Protein 3BEM (pdb70)

Radius of gyration: 21.08 Å; Cα contacts (8 Å, |Δi|>4): 659; chains: 2; bounding box: 53×52×67 Å

Foldseek 3Di:
DVVVVVLVVPADAFLAFDPDWADDPVLQVLVVVLLPQDAVLSLQFKDKDKAQDQVLLCLQCVQQVNRCLSNRFNIDIFIKGQLPSLVCLLVVCVCCPVVPVDPPVRSVCSCVSNCVSVVVDRVVSVVRRQVRSVSSPRSSCSVSPKHKHDDRGDQVSNCVSRVPDPSMDRNMTIHHHPPVVDDDDDDDDDPVVPDDD/DPVPVVVVVLVVVADAFLAFAPDWADDPVLQVLVVVLLPFDAVLSLLFKDKDKAQDLVLLVVQCVQLVNRCRSNRFNIDIFIKGFLVSLVCLLVVCVVCCVVPVDPPVRSVVSVVSVCVSVVVDRVVSVVRRLVRSVSSPRSSLSVSPKHKHDDRGNQVSVCVSVVPDPRIDRNMTIHHHDPVPDDDDDDDDDPVVPDDD

Structure (mmCIF, N/CA/C/O backbone):
data_3BEM
#
_entry.id   3BEM
#
_cell.length_a   51.620
_cell.length_b   69.200
_cell.length_c   61.850
_cell.angle_alpha   90.000
_cell.angle_beta   100.540
_cell.angle_gamma   90.000
#
_symmetry.space_group_name_H-M   'P 1 21 1'
#
loop_
_entity.id
_entity.type
_entity.pdbx_description
1 polymer 'Putative NAD(P)H nitroreductase ydfN'
2 non-polymer 'NICKEL (II) ION'
3 non-polymer 'ACETATE ION'
4 non-polymer 'FLAVIN MONONUCLEOTIDE'
5 non-polymer S-1,2-PROPANEDIOL
6 water water
#
loop_
_atom_site.group_PDB
_atom_site.id
_atom_site.type_symbol
_atom_site.label_atom_id
_atom_site.label_alt_id
_atom_site.label_comp_id
_atom_site.label_asym_id
_atom_site.label_entity_id
_atom_site.label_seq_id
_atom_site.pdbx_PDB_ins_code
_atom_site.Cartn_x
_atom_site.Cartn_y
_atom_site.Cartn_z
_atom_site.occupancy
_atom_site.B_iso_or_equiv
_atom_site.auth_seq_id
_atom_site.auth_comp_id
_atom_site.auth_asym_id
_atom_site.auth_atom_id
_atom_site.pdbx_PDB_model_num
ATOM 1 N N . HIS A 1 12 ? 15.274 -15.347 48.462 1.00 34.16 0 HIS A N 1
ATOM 2 C CA . HIS A 1 12 ? 15.560 -13.918 48.771 1.00 30.94 0 HIS A CA 1
ATOM 3 C C . HIS A 1 12 ? 14.927 -13.426 50.070 1.00 23.73 0 HIS A C 1
ATOM 4 O O . HIS A 1 12 ? 15.229 -12.297 50.497 1.00 22.08 0 HIS A O 1
ATOM 19 N N . ALA A 1 14 ? 14.992 -14.218 53.411 1.00 20.24 2 ALA A N 1
ATOM 20 C CA . ALA A 1 14 ? 15.806 -13.942 54.586 1.00 21.09 2 ALA A CA 1
ATOM 21 C C . ALA A 1 14 ? 16.618 -12.622 54.448 1.00 19.99 2 ALA A C 1
ATOM 22 O O . ALA A 1 14 ? 16.687 -11.783 55.382 1.00 20.27 2 ALA A O 1
ATOM 24 N N . GLU A 1 15 ? 17.207 -12.410 53.272 1.00 20.35 3 GLU A N 1
ATOM 25 C CA . GLU A 1 15 ? 17.987 -11.185 53.027 1.00 21.66 3 GLU A CA 1
ATOM 26 C C . GLU A 1 15 ? 17.119 -9.933 53.031 1.00 17.28 3 GLU A C 1
ATOM 27 O O . GLU A 1 15 ? 17.465 -8.907 53.593 1.00 18.64 3 GLU A O 1
ATOM 33 N N . PHE A 1 16 ? 15.967 -10.005 52.374 1.00 16.85 4 PHE A N 1
ATOM 34 C CA . PHE A 1 16 ? 15.089 -8.834 52.333 1.00 14.75 4 PHE A CA 1
ATOM 35 C C . PHE A 1 16 ? 14.515 -8.507 53.711 1.00 13.82 4 PHE A C 1
ATOM 36 O O . PHE A 1 16 ? 14.412 -7.336 54.102 1.00 14.25 4 PHE A O 1
ATOM 44 N N . THR A 1 17 ? 14.156 -9.548 54.451 1.00 15.64 5 THR A N 1
ATOM 45 C CA . THR A 1 17 ? 13.642 -9.375 55.802 1.00 15.03 5 THR A CA 1
ATOM 46 C C . THR A 1 17 ? 14.685 -8.653 56.638 1.00 14.79 5 THR A C 1
ATOM 47 O O . THR A 1 17 ? 14.376 -7.726 57.417 1.00 15.47 5 THR A O 1
ATOM 51 N N . HIS A 1 18 ? 15.920 -9.085 56.539 1.00 16.30 6 HIS A N 1
ATOM 52 C CA . HIS A 1 18 ? 17.028 -8.423 57.242 1.00 15.84 6 HIS A CA 1
ATOM 53 C C . HIS A 1 18 ? 17.142 -6.932 56.864 1.00 17.49 6 HIS A C 1
ATOM 54 O O . HIS A 1 18 ? 17.255 -6.061 57.747 1.00 16.40 6 HIS A O 1
ATOM 61 N N . LEU A 1 19 ? 17.094 -6.634 55.566 1.00 15.01 7 LEU A N 1
ATOM 62 C CA . LEU A 1 19 ? 17.179 -5.262 55.018 1.00 16.06 7 LEU A CA 1
ATOM 63 C C . LEU A 1 19 ? 16.070 -4.385 55.593 1.00 15.32 7 LEU A C 1
ATOM 64 O O . LEU A 1 19 ? 16.314 -3.293 56.097 1.00 15.61 7 LEU A O 1
ATOM 69 N N . VAL A 1 20 ? 14.846 -4.894 55.548 1.00 14.51 8 VAL A N 1
ATOM 70 C CA . VAL A 1 20 ? 13.693 -4.162 56.062 1.00 14.55 8 VAL A CA 1
ATOM 71 C C . VAL A 1 20 ? 13.768 -3.922 57.559 1.00 14.13 8 VAL A C 1
ATOM 72 O O . VAL A 1 20 ? 13.545 -2.835 58.039 1.00 14.06 8 VAL A O 1
ATOM 76 N N . ASN A 1 21 ? 14.123 -4.950 58.300 1.00 13.73 9 ASN A N 1
ATOM 77 C CA . ASN A 1 21 ? 14.240 -4.837 59.731 1.00 13.98 9 ASN A CA 1
ATOM 78 C C . ASN A 1 21 ? 15.307 -3.831 60.180 1.00 14.71 9 ASN A C 1
ATOM 79 O O . ASN A 1 21 ? 15.122 -3.163 61.208 1.00 15.80 9 ASN A O 1
ATOM 84 N N A GLU A 1 22 ? 16.392 -3.751 59.410 0.50 16.51 10 GLU A N 1
ATOM 85 N N B GLU A 1 22 ? 16.403 -3.699 59.422 0.50 14.90 10 GLU A N 1
ATOM 86 C CA A GLU A 1 22 ? 17.487 -2.830 59.666 0.50 18.66 10 GLU A CA 1
ATOM 87 C CA B GLU A 1 22 ? 17.493 -2.779 59.785 0.50 16.34 10 GLU A CA 1
ATOM 88 C C A GLU A 1 22 ? 17.146 -1.383 59.421 0.50 18.95 10 GLU A C 1
ATOM 89 C C B GLU A 1 22 ? 17.324 -1.363 59.251 0.50 17.06 10 GLU A C 1
ATOM 90 O O A GLU A 1 22 ? 17.605 -0.501 60.187 0.50 17.62 10 GLU A O 1
ATOM 91 O O B GLU A 1 22 ? 18.074 -0.460 59.649 0.50 18.68 10 GLU A O 1
ATOM 102 N N . ARG A 1 23 ? 16.358 -1.145 58.371 1.00 16.54 11 ARG A N 1
ATOM 103 C CA . ARG A 1 23 ? 16.131 0.212 57.839 1.00 15.66 11 ARG A CA 1
ATOM 104 C C . ARG A 1 23 ? 15.441 1.073 58.886 1.00 18.42 11 ARG A C 1
ATOM 105 O O . ARG A 1 23 ? 14.320 0.768 59.315 1.00 17.41 11 ARG A O 1
ATOM 113 N N . ARG A 1 24 ? 16.095 2.176 59.264 1.00 17.73 12 ARG A N 1
ATOM 114 C CA . ARG A 1 24 ? 15.520 3.128 60.207 1.00 17.77 12 ARG A CA 1
ATOM 115 C C . ARG A 1 24 ? 15.617 4.529 59.648 1.00 17.76 12 ARG A C 1
ATOM 116 O O . ARG A 1 24 ? 16.671 4.904 59.158 1.00 23.27 12 ARG A O 1
ATOM 124 N N . SER A 1 25 ? 14.541 5.297 59.762 1.00 18.37 13 SER A N 1
ATOM 125 C CA . SER A 1 25 ? 14.580 6.705 59.334 1.00 19.18 13 SER A CA 1
ATOM 126 C C . SER A 1 25 ? 15.580 7.420 60.192 1.00 19.83 13 SER A C 1
ATOM 127 O O . SER A 1 25 ? 15.413 7.438 61.392 1.00 20.82 13 SER A O 1
ATOM 130 N N . ALA A 1 26 ? 16.596 8.051 59.577 1.00 16.71 14 ALA A N 1
ATOM 131 C CA . ALA A 1 26 ? 17.715 8.651 60.272 1.00 15.80 14 ALA A CA 1
ATOM 132 C C . ALA A 1 26 ? 17.294 9.911 61.018 1.00 18.42 14 ALA A C 1
ATOM 133 O O . ALA A 1 26 ? 16.571 10.751 60.480 1.00 20.98 14 ALA A O 1
ATOM 135 N N . SER A 1 27 ? 17.783 10.041 62.228 1.00 22.07 15 SER A N 1
ATOM 136 C CA . SER A 1 27 ? 17.515 11.239 62.989 1.00 23.13 15 SER A CA 1
ATOM 137 C C . SER A 1 27 ? 18.669 12.232 62.838 1.00 24.36 15 SER A C 1
ATOM 138 O O . SER A 1 27 ? 18.487 13.447 62.994 1.00 26.97 15 SER A O 1
ATOM 141 N N . ASN A 1 28 ? 19.848 11.706 62.547 1.00 22.57 16 ASN A N 1
ATOM 142 C CA . ASN A 1 28 ? 21.067 12.503 62.420 1.00 28.04 16 ASN A CA 1
ATOM 143 C C . ASN A 1 28 ? 21.960 11.866 61.403 1.00 26.44 16 ASN A C 1
ATOM 144 O O . ASN A 1 28 ? 21.854 10.666 61.177 1.00 25.63 16 ASN A O 1
ATOM 149 N N . PHE A 1 29 ? 22.909 12.639 60.897 1.00 18.31 17 PHE A N 1
ATOM 150 C CA . PHE A 1 29 ? 23.921 12.109 59.965 1.00 16.67 17 PHE A CA 1
ATOM 151 C C . PHE A 1 29 ? 25.297 12.533 60.410 1.00 20.95 17 PHE A C 1
ATOM 152 O O . PHE A 1 29 ? 25.456 13.653 60.929 1.00 22.27 17 PHE A O 1
ATOM 160 N N . LEU A 1 30 ? 26.261 11.626 60.244 1.00 18.92 18 LEU A N 1
ATOM 161 C CA . LEU A 1 30 ? 27.669 11.840 60.559 1.00 20.85 18 LEU A CA 1
ATOM 162 C C . LEU A 1 30 ? 28.367 12.640 59.487 1.00 20.99 18 LEU A C 1
ATOM 163 O O . LEU A 1 30 ? 28.121 12.458 58.287 1.00 21.56 18 LEU A O 1
ATOM 168 N N . SER A 1 31 ? 29.277 13.491 59.924 1.00 20.83 19 SER A N 1
ATOM 169 C CA . SER A 1 31 ? 30.185 14.169 59.022 1.00 20.40 19 SER A CA 1
ATOM 170 C C . SER A 1 31 ? 31.250 13.211 58.489 1.00 21.81 19 SER A C 1
ATOM 171 O O . SER A 1 31 ? 31.506 12.157 59.059 1.00 21.90 19 SER A O 1
ATOM 174 N N . GLY A 1 32 ? 31.839 13.571 57.364 1.00 23.59 20 GLY A N 1
ATOM 175 C CA . GLY A 1 32 ? 32.941 12.792 56.811 1.00 21.93 20 GLY A CA 1
ATOM 176 C C . GLY A 1 32 ? 32.537 11.630 55.946 1.00 25.15 20 GLY A C 1
ATOM 177 O O . GLY A 1 32 ? 33.351 10.708 55.734 1.00 26.72 20 GLY A O 1
ATOM 178 N N . HIS A 1 33 ? 31.304 11.670 55.417 1.00 19.46 21 HIS A N 1
ATOM 179 C CA . HIS A 1 33 ? 30.803 10.597 54.540 1.00 21.52 21 HIS A CA 1
ATOM 180 C C . HIS A 1 33 ? 30.229 11.136 53.264 1.00 18.49 21 HIS A C 1
ATOM 181 O O . HIS A 1 33 ? 29.039 10.982 52.982 1.00 17.79 21 HIS A O 1
ATOM 188 N N . PRO A 1 34 ? 31.079 11.766 52.450 1.00 19.18 22 PRO A N 1
ATOM 189 C CA . PRO A 1 34 ? 30.578 12.287 51.197 1.00 22.22 22 PRO A CA 1
ATOM 190 C C . PRO A 1 34 ? 30.013 11.163 50.323 1.00 18.72 22 PRO A C 1
ATOM 191 O O . PRO A 1 34 ? 30.476 10.014 50.394 1.00 18.04 22 PRO A O 1
ATOM 195 N N . ILE A 1 35 ? 28.971 11.507 49.573 1.00 16.93 23 ILE A N 1
ATOM 196 C CA . ILE A 1 35 ? 28.376 10.622 48.604 1.00 15.61 23 ILE A CA 1
ATOM 197 C C . ILE A 1 35 ? 28.654 11.192 47.214 1.00 17.51 23 ILE A C 1
ATOM 198 O O . ILE A 1 35 ? 28.699 12.421 47.017 1.00 22.39 23 ILE A O 1
ATOM 203 N N . THR A 1 36 ? 28.892 10.288 46.277 1.00 19.39 24 THR A N 1
ATOM 204 C CA . THR A 1 36 ? 29.207 10.638 44.894 1.00 20.02 24 THR A CA 1
ATOM 205 C C . THR A 1 36 ? 28.064 10.358 43.925 1.00 21.24 24 THR A C 1
ATOM 206 O O . THR A 1 36 ? 27.138 9.617 44.233 1.00 17.42 24 THR A O 1
ATOM 210 N N . LYS A 1 37 ? 28.141 10.978 42.759 1.00 21.21 25 LYS A N 1
ATOM 211 C CA . LYS A 1 37 ? 27.281 10.592 41.642 1.00 22.53 25 LYS A CA 1
ATOM 212 C C . LYS A 1 37 ? 27.340 9.101 41.326 1.00 19.43 25 LYS A C 1
ATOM 213 O O . LYS A 1 37 ? 26.294 8.516 41.020 1.00 19.36 25 LYS A O 1
ATOM 219 N N . GLU A 1 38 ? 28.515 8.476 41.387 1.00 18.69 26 GLU A N 1
ATOM 220 C CA . GLU A 1 38 ? 28.637 7.027 41.154 1.00 23.18 26 GLU A CA 1
ATOM 221 C C . GLU A 1 38 ? 27.839 6.210 42.142 1.00 18.46 26 GLU A C 1
ATOM 222 O O . GLU A 1 38 ? 27.146 5.271 41.746 1.00 19.98 26 GLU A O 1
ATOM 228 N N . ASP A 1 39 ? 27.929 6.565 43.421 1.00 17.16 27 ASP A N 1
ATOM 229 C CA . ASP A 1 39 ? 27.119 5.921 44.464 1.00 17.28 27 ASP A CA 1
ATOM 230 C C . ASP A 1 39 ? 25.624 6.049 44.143 1.00 15.49 27 ASP A C 1
ATOM 231 O O . ASP A 1 39 ? 24.911 5.077 44.196 1.00 17.33 27 ASP A O 1
ATOM 236 N N . LEU A 1 40 ? 25.157 7.275 43.899 1.00 15.11 28 LEU A N 1
ATOM 237 C CA . LEU A 1 40 ? 23.732 7.545 43.671 1.00 16.62 28 LEU A CA 1
ATOM 238 C C . LEU A 1 40 ? 23.244 6.917 42.378 1.00 13.55 28 LEU A C 1
ATOM 239 O O . LEU A 1 40 ? 22.147 6.380 42.349 1.00 14.91 28 LEU A O 1
ATOM 244 N N . ASN A 1 41 ? 24.042 6.980 41.304 1.00 17.03 29 ASN A N 1
ATOM 245 C CA . ASN A 1 41 ? 23.641 6.403 40.047 1.00 18.08 29 ASN A CA 1
ATOM 246 C C . ASN A 1 41 ? 23.350 4.882 40.190 1.00 18.31 29 ASN A C 1
ATOM 247 O O . ASN A 1 41 ? 22.384 4.379 39.615 1.00 18.65 29 ASN A O 1
ATOM 252 N N . GLU A 1 42 ? 24.107 4.189 41.037 1.00 17.67 30 GLU A N 1
ATOM 253 C CA . GLU A 1 42 ? 23.868 2.767 41.310 1.00 17.19 30 GLU A CA 1
ATOM 254 C C . GLU A 1 42 ? 22.492 2.512 41.925 1.00 16.33 30 GLU A C 1
ATOM 255 O O . GLU A 1 42 ? 21.776 1.580 41.528 1.00 17.93 30 GLU A O 1
ATOM 269 N N . PHE A 1 44 ? 19.920 4.720 41.602 1.00 15.51 32 PHE A N 1
ATOM 270 C CA . PHE A 1 44 ? 18.914 5.158 40.645 1.00 13.34 32 PHE A CA 1
ATOM 271 C C . PHE A 1 44 ? 18.690 4.161 39.535 1.00 15.85 32 PHE A C 1
ATOM 272 O O . PHE A 1 44 ? 17.619 4.131 38.966 1.00 16.14 32 PHE A O 1
ATOM 280 N N . GLU A 1 45 ? 19.697 3.344 39.206 1.00 14.57 33 GLU A N 1
ATOM 281 C CA . GLU A 1 45 ? 19.461 2.261 38.242 1.00 16.36 33 GLU A CA 1
ATOM 282 C C . GLU A 1 45 ? 18.393 1.288 38.750 1.00 15.92 33 GLU A C 1
ATOM 283 O O . GLU A 1 45 ? 17.630 0.720 37.965 1.00 18.95 33 GLU A O 1
ATOM 289 N N . LEU A 1 46 ? 18.337 1.068 40.058 1.00 15.90 34 LEU A N 1
ATOM 290 C CA . LEU A 1 46 ? 17.279 0.233 40.622 1.00 14.66 34 LEU A CA 1
ATOM 291 C C . LEU A 1 46 ? 15.966 0.985 40.673 1.00 15.65 34 LEU A C 1
ATOM 292 O O . LEU A 1 46 ? 14.906 0.440 40.407 1.00 17.32 34 LEU A O 1
ATOM 297 N N . VAL A 1 47 ? 16.002 2.248 41.057 1.00 15.87 35 VAL A N 1
ATOM 298 C CA . VAL A 1 47 ? 14.818 3.094 41.071 1.00 15.72 35 VAL A CA 1
ATOM 299 C C . VAL A 1 47 ? 14.129 3.089 39.720 1.00 15.84 35 VAL A C 1
ATOM 300 O O . VAL A 1 47 ? 12.913 3.088 39.631 1.00 16.45 35 VAL A O 1
ATOM 304 N N . ALA A 1 48 ? 14.905 3.073 38.651 1.00 15.52 36 ALA A N 1
ATOM 305 C CA . ALA A 1 48 ? 14.364 3.076 37.266 1.00 16.97 36 ALA A CA 1
ATOM 306 C C . ALA A 1 48 ? 13.480 1.848 37.002 1.00 17.74 36 ALA A C 1
ATOM 307 O O . ALA A 1 48 ? 12.587 1.895 36.173 1.00 18.14 36 ALA A O 1
ATOM 309 N N . LEU A 1 49 ? 13.696 0.779 37.755 1.00 15.81 37 LEU A N 1
ATOM 310 C CA . LEU A 1 49 ? 12.978 -0.447 37.573 1.00 17.45 37 LEU A CA 1
ATOM 311 C C . LEU A 1 49 ? 11.770 -0.521 38.504 1.00 16.94 37 LEU A C 1
ATOM 312 O O . LEU A 1 49 ? 11.075 -1.541 38.501 1.00 19.09 37 LEU A O 1
ATOM 317 N N . ALA A 1 50 ? 11.454 0.555 39.247 1.00 14.29 38 ALA A N 1
ATOM 318 C CA . ALA A 1 50 ? 10.198 0.560 39.988 1.00 15.80 38 ALA A CA 1
ATOM 319 C C . ALA A 1 50 ? 9.032 0.544 39.002 1.00 16.49 38 ALA A C 1
ATOM 320 O O . ALA A 1 50 ? 9.143 0.999 37.869 1.00 16.30 38 ALA A O 1
ATOM 322 N N . PRO A 1 51 ? 7.898 0.006 39.429 1.00 15.63 39 PRO A N 1
ATOM 323 C CA . PRO A 1 51 ? 6.721 0.088 38.551 1.00 17.19 39 PRO A CA 1
ATOM 324 C C . PRO A 1 51 ? 6.134 1.519 38.572 1.00 14.40 39 PRO A C 1
ATOM 325 O O . PRO A 1 51 ? 6.329 2.284 39.516 1.00 16.17 39 PRO A O 1
ATOM 329 N N . SER A 1 52 ? 5.494 1.888 37.462 1.00 14.96 40 SER A N 1
ATOM 330 C CA . SER A 1 52 ? 4.814 3.187 37.392 1.00 13.42 40 SER A CA 1
ATOM 331 C C . SER A 1 52 ? 3.624 2.978 36.477 1.00 13.44 40 SER A C 1
ATOM 332 O O . SER A 1 52 ? 3.680 2.155 35.537 1.00 15.25 40 SER A O 1
ATOM 335 N N . ALA A 1 53 ? 2.569 3.740 36.726 1.00 14.99 41 ALA A N 1
ATOM 336 C CA . ALA A 1 53 ? 1.308 3.565 35.962 1.00 14.62 41 ALA A CA 1
ATOM 337 C C . ALA A 1 53 ? 1.561 3.743 34.476 1.00 16.25 41 ALA A C 1
ATOM 338 O O . ALA A 1 53 ? 2.165 4.755 34.089 1.00 14.31 41 ALA A O 1
ATOM 340 N N . PHE A 1 54 ? 1.121 2.748 33.701 1.00 15.34 42 PHE A N 1
ATOM 341 C CA . PHE A 1 54 ? 1.261 2.817 32.234 1.00 15.62 42 PHE A CA 1
ATOM 342 C C . PHE A 1 54 ? 2.709 2.990 31.770 1.00 17.52 42 PHE A C 1
ATOM 343 O O . PHE A 1 54 ? 2.950 3.406 30.641 1.00 16.74 42 PHE A O 1
ATOM 351 N N . ASN A 1 55 ? 3.670 2.582 32.607 1.00 14.22 43 ASN A N 1
ATOM 352 C CA . ASN A 1 55 ? 5.085 2.803 32.380 1.00 14.25 43 ASN A CA 1
ATOM 353 C C . ASN A 1 55 ? 5.415 4.256 32.024 1.00 16.13 43 ASN A C 1
ATOM 354 O O . ASN A 1 55 ? 6.394 4.532 31.329 1.00 14.93 43 ASN A O 1
ATOM 359 N N . LEU A 1 56 ? 4.670 5.207 32.573 1.00 15.63 44 LEU A N 1
ATOM 360 C CA . LEU A 1 56 ? 4.941 6.623 32.267 1.00 15.76 44 LEU A CA 1
ATOM 361 C C . LEU A 1 56 ? 6.138 7.227 33.026 1.00 15.81 44 LEU A C 1
ATOM 362 O O . LEU A 1 56 ? 6.619 8.286 32.660 1.00 16.08 44 LEU A O 1
ATOM 367 N N . GLN A 1 57 ? 6.593 6.601 34.102 1.00 15.44 45 GLN A N 1
ATOM 368 C CA . GLN A 1 57 ? 7.834 7.022 34.738 1.00 15.26 45 GLN A CA 1
ATOM 369 C C . GLN A 1 57 ? 7.752 8.484 35.150 1.00 14.51 45 GLN A C 1
ATOM 370 O O . GLN A 1 57 ? 8.555 9.344 34.789 1.00 16.89 45 GLN A O 1
ATOM 376 N N . HIS A 1 58 ? 6.790 8.715 36.018 1.00 14.18 46 HIS A N 1
ATOM 377 C CA . HIS A 1 58 ? 6.381 10.071 36.444 1.00 13.38 46 HIS A CA 1
ATOM 378 C C . HIS A 1 58 ? 7.431 10.816 37.248 1.00 16.84 46 HIS A C 1
ATOM 379 O O . HIS A 1 58 ? 7.353 12.066 37.363 1.00 15.90 46 HIS A O 1
ATOM 386 N N . THR A 1 59 ? 8.359 10.089 37.877 1.00 16.33 47 THR A N 1
ATOM 387 C CA . THR A 1 59 ? 9.189 10.624 38.960 1.00 14.75 47 THR A CA 1
ATOM 388 C C . THR A 1 59 ? 10.471 11.240 38.416 1.00 15.54 47 THR A C 1
ATOM 389 O O . THR A 1 59 ? 11.080 10.677 37.486 1.00 18.37 47 THR A O 1
ATOM 393 N N . LYS A 1 60 ? 10.852 12.374 38.993 1.00 15.26 48 LYS A N 1
ATOM 394 C CA . LYS A 1 60 ? 12.170 13.005 38.755 1.00 16.31 48 LYS A CA 1
ATOM 395 C C . LYS A 1 60 ? 12.784 13.281 40.097 1.00 17.51 48 LYS A C 1
ATOM 396 O O . LYS A 1 60 ? 12.073 13.514 41.056 1.00 17.23 48 LYS A O 1
ATOM 402 N N . TYR A 1 61 ? 14.107 13.210 40.184 1.00 15.25 49 TYR A N 1
ATOM 403 C CA . TYR A 1 61 ? 14.807 13.505 41.417 1.00 14.56 49 TYR A CA 1
ATOM 404 C C . TYR A 1 61 ? 15.723 14.683 41.200 1.00 17.21 49 TYR A C 1
ATOM 405 O O . TYR A 1 61 ? 16.498 14.693 40.254 1.00 17.95 49 TYR A O 1
ATOM 414 N N . VAL A 1 62 ? 15.653 15.667 42.090 1.00 15.02 50 VAL A N 1
ATOM 415 C CA . VAL A 1 62 ? 16.638 16.737 42.141 1.00 13.48 50 VAL A CA 1
ATOM 416 C C . VAL A 1 62 ? 17.570 16.405 43.300 1.00 17.26 50 VAL A C 1
ATOM 417 O O . VAL A 1 62 ? 17.139 16.376 44.480 1.00 16.21 50 VAL A O 1
ATOM 421 N N . THR A 1 63 ? 18.829 16.091 42.984 1.00 14.43 51 THR A N 1
ATOM 422 C CA . THR A 1 63 ? 19.769 15.566 43.990 1.00 17.43 51 THR A CA 1
ATOM 423 C C . THR A 1 63 ? 20.775 16.647 44.359 1.00 16.12 51 THR A C 1
ATOM 424 O O . THR A 1 63 ? 21.580 17.052 43.519 1.00 17.43 51 THR A O 1
ATOM 428 N N . VAL A 1 64 ? 20.675 17.180 45.573 1.00 15.79 52 VAL A N 1
ATOM 429 C CA . VAL A 1 64 ? 21.459 18.357 45.972 1.00 17.28 52 VAL A CA 1
ATOM 430 C C . VAL A 1 64 ? 22.677 17.960 46.798 1.00 17.05 52 VAL A C 1
ATOM 431 O O . VAL A 1 64 ? 22.540 17.456 47.920 1.00 15.98 52 VAL A O 1
ATOM 435 N N A LEU A 1 65 ? 23.866 18.161 46.239 0.50 18.78 53 LEU A N 1
ATOM 436 N N B LEU A 1 65 ? 23.845 18.212 46.222 0.50 18.92 53 LEU A N 1
ATOM 437 C CA A LEU A 1 65 ? 25.120 18.028 47.004 0.50 20.52 53 LEU A CA 1
ATOM 438 C CA B LEU A 1 65 ? 25.131 18.018 46.882 0.50 20.88 53 LEU A CA 1
ATOM 439 C C A LEU A 1 65 ? 25.683 19.383 47.482 0.50 22.54 53 LEU A C 1
ATOM 440 C C B LEU A 1 65 ? 25.759 19.338 47.375 0.50 22.63 53 LEU A C 1
ATOM 441 O O A LEU A 1 65 ? 26.350 19.449 48.514 0.50 24.31 53 LEU A O 1
ATOM 442 O O B LEU A 1 65 ? 26.566 19.324 48.301 0.50 24.74 53 LEU A O 1
ATOM 451 N N . ASP A 1 66 ? 25.375 20.462 46.768 1.00 22.06 54 ASP A N 1
ATOM 452 C CA . ASP A 1 66 ? 25.925 21.784 47.066 1.00 22.39 54 ASP A CA 1
ATOM 453 C C . ASP A 1 66 ? 25.510 22.322 48.423 1.00 22.01 54 ASP A C 1
ATOM 454 O O . ASP A 1 66 ? 24.322 22.436 48.762 1.00 19.49 54 ASP A O 1
ATOM 459 N N . GLN A 1 67 ? 26.501 22.654 49.226 1.00 21.09 55 GLN A N 1
ATOM 460 C CA . GLN A 1 67 ? 26.237 22.968 50.613 1.00 20.20 55 GLN A CA 1
ATOM 461 C C . GLN A 1 67 ? 25.445 24.259 50.775 1.00 18.49 55 GLN A C 1
ATOM 462 O O . GLN A 1 67 ? 24.613 24.367 51.653 1.00 20.08 55 GLN A O 1
ATOM 468 N N A ASP A 1 68 ? 25.679 25.284 49.947 0.50 17.50 56 ASP A N 1
ATOM 469 N N B ASP A 1 68 ? 25.702 25.215 49.896 0.50 17.90 56 ASP A N 1
ATOM 470 C CA A ASP A 1 68 ? 24.845 26.495 50.077 0.50 18.77 56 ASP A CA 1
ATOM 471 C CA B ASP A 1 68 ? 24.988 26.472 49.913 0.50 18.99 56 ASP A CA 1
ATOM 472 C C A ASP A 1 68 ? 23.393 26.251 49.696 0.50 18.57 56 ASP A C 1
ATOM 473 C C B ASP A 1 68 ? 23.487 26.323 49.608 0.50 18.50 56 ASP A C 1
ATOM 474 O O A ASP A 1 68 ? 22.479 26.813 50.340 0.50 18.29 56 ASP A O 1
ATOM 475 O O B ASP A 1 68 ? 22.647 27.000 50.236 0.50 18.81 56 ASP A O 1
ATOM 484 N N . VAL A 1 69 ? 23.161 25.438 48.669 1.00 17.75 57 VAL A N 1
ATOM 485 C CA . VAL A 1 69 ? 21.771 25.129 48.324 1.00 14.46 57 VAL A CA 1
ATOM 486 C C . VAL A 1 69 ? 21.107 24.362 49.493 1.00 14.87 57 VAL A C 1
ATOM 487 O O . VAL A 1 69 ? 19.956 24.640 49.832 1.00 17.22 57 VAL A O 1
ATOM 491 N N . LYS A 1 70 ? 21.846 23.451 50.113 1.00 16.42 58 LYS A N 1
ATOM 492 C CA . LYS A 1 70 ? 21.333 22.769 51.291 1.00 15.08 58 LYS A CA 1
ATOM 493 C C . LYS A 1 70 ? 20.955 23.732 52.425 1.00 15.49 58 LYS A C 1
ATOM 494 O O . LYS A 1 70 ? 19.986 23.509 53.116 1.00 16.53 58 LYS A O 1
ATOM 500 N N . GLU A 1 71 ? 21.734 24.789 52.620 1.00 16.53 59 GLU A N 1
ATOM 501 C CA . GLU A 1 71 ? 21.398 25.819 53.612 1.00 16.16 59 GLU A CA 1
ATOM 502 C C . GLU A 1 71 ? 20.098 26.526 53.248 1.00 18.05 59 GLU A C 1
ATOM 503 O O . GLU A 1 71 ? 19.267 26.812 54.125 1.00 16.97 59 GLU A O 1
ATOM 509 N N . LYS A 1 72 ? 19.907 26.808 51.956 1.00 17.45 60 LYS A N 1
ATOM 510 C CA . LYS A 1 72 ? 18.648 27.380 51.497 1.00 18.00 60 LYS A CA 1
ATOM 511 C C . LYS A 1 72 ? 17.472 26.460 51.760 1.00 16.14 60 LYS A C 1
ATOM 512 O O . LYS A 1 72 ? 16.394 26.879 52.261 1.00 17.89 60 LYS A O 1
ATOM 518 N N . LEU A 1 73 ? 17.658 25.183 51.442 1.00 15.11 61 LEU A N 1
ATOM 519 C CA . LEU A 1 73 ? 16.620 24.202 51.685 1.00 15.60 61 LEU A CA 1
ATOM 520 C C . LEU A 1 73 ? 16.328 24.050 53.170 1.00 15.32 61 LEU A C 1
ATOM 521 O O . LEU A 1 73 ? 15.168 23.857 53.572 1.00 17.74 61 LEU A O 1
ATOM 526 N N . LYS A 1 74 ? 17.364 24.125 54.003 1.00 16.18 62 LYS A N 1
ATOM 527 C CA . LYS A 1 74 ? 17.127 24.034 55.441 1.00 15.86 62 LYS A CA 1
ATOM 528 C C . LYS A 1 74 ? 16.182 25.116 55.945 1.00 15.37 62 LYS A C 1
ATOM 529 O O . LYS A 1 74 ? 15.299 24.838 56.783 1.00 16.29 62 LYS A O 1
ATOM 535 N N . GLN A 1 75 ? 16.356 26.333 55.440 1.00 14.56 63 GLN A N 1
ATOM 536 C CA . GLN A 1 75 ? 15.508 27.430 55.821 1.00 15.59 63 GLN A CA 1
ATOM 537 C C . GL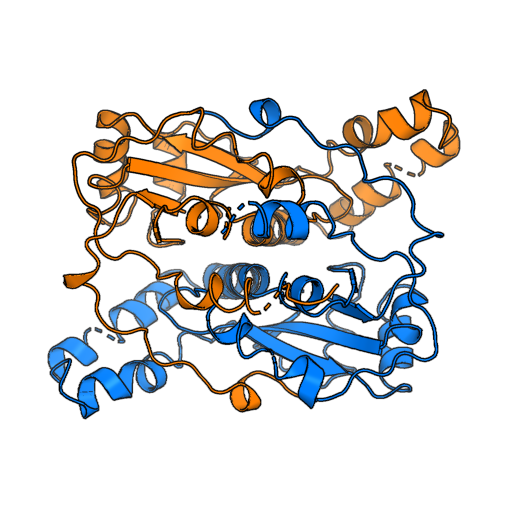N A 1 75 ? 14.054 27.150 55.443 1.00 20.43 63 GLN A C 1
ATOM 538 O O . GLN A 1 75 ? 13.148 27.590 56.139 1.00 17.80 63 GLN A O 1
ATOM 544 N N . ALA A 1 76 ? 13.857 26.395 54.368 1.00 16.50 64 ALA A N 1
ATOM 545 C CA . ALA A 1 76 ? 12.516 26.012 53.886 1.00 20.27 64 ALA A CA 1
ATOM 546 C C . ALA A 1 76 ? 11.965 24.750 54.578 1.00 20.34 64 ALA A C 1
ATOM 547 O O . ALA A 1 76 ? 10.827 24.325 54.314 1.00 22.08 64 ALA A O 1
ATOM 549 N N . ALA A 1 77 ? 12.751 24.150 55.463 1.00 20.98 65 ALA A N 1
ATOM 550 C CA . ALA A 1 77 ? 12.372 22.891 56.100 1.00 17.35 65 ALA A CA 1
ATOM 551 C C . ALA A 1 77 ? 12.463 23.051 57.611 1.00 19.34 65 ALA A C 1
ATOM 552 O O . ALA A 1 77 ? 12.992 22.179 58.323 1.00 18.74 65 ALA A O 1
ATOM 554 N N . ASN A 1 78 ? 11.975 24.184 58.120 1.00 17.37 66 ASN A N 1
ATOM 555 C CA . ASN A 1 78 ? 11.938 24.431 59.569 1.00 20.61 66 ASN A CA 1
ATOM 556 C C . ASN A 1 78 ? 13.281 24.403 60.296 1.00 16.45 66 ASN A C 1
ATOM 557 O O . ASN A 1 78 ? 13.349 24.142 61.525 1.00 18.59 66 ASN A O 1
ATOM 562 N N . GLY A 1 79 ? 14.350 24.700 59.557 1.00 16.08 67 GLY A N 1
ATOM 563 C CA . GLY A 1 79 ? 15.651 24.731 60.126 1.00 15.92 67 GLY A CA 1
ATOM 564 C C . GLY A 1 79 ? 16.285 23.402 60.449 1.00 15.80 67 GLY A C 1
ATOM 565 O O . GLY A 1 79 ? 17.313 23.379 61.103 1.00 16.44 67 GLY A O 1
ATOM 566 N N . GLN A 1 80 ? 15.658 22.297 60.002 1.00 15.29 68 GLN A N 1
ATOM 567 C CA . GLN A 1 80 ? 16.138 20.940 60.342 1.00 18.12 68 GLN A CA 1
ATOM 568 C C . GLN A 1 80 ? 17.618 20.725 59.989 1.00 15.60 68 GLN A C 1
ATOM 569 O O . GLN A 1 80 ? 17.970 20.784 58.804 1.00 15.34 68 GLN A O 1
ATOM 575 N N . TYR A 1 81 ? 18.440 20.450 61.008 1.00 17.15 69 TYR A N 1
ATOM 576 C CA . TYR A 1 81 ? 19.903 20.327 60.870 1.00 16.27 69 TYR A CA 1
ATOM 577 C C . TYR A 1 81 ? 20.244 19.186 59.895 1.00 15.67 69 TYR A C 1
ATOM 578 O O . TYR A 1 81 ? 21.188 19.336 59.136 1.00 15.50 69 TYR A O 1
ATOM 587 N N . LYS A 1 82 ? 19.445 18.116 59.864 1.00 14.31 70 LYS A N 1
ATOM 588 C CA . LYS A 1 82 ? 19.773 16.989 58.976 1.00 16.74 70 LYS A CA 1
ATOM 589 C C . LYS A 1 82 ? 19.791 17.354 57.490 1.00 16.12 70 LYS A C 1
ATOM 590 O O . LYS A 1 82 ? 20.435 16.701 56.674 1.00 17.96 70 LYS A O 1
ATOM 596 N N . VAL A 1 83 ? 19.142 18.448 57.127 1.00 15.91 71 VAL A N 1
ATOM 597 C CA . VAL A 1 83 ? 19.211 18.938 55.760 1.00 13.90 71 VAL A CA 1
ATOM 598 C C . VAL A 1 83 ? 20.676 19.293 55.401 1.00 16.31 71 VAL A C 1
ATOM 599 O O . VAL A 1 83 ? 21.116 19.016 54.276 1.00 19.06 71 VAL A O 1
ATOM 603 N N . VAL A 1 84 ? 21.396 19.937 56.326 1.00 16.04 72 VAL A N 1
ATOM 604 C CA . VAL A 1 84 ? 22.771 20.338 56.077 1.00 12.71 72 VAL A CA 1
ATOM 605 C C . VAL A 1 84 ? 23.801 19.268 56.463 1.00 14.84 72 VAL A C 1
ATOM 606 O O . VAL A 1 84 ? 24.830 19.196 55.867 1.00 16.60 72 VAL A O 1
ATOM 610 N N . SER A 1 85 ? 23.503 18.411 57.435 1.00 15.33 73 SER A N 1
ATOM 611 C CA . SER A 1 85 ? 24.478 17.376 57.848 1.00 14.25 73 SER A CA 1
ATOM 612 C C . SER A 1 85 ? 24.442 16.147 56.927 1.00 15.09 73 SER A C 1
ATOM 613 O O . SER A 1 85 ? 25.388 15.363 56.910 1.00 15.64 73 SER A O 1
ATOM 616 N N . SER A 1 86 ? 23.366 16.003 56.153 1.00 14.19 74 SER A N 1
ATOM 617 C CA . SER A 1 86 ? 23.192 14.950 55.152 1.00 15.44 74 SER A CA 1
ATOM 618 C C . SER A 1 86 ? 24.339 14.970 54.165 1.00 15.42 74 SER A C 1
ATOM 619 O O . SER A 1 86 ? 24.904 16.013 53.876 1.00 14.39 74 SER A O 1
ATOM 622 N N . SER A 1 87 ? 24.659 13.810 53.624 1.00 14.48 75 SER A N 1
ATOM 623 C CA . SER A 1 87 ? 25.521 13.756 52.478 1.00 16.89 75 SER A CA 1
ATOM 624 C C . SER A 1 87 ? 24.898 14.357 51.200 1.00 17.08 75 SER A C 1
ATOM 625 O O . SER A 1 87 ? 25.612 14.932 50.384 1.00 16.99 75 SER A O 1
ATOM 628 N N . ALA A 1 88 ? 23.585 14.212 51.022 1.00 14.47 76 ALA A N 1
ATOM 629 C CA . ALA A 1 88 ? 22.835 14.826 49.923 1.00 12.59 76 ALA A CA 1
ATOM 630 C C . ALA A 1 88 ? 21.412 14.910 50.351 1.00 15.39 76 ALA A C 1
ATOM 631 O O . ALA A 1 88 ? 20.973 14.177 51.248 1.00 14.64 76 ALA A O 1
ATOM 633 N N . VAL A 1 89 ? 20.726 15.884 49.766 1.00 15.09 77 VAL A N 1
ATOM 634 C CA . VAL A 1 89 ? 19.284 16.084 49.974 1.00 15.30 77 VAL A CA 1
ATOM 635 C C . VAL A 1 89 ? 18.616 15.882 48.602 1.00 18.08 77 VAL A C 1
ATOM 636 O O . VAL A 1 89 ? 19.027 16.487 47.608 1.00 18.46 77 VAL A O 1
ATOM 640 N N . LEU A 1 90 ? 17.658 14.962 48.531 1.00 14.44 78 LEU A N 1
ATOM 641 C CA . LEU A 1 90 ? 16.918 14.699 47.318 1.00 17.21 78 LEU A CA 1
ATOM 642 C C . LEU A 1 90 ? 15.517 15.287 47.413 1.00 15.57 78 LEU A C 1
ATOM 643 O O . LEU A 1 90 ? 14.811 15.122 48.435 1.00 16.89 78 LEU A O 1
ATOM 648 N N . LEU A 1 91 ? 15.101 15.942 46.347 1.00 14.77 79 LEU A N 1
ATOM 649 C CA . LEU A 1 91 ? 13.720 16.332 46.144 1.00 15.52 79 LEU A CA 1
ATOM 650 C C . LEU A 1 91 ? 13.096 15.376 45.129 1.00 16.06 79 LEU A C 1
ATOM 651 O O . LEU A 1 91 ? 13.562 15.264 43.994 1.00 16.49 79 LEU A O 1
ATOM 656 N N . VAL A 1 92 ? 12.033 14.705 45.576 1.00 14.01 80 VAL A N 1
ATOM 657 C CA . VAL A 1 92 ? 11.320 13.697 44.779 1.00 12.78 80 VAL A CA 1
ATOM 658 C C . VAL A 1 92 ? 10.118 14.413 44.164 1.00 15.28 80 VAL A C 1
ATOM 659 O O . VAL A 1 92 ? 9.266 14.936 44.885 1.00 16.87 80 VAL A O 1
ATOM 663 N N . LEU A 1 93 ? 10.137 14.509 42.837 1.00 13.73 81 LEU A N 1
ATOM 664 C CA . LEU A 1 93 ? 9.121 15.190 42.074 1.00 14.48 81 LEU A CA 1
ATOM 665 C C . LEU A 1 93 ? 8.258 14.225 41.308 1.00 15.62 81 LEU A C 1
ATOM 666 O O . LEU A 1 93 ? 8.745 13.188 40.849 1.00 16.85 81 LEU A O 1
ATOM 671 N N . GLY A 1 94 ? 6.977 14.594 41.120 1.00 15.14 82 GLY A N 1
ATOM 672 C CA . GLY A 1 94 ? 6.115 13.864 40.210 1.00 15.99 82 GLY A CA 1
ATOM 673 C C . GLY A 1 94 ? 5.572 14.755 39.117 1.00 16.26 82 GLY A C 1
ATOM 674 O O . GLY A 1 94 ? 5.133 15.863 39.423 1.00 16.48 82 GLY A O 1
ATOM 675 N N . ASP A 1 95 ? 5.676 14.305 37.870 1.00 16.47 83 ASP A N 1
ATOM 676 C CA . ASP A 1 95 ? 5.221 15.076 36.703 1.00 16.23 83 ASP A CA 1
ATOM 677 C C . ASP A 1 95 ? 3.711 14.954 36.560 1.00 16.70 83 ASP A C 1
ATOM 678 O O . ASP A 1 95 ? 3.201 13.888 36.272 1.00 16.79 83 ASP A O 1
ATOM 683 N N . LYS A 1 96 ? 3.020 16.079 36.749 1.00 14.96 84 LYS A N 1
ATOM 684 C CA . LYS A 1 96 ? 1.579 16.112 36.561 1.00 17.61 84 LYS A CA 1
ATOM 685 C C . LYS A 1 96 ? 1.185 15.917 35.101 1.00 17.19 84 LYS A C 1
ATOM 686 O O . LYS A 1 96 ? 0.058 15.559 34.813 1.00 20.97 84 LYS A O 1
ATOM 692 N N . GLN A 1 97 ? 2.117 16.112 34.168 1.00 19.11 85 GLN A N 1
ATOM 693 C CA . GLN A 1 97 ? 1.853 15.944 32.755 1.00 18.68 85 GLN A CA 1
ATOM 694 C C . GLN A 1 97 ? 2.605 14.734 32.169 1.00 17.43 85 GLN A C 1
ATOM 695 O O . GLN A 1 97 ? 2.822 14.632 30.996 1.00 16.33 85 GLN A O 1
ATOM 701 N N . ALA A 1 98 ? 2.969 13.790 33.011 1.00 15.08 86 ALA A N 1
ATOM 702 C CA . ALA A 1 98 ? 3.679 12.588 32.571 1.00 16.07 86 ALA A CA 1
ATOM 703 C C . ALA A 1 98 ? 3.058 11.862 31.384 1.00 14.49 86 ALA A C 1
ATOM 704 O O . ALA A 1 98 ? 3.772 11.297 30.520 1.00 15.89 86 ALA A O 1
ATOM 706 N N . TYR A 1 99 ? 1.719 11.852 31.348 1.00 15.88 87 TYR A N 1
ATOM 707 C CA . TYR A 1 99 ? 0.983 11.118 30.304 1.00 16.26 87 TYR A CA 1
ATOM 708 C C . TYR A 1 99 ? 1.303 11.625 28.911 1.00 16.84 87 TYR A C 1
ATOM 709 O O . TYR A 1 99 ? 1.210 10.887 27.961 1.00 16.84 87 TYR A O 1
ATOM 718 N N . GLN A 1 100 ? 1.744 12.870 28.803 1.00 16.88 88 GLN A N 1
ATOM 719 C CA . GLN A 1 100 ? 2.105 13.408 27.487 1.00 19.14 88 GLN A CA 1
ATOM 720 C C . GLN A 1 100 ? 3.271 12.689 26.819 1.00 19.95 88 G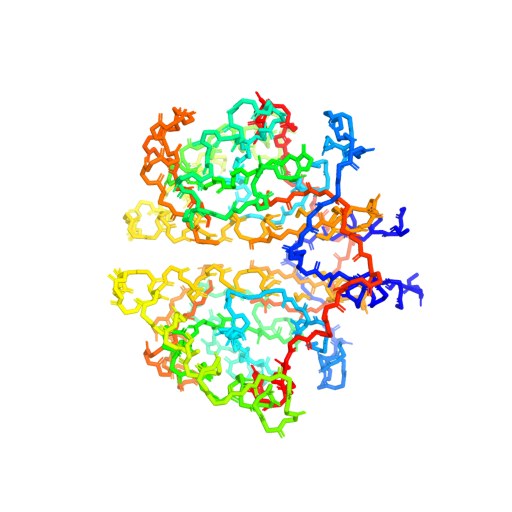LN A C 1
ATOM 721 O O . GLN A 1 100 ? 3.445 12.778 25.593 1.00 21.08 88 GLN A O 1
ATOM 727 N N A GLN A 1 101 ? 4.084 11.969 27.590 0.50 16.47 89 GLN A N 1
ATOM 728 N N B GLN A 1 101 ? 4.068 11.984 27.631 0.50 17.77 89 GLN A N 1
ATOM 729 C CA A GLN A 1 101 ? 5.214 11.244 27.011 0.50 16.26 89 GLN A CA 1
ATOM 730 C CA B GLN A 1 101 ? 5.233 11.214 27.176 0.50 17.92 89 GLN A CA 1
ATOM 731 C C A GLN A 1 101 ? 4.926 9.800 26.643 0.50 17.26 89 GLN A C 1
ATOM 732 C C B GLN A 1 101 ? 4.901 9.867 26.529 0.50 18.33 89 GLN A C 1
ATOM 733 O O A GLN A 1 101 ? 5.846 9.039 26.361 0.50 15.21 89 GLN A O 1
ATOM 734 O O B GLN A 1 101 ? 5.763 9.252 25.904 0.50 17.08 89 GLN A O 1
ATOM 745 N N . ALA A 1 102 ? 3.657 9.412 26.670 1.00 17.25 90 ALA A N 1
ATOM 746 C CA . ALA A 1 102 ? 3.269 8.056 26.260 1.00 16.32 90 ALA A CA 1
ATOM 747 C C . ALA A 1 102 ? 3.790 7.706 24.866 1.00 15.62 90 ALA A C 1
ATOM 748 O O . ALA A 1 102 ? 4.357 6.624 24.638 1.00 17.83 90 ALA A O 1
ATOM 750 N N . ALA A 1 103 ? 3.530 8.586 23.903 1.00 15.63 91 ALA A N 1
ATOM 751 C CA . ALA A 1 103 ? 3.920 8.259 22.514 1.00 18.31 91 ALA A CA 1
ATOM 752 C C . ALA A 1 103 ? 5.415 8.012 22.397 1.00 18.29 91 ALA A C 1
ATOM 753 O O . ALA A 1 103 ? 5.844 7.098 21.694 1.00 18.21 91 ALA A O 1
ATOM 755 N N . ASP A 1 104 ? 6.232 8.839 23.057 1.00 18.55 92 ASP A N 1
ATOM 756 C CA . ASP A 1 104 ? 7.684 8.643 23.079 1.00 19.27 92 ASP A CA 1
ATOM 757 C C . ASP A 1 104 ? 8.143 7.382 23.792 1.00 17.67 92 ASP A C 1
ATOM 758 O O . ASP A 1 104 ? 9.019 6.682 23.324 1.00 18.63 92 ASP A O 1
ATOM 763 N N . ILE A 1 105 ? 7.564 7.100 24.959 1.00 15.45 93 ILE A N 1
ATOM 764 C CA . ILE A 1 105 ? 7.935 5.938 25.705 1.00 16.62 93 ILE A CA 1
ATOM 765 C C . ILE A 1 105 ? 7.597 4.625 24.978 1.00 17.76 93 ILE A C 1
ATOM 766 O O . ILE A 1 105 ? 8.426 3.691 24.987 1.00 18.03 93 ILE A O 1
ATOM 771 N N . TYR A 1 106 ? 6.428 4.553 24.341 1.00 16.34 94 TYR A N 1
ATOM 772 C CA . TYR A 1 106 ? 5.950 3.328 23.673 1.00 15.46 94 TYR A CA 1
ATOM 773 C C . TYR A 1 106 ? 6.516 3.192 22.252 1.00 16.21 94 TYR A C 1
ATOM 774 O O . TYR A 1 106 ? 6.283 2.183 21.635 1.00 16.36 94 TYR A O 1
ATOM 783 N N . GLU A 1 107 ? 7.227 4.210 21.765 1.00 18.03 95 GLU A N 1
ATOM 784 C CA . GLU A 1 107 ? 7.641 4.278 20.350 1.00 20.39 95 GLU A CA 1
ATOM 785 C C . GLU A 1 107 ? 8.456 3.064 19.933 1.00 19.66 95 GLU A C 1
ATOM 786 O O . GLU A 1 107 ? 8.274 2.511 18.832 1.00 21.13 95 GLU A O 1
ATOM 792 N N . GLY A 1 108 ? 9.369 2.641 20.798 1.00 19.70 96 GLY A N 1
ATOM 793 C CA . GLY A 1 108 ? 10.162 1.423 20.519 1.00 22.03 96 GL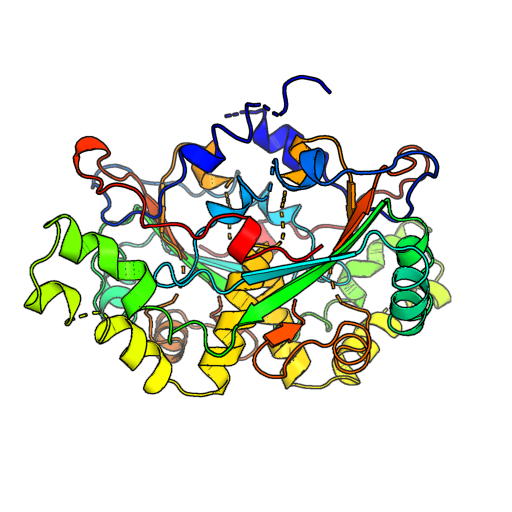Y A CA 1
ATOM 794 C C . GLY A 1 108 ? 9.355 0.179 20.217 1.00 20.14 96 GLY A C 1
ATOM 795 O O . GLY A 1 108 ? 9.786 -0.659 19.432 1.00 24.41 96 GLY A O 1
ATOM 796 N N . LEU A 1 109 ? 8.192 0.025 20.840 1.00 22.10 97 LEU A N 1
ATOM 797 C CA . LEU A 1 109 ? 7.324 -1.122 20.544 1.00 20.68 97 LEU A CA 1
ATOM 798 C C . LEU A 1 109 ? 6.927 -1.167 19.068 1.00 20.45 97 LEU A C 1
ATOM 799 O O . LEU A 1 109 ? 6.894 -2.241 18.450 1.00 22.80 97 LEU A O 1
ATOM 804 N N . LYS A 1 110 ? 6.654 0.004 18.502 1.00 20.93 98 LYS A N 1
ATOM 805 C CA . LYS A 1 110 ? 6.281 0.119 17.088 1.00 22.43 98 LYS A CA 1
ATOM 806 C C . LYS A 1 110 ? 7.496 -0.034 16.209 1.00 24.92 98 LYS A C 1
ATOM 807 O O . LYS A 1 110 ? 7.491 -0.801 15.242 1.00 24.83 98 LYS A O 1
ATOM 813 N N . VAL A 1 111 ? 8.568 0.669 16.546 1.00 23.61 99 VAL A N 1
ATOM 814 C CA . VAL A 1 111 ? 9.719 0.710 15.663 1.00 25.73 99 VAL A CA 1
ATOM 815 C C . VAL A 1 111 ? 10.341 -0.682 15.581 1.00 28.55 99 VAL A C 1
ATOM 816 O O . VAL A 1 111 ? 10.760 -1.111 14.517 1.00 28.38 99 VAL A O 1
ATOM 820 N N . LEU A 1 112 ? 10.351 -1.424 16.680 1.00 28.30 100 LEU A N 1
ATOM 821 C CA . LEU A 1 112 ? 10.934 -2.751 16.674 1.00 32.00 100 LEU A CA 1
ATOM 822 C C . LEU A 1 112 ? 9.929 -3.815 16.203 1.00 33.18 100 LEU A C 1
ATOM 823 O O . LEU A 1 112 ? 10.227 -4.997 16.232 1.00 36.73 100 LEU A O 1
ATOM 828 N N . GLY A 1 113 ? 8.740 -3.406 15.796 1.00 31.92 101 GLY A N 1
ATOM 829 C CA . GLY A 1 113 ? 7.785 -4.310 15.178 1.00 32.01 101 GLY A CA 1
ATOM 830 C C . GLY A 1 113 ? 7.046 -5.223 16.139 1.00 34.00 101 GLY A C 1
ATOM 831 O O . GLY A 1 113 ? 6.379 -6.159 15.711 1.00 33.33 101 GLY A O 1
ATOM 832 N N . ILE A 1 114 ? 7.135 -4.951 17.431 1.00 31.00 102 ILE A N 1
ATOM 833 C CA . ILE A 1 114 ? 6.331 -5.654 18.431 1.00 31.26 102 ILE A CA 1
ATOM 834 C C . ILE A 1 114 ? 4.831 -5.324 18.256 1.00 31.93 102 ILE A C 1
ATOM 835 O O . ILE A 1 114 ? 3.973 -6.223 18.367 1.00 30.80 102 ILE A O 1
ATOM 840 N N . LEU A 1 115 ? 4.529 -4.044 17.985 1.00 26.69 103 LEU A N 1
ATOM 841 C CA . LEU A 1 115 ? 3.177 -3.571 17.714 1.00 26.11 103 LEU A CA 1
ATOM 842 C C . LEU A 1 115 ? 3.166 -2.996 16.313 1.00 25.57 103 LEU A C 1
ATOM 843 O O . LEU A 1 115 ? 4.160 -2.423 15.889 1.00 24.91 103 LEU A O 1
ATOM 848 N N . ASN A 1 116 ? 2.055 -3.160 15.584 1.00 25.41 104 ASN A N 1
ATOM 849 C CA . ASN A 1 116 ? 1.840 -2.401 14.371 1.00 28.28 104 ASN A CA 1
ATOM 850 C C . ASN A 1 116 ? 1.371 -1.005 14.740 1.00 28.32 104 ASN A C 1
ATOM 851 O O . ASN A 1 116 ? 1.140 -0.721 15.922 1.00 27.28 104 ASN A O 1
ATOM 856 N N . LYS A 1 117 ? 1.272 -0.134 13.750 1.00 29.15 105 LYS A N 1
ATOM 857 C CA . LYS A 1 117 ? 0.914 1.257 13.981 1.00 30.50 105 LYS A CA 1
ATOM 858 C C . LYS A 1 117 ? -0.440 1.395 14.661 1.00 31.21 105 LYS A C 1
ATOM 859 O O . LYS A 1 117 ? -0.596 2.203 15.560 1.00 28.26 105 LYS A O 1
ATOM 865 N N . GLN A 1 118 ? -1.419 0.606 14.241 1.00 30.13 106 GLN A N 1
ATOM 866 C CA . GLN A 1 118 ? -2.742 0.697 14.823 1.00 31.13 106 GLN A CA 1
ATOM 867 C C . GLN A 1 118 ? -2.706 0.342 16.321 1.00 28.05 106 GLN A C 1
ATOM 868 O O . GLN A 1 118 ? -3.291 1.030 17.137 1.00 26.85 106 GLN A O 1
ATOM 874 N N . GLU A 1 119 ? -2.044 -0.751 16.660 1.00 25.21 107 GLU A N 1
ATOM 875 C CA . GLU A 1 119 ? -1.912 -1.197 18.047 1.00 28.21 107 GLU A CA 1
ATOM 876 C C . GLU A 1 119 ? -1.154 -0.160 18.876 1.00 23.62 107 GLU A C 1
ATOM 877 O O . GLU A 1 119 ? -1.512 0.103 20.029 1.00 25.02 107 GLU A O 1
ATOM 883 N N . TYR A 1 120 ? -0.105 0.414 18.291 1.00 23.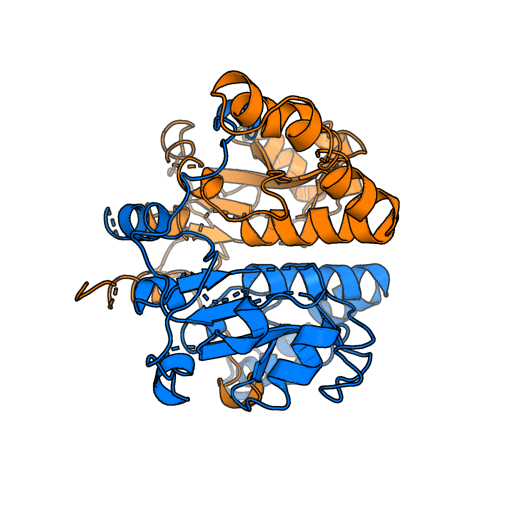89 108 TYR A N 1
ATOM 884 C CA . TYR A 1 120 ? 0.653 1.452 19.001 1.00 21.02 108 TYR A CA 1
ATOM 885 C C . TYR A 1 120 ? -0.209 2.693 19.250 1.00 20.94 108 TYR A C 1
ATOM 886 O O . TYR A 1 120 ? -0.228 3.236 20.349 1.00 18.18 108 TYR A O 1
ATOM 895 N N . ASP A 1 121 ? -0.923 3.134 18.227 1.00 21.97 109 ASP A N 1
ATOM 896 C CA . ASP A 1 121 ? -1.780 4.301 18.382 1.00 20.05 109 ASP A CA 1
ATOM 897 C C . ASP A 1 121 ? -2.840 4.022 19.419 1.00 19.18 109 ASP A C 1
ATOM 898 O O . ASP A 1 121 ? -3.194 4.890 20.229 1.00 23.02 109 ASP A O 1
ATOM 903 N N . HIS A 1 122 ? -3.365 2.804 19.414 1.00 20.88 110 HIS A N 1
ATOM 904 C CA . HIS A 1 122 ? -4.377 2.420 20.377 1.00 21.84 110 HIS A CA 1
ATOM 905 C C . HIS A 1 122 ? -3.834 2.439 21.812 1.00 20.29 110 HIS A C 1
ATOM 906 O O . HIS A 1 122 ? -4.511 2.919 22.738 1.00 21.90 110 HIS A O 1
ATOM 921 N N . VAL A 1 124 ? -1.185 4.206 22.945 1.00 15.95 112 VAL A N 1
ATOM 922 C CA . VAL A 1 124 ? -0.966 5.617 23.318 1.00 15.78 112 VAL A CA 1
ATOM 923 C C . VAL A 1 124 ? -2.289 6.261 23.718 1.00 18.99 112 VAL A C 1
ATOM 924 O O . VAL A 1 124 ? -2.394 6.921 24.747 1.00 18.17 112 VAL A O 1
ATOM 928 N N . GLN A 1 125 ? -3.329 6.072 22.907 1.00 17.83 113 GLN A N 1
ATOM 929 C CA . GLN A 1 125 ? -4.626 6.720 23.141 1.00 19.31 113 GLN A CA 1
ATOM 930 C C . GLN A 1 125 ? -5.270 6.195 24.418 1.00 18.69 113 GLN A C 1
ATOM 931 O O . GLN A 1 125 ? -5.908 6.933 25.169 1.00 18.87 113 GLN A O 1
ATOM 937 N N . ASP A 1 126 ? -5.094 4.910 24.703 1.00 18.36 114 ASP A N 1
ATOM 938 C CA . ASP A 1 126 ? -5.634 4.375 25.931 1.00 18.20 114 ASP A CA 1
ATOM 939 C C . ASP A 1 126 ? -5.031 5.068 27.144 1.00 18.27 114 ASP A C 1
ATOM 940 O O . ASP A 1 126 ? -5.743 5.443 28.059 1.00 18.06 114 ASP A O 1
ATOM 945 N N . THR A 1 127 ? -3.709 5.237 27.156 1.00 17.12 115 THR A N 1
ATOM 946 C CA . THR A 1 127 ? -3.053 5.869 28.306 1.00 15.03 115 THR A CA 1
ATOM 947 C C . THR A 1 127 ? -3.424 7.339 28.401 1.00 13.60 115 THR A C 1
ATOM 948 O O . THR A 1 127 ? -3.761 7.846 29.483 1.00 17.82 115 THR A O 1
ATOM 952 N N . VAL A 1 128 ? -3.313 8.054 27.262 1.00 16.19 116 VAL A N 1
ATOM 953 C CA . VAL A 1 128 ? -3.572 9.495 27.284 1.00 14.72 116 VAL A CA 1
ATOM 954 C C . VAL A 1 128 ? -5.038 9.792 27.720 1.00 16.80 116 VAL A C 1
ATOM 955 O O . VAL A 1 128 ? -5.315 10.659 28.553 1.00 17.54 116 VAL A O 1
ATOM 959 N N . SER A 1 129 ? -5.976 9.086 27.110 1.00 17.17 117 SER A N 1
ATOM 960 C CA . SER A 1 129 ? -7.393 9.298 27.419 1.00 17.92 117 SER A CA 1
ATOM 961 C C . SER A 1 129 ? -7.710 8.940 28.850 1.00 16.85 117 SER A C 1
ATOM 962 O O . SER A 1 129 ? -8.555 9.580 29.466 1.00 16.97 117 SER A O 1
ATOM 965 N N . PHE A 1 130 ? -7.025 7.932 29.399 1.00 17.37 118 PHE A N 1
ATOM 966 C CA . PHE A 1 130 ? -7.265 7.552 30.797 1.00 18.50 118 PHE A CA 1
ATOM 967 C C . PHE A 1 130 ? -7.037 8.783 31.704 1.00 18.78 118 PHE A C 1
ATOM 968 O O . PHE A 1 130 ? -7.846 9.136 32.549 1.00 19.09 118 PHE A O 1
ATOM 976 N N . TYR A 1 131 ? -5.900 9.439 31.521 1.00 16.54 119 TYR A N 1
ATOM 977 C CA . TYR A 1 131 ? -5.579 10.632 32.256 1.00 16.26 119 TYR A CA 1
ATOM 978 C C . TYR A 1 131 ? -6.474 11.826 31.895 1.00 18.69 119 TYR A C 1
ATOM 979 O O . TYR A 1 131 ? -6.982 12.508 32.781 1.00 17.15 119 TYR A O 1
ATOM 988 N N . GLU A 1 132 ? -6.648 12.106 30.596 1.00 16.96 120 GLU A N 1
ATOM 989 C CA . GLU A 1 132 ? -7.476 13.251 30.203 1.00 18.48 120 GLU A CA 1
ATOM 990 C C . GLU A 1 132 ? -8.929 13.184 30.679 1.00 19.03 120 GLU A C 1
ATOM 991 O O . GLU A 1 132 ? -9.472 14.217 31.066 1.00 20.71 120 GLU A O 1
ATOM 997 N N . ASN A 1 133 ? -9.535 11.997 30.617 1.00 16.41 121 ASN A N 1
ATOM 998 C CA . ASN A 1 133 ? -10.914 11.823 30.987 1.00 17.78 121 ASN A CA 1
ATOM 999 C C . ASN A 1 133 ? -11.076 11.984 32.495 1.00 17.85 121 ASN A C 1
ATOM 1000 O O . ASN A 1 133 ? -12.115 12.401 32.934 1.00 24.80 121 ASN A O 1
ATOM 1005 N N A ARG A 1 134 ? -10.055 11.643 33.280 0.50 16.45 122 ARG A N 1
ATOM 1006 N N B ARG A 1 134 ? -10.032 11.689 33.280 0.50 17.13 122 ARG A N 1
ATOM 1007 C CA A ARG A 1 134 ? -10.163 11.819 34.720 0.50 17.60 122 ARG A CA 1
ATOM 1008 C CA B ARG A 1 134 ? -10.100 11.796 34.748 0.50 18.35 122 ARG A CA 1
ATOM 1009 C C A ARG A 1 134 ? -9.965 13.253 35.159 0.50 18.01 122 ARG A C 1
ATOM 1010 C C B ARG A 1 134 ? -9.764 13.173 35.324 0.50 20.14 122 ARG A C 1
ATOM 1011 O O A ARG A 1 134 ? -10.702 13.716 36.026 0.50 19.72 122 ARG A O 1
ATOM 1012 O O B ARG A 1 134 ? -10.133 13.486 36.481 0.50 21.63 122 ARG A O 1
ATOM 1027 N N . GLY A 1 135 ? -8.992 13.965 34.581 1.00 18.05 123 GLY A N 1
ATOM 1028 C CA . GLY A 1 135 ? -8.799 15.379 34.900 1.00 19.68 123 GLY A CA 1
ATOM 1029 C C . GLY A 1 135 ? -7.638 15.744 35.808 1.00 18.32 123 GLY A C 1
ATOM 1030 O O . GLY A 1 135 ? -6.774 14.917 36.130 1.00 17.81 123 GLY A O 1
ATOM 1031 N N . GLU A 1 136 ? -7.617 16.998 36.217 1.00 19.23 124 GLU A N 1
ATOM 1032 C CA . GLU A 1 136 ? -6.456 17.552 36.849 1.00 21.29 124 GLU A CA 1
ATOM 1033 C C . GLU A 1 136 ? -6.182 16.939 38.213 1.00 18.89 124 GLU A C 1
ATOM 1034 O O . GLU A 1 136 ? -5.030 16.721 38.554 1.00 21.15 124 GLU A O 1
ATOM 1040 N N . GLN A 1 137 ? -7.214 16.671 39.017 1.00 19.57 125 GLN A N 1
ATOM 1041 C CA . GLN A 1 137 ? -6.973 16.108 40.357 1.00 20.36 125 GLN A CA 1
ATOM 1042 C C . GLN A 1 137 ? -6.287 14.725 40.215 1.00 18.61 125 GLN A C 1
ATOM 1043 O O . GLN A 1 137 ? -5.317 14.425 40.913 1.00 19.28 125 GLN A O 1
ATOM 1049 N N . PHE A 1 138 ? -6.764 13.922 39.280 1.00 16.98 126 PHE A N 1
ATOM 1050 C CA . PHE A 1 138 ? -6.138 12.630 38.979 1.00 16.79 126 PHE A CA 1
ATOM 1051 C C . PHE A 1 138 ? -4.661 12.727 38.572 1.00 18.62 126 PHE A C 1
ATOM 1052 O O . PHE A 1 138 ? -3.831 11.907 39.021 1.00 17.02 126 PHE A O 1
ATOM 1060 N N . LYS A 1 139 ? -4.358 13.647 37.646 1.00 17.93 127 LYS A N 1
ATOM 1061 C CA . LYS A 1 139 ? -2.993 13.868 37.217 1.00 17.27 127 LYS A CA 1
ATOM 1062 C C . LYS A 1 139 ? -2.149 14.137 38.435 1.00 17.07 127 LYS A C 1
ATOM 1063 O O . LYS A 1 139 ? -1.007 13.627 38.552 1.00 16.87 127 LYS A O 1
ATOM 1069 N N . ARG A 1 140 ? -2.648 14.975 39.346 1.00 16.25 128 ARG A N 1
ATOM 1070 C CA . ARG A 1 140 ? -1.857 15.273 40.527 1.00 16.07 128 ARG A CA 1
ATOM 1071 C C . ARG A 1 140 ? -1.738 14.080 41.477 1.00 15.64 128 ARG A C 1
ATOM 1072 O O . ARG A 1 140 ? -0.636 13.803 42.003 1.00 15.15 128 ARG A O 1
ATOM 1080 N N . ASP A 1 141 ? -2.849 13.370 41.703 1.00 15.68 129 ASP A N 1
ATOM 1081 C CA . ASP A 1 141 ? -2.859 12.130 42.488 1.00 15.42 129 ASP A CA 1
ATOM 1082 C C . ASP A 1 141 ? -1.789 11.139 41.946 1.00 16.25 129 ASP A C 1
ATOM 1083 O O . ASP A 1 141 ? -1.070 10.463 42.720 1.00 15.97 129 ASP A O 1
ATOM 1088 N N . GLU A 1 142 ? -1.718 11.027 40.629 1.00 15.73 130 GLU A N 1
ATOM 1089 C CA . GLU A 1 142 ? -0.760 10.122 39.955 1.00 16.54 130 GLU A CA 1
ATOM 1090 C C . GLU A 1 142 ? 0.700 10.562 40.157 1.00 16.04 130 GLU A C 1
ATOM 1091 O O . GLU A 1 142 ? 1.587 9.731 40.344 1.00 15.66 130 GLU A O 1
ATOM 1097 N N . ALA A 1 143 ? 0.928 11.859 40.172 1.00 15.84 131 ALA A N 1
ATOM 1098 C CA . ALA A 1 143 ? 2.262 12.411 40.462 1.00 16.42 131 ALA A CA 1
ATOM 1099 C C . ALA A 1 143 ? 2.719 12.004 41.867 1.00 16.82 131 ALA A C 1
ATOM 1100 O O . ALA A 1 143 ? 3.828 11.529 42.042 1.00 16.55 131 ALA A O 1
ATOM 1102 N N . ILE A 1 144 ? 1.830 12.109 42.841 1.00 14.23 132 ILE A N 1
ATOM 1103 C CA . ILE A 1 144 ? 2.161 11.755 44.206 1.00 15.93 132 ILE A CA 1
ATOM 1104 C C . ILE A 1 144 ? 2.332 10.242 44.344 1.00 14.75 132 ILE A C 1
ATOM 1105 O O . ILE A 1 144 ? 3.304 9.750 44.943 1.00 15.00 132 ILE A O 1
ATOM 1110 N N . ARG A 1 145 ? 1.385 9.476 43.811 1.00 14.22 133 ARG A N 1
ATOM 1111 C CA . ARG A 1 145 ? 1.383 8.026 43.981 1.00 14.22 133 ARG A CA 1
ATOM 1112 C C . ARG A 1 145 ? 2.596 7.371 43.357 1.00 14.34 133 ARG A C 1
ATOM 1113 O O . ARG A 1 145 ? 3.280 6.562 43.970 1.00 14.47 133 ARG A O 1
ATOM 1121 N N . ASN A 1 146 ? 2.852 7.705 42.085 1.00 14.40 134 ASN A N 1
ATOM 1122 C CA . ASN A 1 146 ? 3.949 7.041 41.384 1.00 14.65 134 ASN A CA 1
ATOM 1123 C C . ASN A 1 146 ? 5.320 7.515 41.958 1.00 15.85 134 ASN A C 1
ATOM 1124 O O . ASN A 1 146 ? 6.224 6.706 42.118 1.00 15.77 134 ASN A O 1
ATOM 1129 N N . ALA A 1 147 ? 5.467 8.793 42.320 1.00 15.25 135 ALA A N 1
ATOM 1130 C CA . ALA A 1 147 ? 6.709 9.303 42.924 1.00 13.70 135 ALA A CA 1
ATOM 1131 C C . ALA A 1 147 ? 6.948 8.651 44.285 1.00 15.09 135 ALA A C 1
ATOM 1132 O O . ALA A 1 147 ? 8.111 8.407 44.687 1.00 15.74 135 ALA A O 1
ATOM 1134 N N . SER A 1 148 ? 5.869 8.352 45.024 1.00 14.90 136 SER A N 1
ATOM 1135 C CA . SER A 1 148 ? 5.987 7.744 46.326 1.00 15.16 136 SER A CA 1
ATOM 1136 C C . SER A 1 148 ? 6.413 6.293 46.211 1.00 15.65 136 SER A C 1
ATOM 1137 O O . SER A 1 148 ? 7.270 5.843 46.971 1.00 15.56 136 SER A O 1
ATOM 1140 N N . LEU A 1 149 ? 5.870 5.553 45.241 1.00 15.01 137 LEU A N 1
ATOM 1141 C CA . LEU A 1 149 ? 6.376 4.204 44.954 1.00 16.15 137 LEU A CA 1
ATOM 1142 C C . LEU A 1 149 ? 7.867 4.242 44.682 1.00 14.30 137 LEU A C 1
ATOM 1143 O O . LEU A 1 149 ? 8.657 3.467 45.202 1.00 15.08 137 LEU A O 1
ATOM 1148 N N . SER A 1 150 ? 8.260 5.198 43.841 1.00 14.11 138 SER A N 1
ATOM 1149 C CA . SER A 1 150 ? 9.652 5.380 43.477 1.00 16.67 138 SER A CA 1
ATOM 1150 C C . SER A 1 150 ? 10.545 5.695 44.709 1.00 15.96 138 SER A C 1
ATOM 1151 O O . SER A 1 150 ? 11.641 5.137 44.884 1.00 16.22 138 SER A O 1
ATOM 1154 N N . ALA A 1 151 ? 10.058 6.595 45.560 1.00 14.32 139 ALA A N 1
ATOM 1155 C CA . ALA A 1 151 ? 10.798 6.966 46.763 1.00 13.96 139 ALA A CA 1
ATOM 1156 C C . ALA A 1 151 ? 11.057 5.787 47.673 1.00 12.56 139 ALA A C 1
ATOM 1157 O O . ALA A 1 151 ? 12.100 5.743 48.271 1.00 15.04 139 ALA A O 1
ATOM 1183 N N . PHE A 1 154 ? 13.844 3.958 46.202 1.00 13.57 142 PHE A N 1
ATOM 1184 C CA . PHE A 1 154 ? 15.051 4.684 46.475 1.00 14.03 142 PHE A CA 1
ATOM 1185 C C . PHE A 1 154 ? 15.590 4.385 47.877 1.00 14.86 142 PHE A C 1
ATOM 1186 O O . PHE A 1 154 ? 16.782 4.079 48.045 1.00 13.29 142 PHE A O 1
ATOM 1202 N N . LEU A 1 156 ? 15.030 1.813 49.887 1.00 13.62 144 LEU A N 1
ATOM 1203 C CA . LEU A 1 156 ? 15.496 0.440 50.030 1.00 13.60 144 LEU A CA 1
ATOM 1204 C C . LEU A 1 156 ? 16.805 0.193 49.286 1.00 13.64 144 LEU A C 1
ATOM 1205 O O . LEU A 1 156 ? 17.658 -0.541 49.775 1.00 13.99 144 LEU A O 1
ATOM 1210 N N . SER A 1 157 ? 16.941 0.813 48.114 1.00 13.90 145 SER A N 1
ATOM 1211 C CA . SER A 1 157 ? 18.200 0.820 47.382 1.00 15.84 145 SER A CA 1
ATOM 1212 C C . SER A 1 157 ? 19.341 1.415 48.184 1.00 13.53 145 SER A C 1
ATOM 1213 O O . SER A 1 157 ? 20.430 0.819 48.284 1.00 14.42 145 SER A O 1
ATOM 1216 N N . ALA A 1 158 ? 19.089 2.549 48.822 1.00 13.73 146 ALA A N 1
ATOM 1217 C CA . ALA A 1 158 ? 20.092 3.171 49.674 1.00 13.23 146 ALA A CA 1
ATOM 1218 C C . ALA A 1 158 ? 20.481 2.289 50.832 1.00 15.55 146 ALA A C 1
ATOM 1219 O O . ALA A 1 158 ? 21.649 2.165 51.159 1.00 16.99 146 ALA A O 1
ATOM 1221 N N . ALA A 1 159 ? 19.487 1.642 51.437 1.00 14.02 147 ALA A N 1
ATOM 1222 C CA . ALA A 1 159 ? 19.692 0.741 52.549 1.00 15.33 147 ALA A CA 1
ATOM 1223 C C . ALA A 1 159 ? 20.612 -0.422 52.138 1.00 15.91 147 ALA A C 1
ATOM 1224 O O . ALA A 1 159 ? 21.564 -0.780 52.855 1.00 16.33 147 ALA A O 1
ATOM 1226 N N . ALA A 1 160 ? 20.300 -0.989 50.985 1.00 15.19 148 ALA A N 1
ATOM 1227 C CA . ALA A 1 160 ? 20.992 -2.136 50.402 1.00 13.92 148 ALA A CA 1
ATOM 1228 C C . ALA A 1 160 ? 22.460 -1.745 50.125 1.00 16.40 148 ALA A C 1
ATOM 1229 O O . ALA A 1 160 ? 23.370 -2.588 50.233 1.00 17.90 148 ALA A O 1
ATOM 1231 N N . ALA A 1 161 ? 22.684 -0.474 49.805 1.00 15.40 149 ALA A N 1
ATOM 1232 C CA . ALA A 1 161 ? 24.025 0.063 49.490 1.00 16.47 149 ALA A CA 1
ATOM 1233 C C . ALA A 1 161 ? 24.761 0.494 50.733 1.00 16.66 149 ALA A C 1
ATOM 1234 O O . ALA A 1 161 ? 25.905 0.936 50.654 1.00 18.71 149 ALA A O 1
ATOM 1236 N N . GLY A 1 162 ? 24.112 0.431 51.891 1.00 18.12 150 GLY A N 1
ATOM 1237 C CA . GLY A 1 162 ? 24.762 0.749 53.159 1.00 16.48 150 GLY A CA 1
ATOM 1238 C C . GLY A 1 162 ? 24.587 2.185 53.669 1.00 20.98 150 GLY A C 1
ATOM 1239 O O . GLY A 1 162 ? 25.307 2.614 54.591 1.00 21.59 150 GLY A O 1
ATOM 1240 N N . TRP A 1 163 ? 23.618 2.902 53.102 1.00 16.07 151 TRP A N 1
ATOM 1241 C CA . TRP A 1 163 ? 23.363 4.286 53.446 1.00 17.38 151 TRP A CA 1
ATOM 1242 C C . TRP A 1 163 ? 22.083 4.331 54.271 1.00 19.30 151 TRP A C 1
ATOM 1243 O O . TRP A 1 163 ? 21.226 3.443 54.191 1.00 23.10 151 TRP A O 1
ATOM 1254 N N . ASP A 1 164 ? 21.930 5.392 55.039 1.00 16.12 152 ASP A N 1
ATOM 1255 C CA . ASP A 1 164 ? 20.720 5.695 55.768 1.00 16.28 152 ASP A CA 1
ATOM 1256 C C . ASP A 1 164 ? 19.995 6.878 55.129 1.00 17.06 152 ASP A C 1
ATOM 1257 O O . ASP A 1 164 ? 20.603 7.738 54.515 1.00 14.38 152 ASP A O 1
ATOM 1262 N N . THR A 1 165 ? 18.690 6.867 55.259 1.00 13.80 153 THR A N 1
ATOM 1263 C CA . THR A 1 165 ? 17.874 7.936 54.717 1.00 13.29 153 THR A CA 1
ATOM 1264 C C . THR A 1 165 ? 16.810 8.371 55.731 1.00 16.81 153 THR A C 1
ATOM 1265 O O . THR A 1 165 ? 16.502 7.658 56.683 1.00 15.54 153 THR A O 1
ATOM 1269 N N . CYS A 1 166 ? 16.290 9.575 55.513 1.00 15.26 154 CYS A N 1
ATOM 1270 C CA . CYS A 1 166 ? 15.103 10.061 56.213 1.00 16.27 154 CYS A CA 1
ATOM 1271 C C . CYS A 1 166 ? 14.158 10.731 55.231 1.00 17.98 154 CYS A C 1
ATOM 1272 O O . CYS A 1 166 ? 14.523 11.765 54.640 1.00 18.10 154 CYS A O 1
ATOM 1275 N N . PRO A 1 167 ? 12.955 10.166 55.035 1.00 17.13 155 PRO A N 1
ATOM 1276 C CA . PRO A 1 167 ? 11.925 10.807 54.239 1.00 16.70 155 PRO A CA 1
ATOM 1277 C C . PRO A 1 167 ? 11.339 11.952 55.020 1.00 18.67 155 PRO A C 1
ATOM 1278 O O . PRO A 1 167 ? 11.198 11.857 56.234 1.00 20.30 155 PRO A O 1
ATOM 1298 N N . ILE A 1 169 ? 8.436 15.469 54.952 1.00 20.27 157 ILE A N 1
ATOM 1299 C CA . ILE A 1 169 ? 7.384 16.304 54.362 1.00 19.65 157 ILE A CA 1
ATOM 1300 C C . ILE A 1 169 ? 7.293 17.658 55.073 1.00 20.67 157 ILE A C 1
ATOM 1301 O O . ILE A 1 169 ? 6.518 18.503 54.635 1.00 22.03 157 ILE A O 1
ATOM 1306 N N . GLY A 1 170 ? 8.119 17.880 56.095 1.00 22.20 158 GLY A N 1
ATOM 1307 C CA . GLY A 1 170 ? 8.093 19.087 56.858 1.00 22.97 158 GLY A CA 1
ATOM 1308 C C . GLY A 1 170 ? 8.856 20.229 56.170 1.00 23.86 158 GLY A C 1
ATOM 1309 O O . GLY A 1 170 ? 9.882 20.715 56.703 1.00 26.50 158 GLY A O 1
ATOM 1310 N N . PHE A 1 171 ? 8.363 20.646 55.003 1.00 22.01 159 PHE A N 1
ATOM 1311 C CA . PHE A 1 171 ? 8.989 21.730 54.244 1.00 19.92 159 PHE A CA 1
ATOM 1312 C C . PHE A 1 171 ? 7.951 22.529 53.434 1.00 22.16 159 PHE A C 1
ATOM 1313 O O . PHE A 1 171 ? 6.855 22.046 53.149 1.00 21.32 159 PHE A O 1
ATOM 1321 N N . ASP A 1 172 ? 8.338 23.742 53.044 1.00 18.52 160 ASP A N 1
ATOM 1322 C CA . ASP A 1 172 ? 7.517 24.653 52.244 1.00 19.91 160 ASP A CA 1
ATOM 1323 C C . ASP A 1 172 ? 7.771 24.368 50.763 1.00 17.49 160 ASP A C 1
ATOM 1324 O O . ASP A 1 172 ? 8.822 24.735 50.191 1.00 18.91 160 ASP A O 1
ATOM 1329 N N . ALA A 1 173 ? 6.826 23.705 50.118 1.00 19.58 161 ALA A N 1
ATOM 1330 C CA . ALA A 1 173 ? 7.006 23.259 48.722 1.00 21.59 161 ALA A CA 1
ATOM 1331 C C . ALA A 1 173 ? 7.233 24.416 47.760 1.00 20.36 161 ALA A C 1
ATOM 1332 O O . ALA A 1 173 ? 8.040 24.313 46.843 1.00 20.76 161 ALA A O 1
ATOM 1334 N N . GLU A 1 174 ? 6.483 25.500 47.910 1.00 20.47 162 GLU A N 1
ATOM 1335 C CA . GLU A 1 174 ? 6.643 26.647 46.994 1.00 22.82 162 GLU A CA 1
ATOM 1336 C C . GLU A 1 174 ? 8.000 27.296 47.170 1.00 17.00 162 GLU A C 1
ATOM 1337 O O . GLU A 1 174 ? 8.639 27.685 46.189 1.00 20.55 162 GLU A O 1
ATOM 1343 N N . ALA A 1 175 ? 8.493 27.327 48.395 1.00 18.12 163 ALA A N 1
ATOM 1344 C CA . ALA A 1 175 ? 9.869 27.830 48.630 1.00 18.34 163 ALA A CA 1
ATOM 1345 C C . ALA A 1 175 ? 10.937 26.929 47.995 1.00 17.97 163 ALA A C 1
ATOM 1346 O O . ALA A 1 175 ? 11.860 27.409 47.352 1.00 18.78 163 ALA A O 1
ATOM 1348 N N . VAL A 1 176 ? 10.760 25.600 48.099 1.00 16.18 164 VAL A N 1
ATOM 1349 C CA . VAL A 1 176 ? 11.642 24.658 47.439 1.00 17.85 164 VAL A CA 1
ATOM 1350 C C . VAL A 1 176 ? 11.656 24.834 45.936 1.00 17.46 164 VAL A C 1
ATOM 1351 O O . VAL A 1 176 ? 12.707 24.780 45.303 1.00 19.01 164 VAL A O 1
ATOM 1355 N N A LYS A 1 177 ? 10.486 25.012 45.329 0.50 18.65 165 LYS A N 1
ATOM 1356 N N B LYS A 1 177 ? 10.472 25.077 45.393 0.50 20.26 165 LYS A N 1
ATOM 1357 C CA A LYS A 1 177 ? 10.450 25.163 43.870 0.50 16.88 165 LYS A CA 1
ATOM 1358 C CA B LYS A 1 177 ? 10.283 25.244 43.962 0.50 20.78 165 LYS A CA 1
ATOM 1359 C C A LYS A 1 177 ? 11.184 26.445 43.470 0.50 18.07 165 LYS A C 1
ATOM 1360 C C B LYS A 1 177 ? 11.058 26.453 43.459 0.50 19.80 165 LYS A C 1
ATOM 1361 O O A LYS A 1 177 ? 11.945 26.438 42.510 0.50 20.19 165 LYS A O 1
ATOM 1362 O O B LYS A 1 177 ? 11.683 26.407 42.411 0.50 21.26 165 LYS A O 1
ATOM 1373 N N . ARG A 1 178 ? 11.023 27.527 44.235 1.00 19.23 166 ARG A N 1
ATOM 1374 C CA . ARG A 1 178 ? 11.794 28.762 43.961 1.00 20.42 166 ARG A CA 1
ATOM 1375 C C . ARG A 1 178 ? 13.304 28.543 44.069 1.00 18.24 166 ARG A C 1
ATOM 1376 O O . ARG A 1 178 ? 14.043 28.912 43.184 1.00 22.44 166 ARG A O 1
ATOM 1384 N N . ILE A 1 179 ? 13.745 27.894 45.148 1.00 19.25 167 ILE A N 1
ATOM 1385 C CA . ILE A 1 179 ? 15.175 27.594 45.356 1.00 17.79 167 ILE A CA 1
ATOM 1386 C C . ILE A 1 179 ? 15.783 26.753 44.211 1.00 19.74 167 ILE A C 1
ATOM 1387 O O . ILE A 1 179 ? 16.908 26.975 43.777 1.00 19.65 167 ILE A O 1
ATOM 1392 N N . LEU A 1 180 ? 15.043 25.766 43.723 1.00 17.67 168 LEU A N 1
ATOM 1393 C CA . LEU A 1 180 ? 15.587 24.761 42.816 1.00 17.80 168 LEU A CA 1
ATOM 1394 C C . LEU A 1 180 ? 15.095 24.986 41.376 1.00 20.98 168 LEU A C 1
ATOM 1395 O O . LEU A 1 180 ? 15.398 24.176 40.475 1.00 22.58 168 LEU A O 1
ATOM 1400 N N A ASN A 1 181 ? 14.334 26.069 41.177 0.50 20.82 169 ASN A N 1
ATOM 1401 N N B ASN A 1 181 ? 14.400 26.109 41.154 0.50 20.29 169 ASN A N 1
ATOM 1402 C CA A ASN A 1 181 ? 13.824 26.431 39.856 0.50 21.31 169 ASN A CA 1
ATOM 1403 C CA B ASN A 1 181 ? 13.817 26.433 39.845 0.50 20.66 169 ASN A CA 1
ATOM 1404 C C A ASN A 1 181 ? 12.978 25.337 39.215 0.50 22.20 169 ASN A C 1
ATOM 1405 C C B ASN A 1 181 ? 13.037 25.262 39.254 0.50 21.85 169 ASN A C 1
ATOM 1406 O O A ASN A 1 181 ? 13.175 24.986 38.042 0.50 23.33 169 ASN A O 1
ATOM 1407 O O B ASN A 1 181 ? 13.363 24.747 38.172 0.50 22.51 169 ASN A O 1
ATOM 1416 N N . ILE A 1 182 ? 12.021 24.830 39.990 1.00 19.95 170 ILE A N 1
ATOM 1417 C CA . ILE A 1 182 ? 11.196 23.696 39.594 1.00 19.01 170 ILE A CA 1
ATOM 1418 C C . ILE A 1 182 ? 9.887 24.248 39.028 1.00 20.36 170 ILE A C 1
ATOM 1419 O O . ILE A 1 182 ? 9.166 24.964 39.718 1.00 21.12 170 ILE A O 1
ATOM 1424 N N . ASP A 1 183 ? 9.598 23.863 37.790 1.00 23.74 171 ASP A N 1
ATOM 1425 C CA . ASP A 1 183 ? 8.382 24.212 37.105 1.00 25.17 171 ASP A CA 1
ATOM 1426 C C . ASP A 1 183 ? 7.104 23.733 37.803 1.00 24.13 171 ASP A C 1
ATOM 1427 O O . ASP A 1 183 ? 7.103 22.709 38.476 1.00 21.61 171 ASP A O 1
ATOM 1432 N N . ASP A 1 184 ? 6.004 24.464 37.645 1.00 25.64 172 ASP A N 1
ATOM 1433 C CA . ASP A 1 184 ? 4.763 24.107 38.347 1.00 25.01 172 ASP A CA 1
ATOM 1434 C C . ASP A 1 184 ? 4.091 22.806 37.835 1.00 21.44 172 ASP A C 1
ATOM 1435 O O . ASP A 1 184 ? 3.226 22.278 38.507 1.00 23.77 172 ASP A O 1
ATOM 1440 N N . GLN A 1 185 ? 4.528 22.311 36.694 1.00 19.58 173 GLN A N 1
ATOM 1441 C CA . GLN A 1 185 ? 4.188 20.985 36.186 1.00 20.13 173 GLN A CA 1
ATOM 1442 C C . GLN A 1 185 ? 4.579 19.846 37.122 1.00 18.94 173 GLN A C 1
ATOM 1443 O O . GLN A 1 185 ? 3.990 18.733 37.077 1.00 18.84 173 GLN A O 1
ATOM 1449 N N . PHE A 1 186 ? 5.550 20.101 37.977 1.00 16.91 174 PHE A N 1
ATOM 1450 C CA . PHE A 1 186 ? 6.027 19.082 38.925 1.00 17.74 174 PHE A CA 1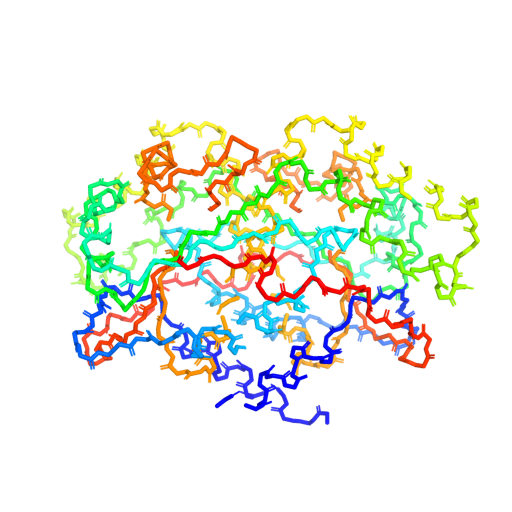
ATOM 1451 C C . PHE A 1 186 ? 5.440 19.332 40.322 1.00 18.78 174 PHE A C 1
ATOM 1452 O O . PHE A 1 186 ? 5.459 20.459 40.850 1.00 21.26 174 PHE A O 1
ATOM 1460 N N . GLU A 1 187 ? 4.908 18.278 40.924 1.00 17.87 175 GLU A N 1
ATOM 1461 C CA . GLU A 1 187 ? 4.567 18.259 42.324 1.00 16.81 175 GLU A CA 1
ATOM 1462 C C . GLU A 1 187 ? 5.827 17.942 43.135 1.00 15.72 175 GLU A C 1
ATOM 1463 O O . GLU A 1 187 ? 6.531 16.976 42.803 1.00 16.29 175 GLU A O 1
ATOM 1469 N N . VAL A 1 188 ? 6.117 18.675 44.220 1.00 16.56 176 VAL A N 1
ATOM 1470 C CA . VAL A 1 188 ? 7.189 18.279 45.119 1.00 17.92 176 VAL A CA 1
ATOM 1471 C C . VAL A 1 188 ? 6.573 17.284 46.102 1.00 17.08 176 VAL A C 1
ATOM 1472 O O . VAL A 1 188 ? 5.840 17.673 47.037 1.00 20.80 176 VAL A O 1
ATOM 1476 N N . VAL A 1 189 ? 6.853 16.028 45.893 1.00 14.69 177 VAL A N 1
ATOM 1477 C CA . VAL A 1 189 ? 6.215 14.954 46.594 1.00 15.27 177 VAL A CA 1
ATOM 1478 C C . VAL A 1 189 ? 6.816 14.642 47.965 1.00 15.55 177 VAL A C 1
ATOM 1479 O O . VAL A 1 189 ? 6.094 14.376 48.934 1.00 17.01 177 VAL A O 1
ATOM 1507 N N . ILE A 1 192 ? 14.040 13.637 50.700 1.00 15.38 180 ILE A N 1
ATOM 1508 C CA . ILE A 1 192 ? 14.769 12.493 51.281 1.00 14.11 180 ILE A CA 1
ATOM 1509 C C . ILE A 1 192 ? 16.208 12.936 51.525 1.00 14.96 180 ILE A C 1
ATOM 1510 O O . ILE A 1 192 ? 16.874 13.374 50.614 1.00 16.57 180 ILE A O 1
ATOM 1515 N N . THR A 1 193 ? 16.624 12.904 52.781 1.00 14.05 181 THR A N 1
ATOM 1516 C CA . THR A 1 193 ? 18.023 13.075 53.143 1.00 12.33 181 THR A CA 1
ATOM 1517 C C . THR A 1 193 ? 18.729 11.698 53.134 1.00 17.16 181 THR A C 1
ATOM 1518 O O . THR A 1 193 ? 18.150 10.685 53.463 1.00 14.83 181 THR A O 1
ATOM 1522 N N . ILE A 1 194 ? 19.988 11.705 52.706 1.00 14.71 182 ILE A N 1
ATOM 1523 C CA . ILE A 1 194 ? 20.820 10.515 52.700 1.00 13.94 182 ILE A CA 1
ATOM 1524 C C . ILE A 1 194 ? 22.157 10.788 53.346 1.00 14.61 182 ILE A C 1
ATOM 1525 O O . ILE A 1 194 ? 22.730 11.862 53.200 1.00 13.54 182 ILE A O 1
ATOM 1530 N N . GLY A 1 195 ? 22.655 9.821 54.099 1.00 14.96 183 GLY A N 1
ATOM 1531 C CA . GLY A 1 195 ? 23.961 9.900 54.712 1.00 14.31 183 GLY A CA 1
ATOM 1532 C C . GLY A 1 195 ? 24.220 8.67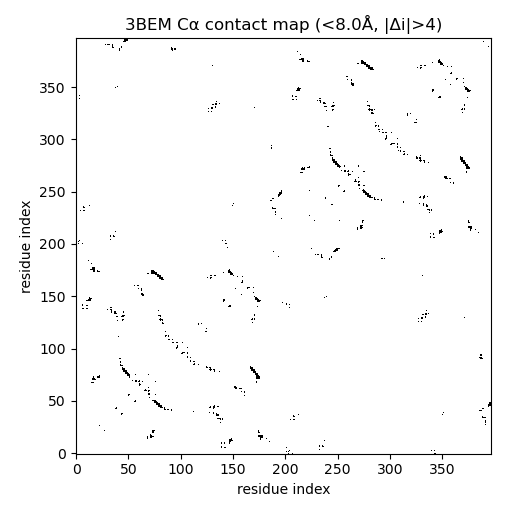7 55.552 1.00 16.36 183 GLY A C 1
ATOM 1533 O O . GLY A 1 195 ? 23.589 7.666 55.358 1.00 15.31 183 GLY A O 1
ATOM 1534 N N . LYS A 1 196 ? 25.154 8.772 56.511 1.00 16.79 184 LYS A N 1
ATOM 1535 C CA . LYS A 1 196 ? 25.430 7.655 57.445 1.00 18.14 184 LYS A CA 1
ATOM 1536 C C . LYS A 1 196 ? 25.043 8.069 58.853 1.00 20.29 184 LYS A C 1
ATOM 1537 O O . LYS A 1 196 ? 25.510 9.076 59.350 1.00 20.68 184 LYS A O 1
ATOM 1543 N N . GLU A 1 197 ? 24.138 7.323 59.481 1.00 21.55 185 GLU A N 1
ATOM 1544 C CA . GLU A 1 197 ? 23.673 7.687 60.828 1.00 25.81 185 GLU A CA 1
ATOM 1545 C C . GLU A 1 197 ? 24.634 7.228 61.927 1.00 32.25 185 GLU A C 1
ATOM 1546 O O . GLU A 1 197 ? 25.165 6.139 61.848 1.00 34.32 185 GLU A O 1
ATOM 1552 N N . LYS A 1 198 ? 24.815 8.050 62.965 1.00 40.20 186 LYS A N 1
ATOM 1553 C CA . LYS A 1 198 ? 25.367 7.558 64.238 1.00 47.47 186 LYS A CA 1
ATOM 1554 C C . LYS A 1 198 ? 24.398 6.506 64.816 1.00 51.32 186 LYS A C 1
ATOM 1555 O O . LYS A 1 198 ? 23.390 6.859 65.433 1.00 53.73 186 LYS A O 1
ATOM 1557 N N . THR A 1 199 ? 24.693 5.228 64.584 1.00 56.87 187 THR A N 1
ATOM 1558 C CA . THR A 1 199 ? 23.761 4.134 64.907 1.00 60.70 187 THR A CA 1
ATOM 1559 C C . THR A 1 199 ? 23.612 3.891 66.415 1.00 64.25 187 THR A C 1
ATOM 1560 O O . THR A 1 199 ? 22.576 3.385 66.865 1.00 66.10 187 THR A O 1
ATOM 1562 N N . GLU A 1 200 ? 24.642 4.242 67.186 1.00 65.13 188 GLU A N 1
ATOM 1563 C CA . GLU A 1 200 ? 24.537 4.248 68.649 1.00 65.10 188 GLU A CA 1
ATOM 1564 C C . GLU A 1 200 ? 23.656 5.396 69.161 1.00 64.64 188 GLU A C 1
ATOM 1565 O O . GLU A 1 200 ? 23.261 5.379 70.324 1.00 65.02 188 GLU A O 1
ATOM 1567 N N . SER A 1 201 ? 23.346 6.378 68.301 1.00 64.50 189 SER A N 1
ATOM 1568 C CA . SER A 1 201 ? 22.523 7.542 68.679 1.00 63.74 189 SER A CA 1
ATOM 1569 C C . SER A 1 201 ? 21.029 7.351 68.353 1.00 64.18 189 SER A C 1
ATOM 1570 O O . SER A 1 201 ? 20.302 8.329 68.120 1.00 64.17 189 SER A O 1
ATOM 1572 N N . ARG A 1 202 ? 20.568 6.100 68.386 1.00 62.61 190 ARG A N 1
ATOM 1573 C CA . ARG A 1 202 ? 19.296 5.725 67.761 1.00 60.76 190 ARG A CA 1
ATOM 1574 C C . ARG A 1 202 ? 18.194 5.372 68.759 1.00 58.54 190 ARG A C 1
ATOM 1575 O O . ARG A 1 202 ? 18.335 4.451 69.568 1.00 57.15 190 ARG A O 1
ATOM 1583 N N . ARG A 1 203 ? 17.074 6.084 68.657 1.00 55.99 191 ARG A N 1
ATOM 1584 C CA . ARG A 1 203 ? 15.889 5.777 69.458 1.00 53.82 191 ARG A CA 1
ATOM 1585 C C . ARG A 1 203 ? 15.262 4.493 68.906 1.00 50.63 191 ARG A C 1
ATOM 1586 O O . ARG A 1 203 ? 15.391 4.216 67.707 1.00 50.38 191 ARG A O 1
ATOM 1588 N N . PRO A 1 204 ? 14.600 3.694 69.767 1.00 46.87 192 PRO A N 1
ATOM 1589 C CA . PRO A 1 204 ? 13.840 2.545 69.262 1.00 44.09 192 PRO A CA 1
ATOM 1590 C C . PRO A 1 204 ? 12.788 2.919 68.229 1.00 38.83 192 PRO A C 1
ATOM 1591 O O . PRO A 1 204 ? 12.311 4.055 68.180 1.00 35.31 192 PRO A O 1
ATOM 1595 N N . ARG A 1 205 ? 12.458 1.954 67.390 1.00 37.92 193 ARG A N 1
ATOM 1596 C CA . ARG A 1 205 ? 11.432 2.130 66.389 1.00 36.26 193 ARG A CA 1
ATOM 1597 C C . ARG A 1 205 ? 10.128 2.540 67.086 1.00 35.70 193 ARG A C 1
ATOM 1598 O O . ARG A 1 205 ? 9.732 1.898 68.079 1.00 32.25 193 ARG A O 1
ATOM 1606 N N . GLY A 1 206 ? 9.507 3.608 66.577 1.00 31.83 194 GLY A N 1
ATOM 1607 C CA . GLY A 1 206 ? 8.169 4.034 66.990 1.00 32.23 194 GLY A CA 1
ATOM 1608 C C . GLY A 1 206 ? 7.162 2.880 66.910 1.00 32.78 194 GLY A C 1
ATOM 1609 O O . GLY A 1 206 ? 7.228 2.039 65.988 1.00 31.03 194 GLY A O 1
ATOM 1610 N N . TYR A 1 207 ? 6.216 2.864 67.860 1.00 29.23 195 TYR A N 1
ATOM 1611 C CA . TYR A 1 207 ? 5.251 1.760 68.029 1.00 27.40 195 TYR A CA 1
ATOM 1612 C C . TYR A 1 207 ? 4.627 1.370 66.741 1.00 21.43 195 TYR A C 1
ATOM 1613 O O . TYR A 1 207 ? 4.213 2.294 65.992 1.00 24.26 195 TYR A O 1
ATOM 1622 N N A ARG A 1 208 ? 4.483 0.074 66.469 0.50 21.80 196 ARG A N 1
ATOM 1623 N N B ARG A 1 208 ? 4.525 0.075 66.434 0.50 21.57 196 ARG A N 1
ATOM 1624 C CA A ARG A 1 208 ? 3.787 -0.346 65.241 0.50 18.30 196 ARG A CA 1
ATOM 1625 C CA B ARG A 1 208 ? 3.762 -0.330 65.235 0.50 18.05 196 ARG A CA 1
ATOM 1626 C C A ARG A 1 208 ? 2.510 -1.164 65.464 0.50 14.98 196 ARG A C 1
ATOM 1627 C C B ARG A 1 208 ? 2.475 -1.079 65.551 0.50 14.33 196 ARG A C 1
ATOM 1628 O O A ARG A 1 208 ? 2.519 -2.171 66.183 0.50 18.06 196 ARG A O 1
ATOM 1629 O O B ARG A 1 208 ? 2.426 -1.914 66.456 0.50 17.11 196 ARG A O 1
ATOM 1644 N N . LYS A 1 209 ? 1.427 -0.755 64.785 1.00 16.33 197 LYS A N 1
ATOM 1645 C CA . LYS A 1 209 ? 0.157 -1.468 64.852 1.00 19.21 197 LYS A CA 1
ATOM 1646 C C . LYS A 1 209 ? 0.375 -2.925 64.426 1.00 16.60 197 LYS A C 1
ATOM 1647 O O . LYS A 1 209 ? 1.017 -3.196 63.430 1.00 16.14 197 LYS A O 1
ATOM 1653 N N . PRO A 1 210 ? -0.202 -3.878 65.150 1.00 16.23 198 PRO A N 1
ATOM 1654 C CA . PRO A 1 210 ? -0.162 -5.251 64.626 1.00 15.68 198 PRO A CA 1
ATOM 1655 C C . PRO A 1 210 ? -0.861 -5.416 63.301 1.00 14.04 198 PRO A C 1
ATOM 1656 O O . PRO A 1 210 ? -1.734 -4.662 62.939 1.00 15.75 198 PRO A O 1
ATOM 1660 N N . VAL A 1 211 ? -0.455 -6.421 62.558 1.00 15.72 199 VAL A N 1
ATOM 1661 C CA . VAL A 1 211 ? -1.021 -6.712 61.245 1.00 13.57 199 VAL A CA 1
ATOM 1662 C C . VAL A 1 211 ? -2.555 -6.844 61.304 1.00 14.63 199 VAL A C 1
ATOM 1663 O O . VAL A 1 211 ? -3.252 -6.328 60.435 1.00 15.57 199 VAL A O 1
ATOM 1667 N N . ASN A 1 212 ? -3.085 -7.463 62.350 1.00 12.97 200 ASN A N 1
ATOM 1668 C CA . ASN A 1 212 ? -4.528 -7.583 62.470 1.00 15.39 200 ASN A CA 1
ATOM 1669 C C . ASN A 1 212 ? -5.252 -6.301 62.837 1.00 17.72 200 ASN A C 1
ATOM 1670 O O . ASN A 1 212 ? -6.466 -6.319 62.972 1.00 20.64 200 ASN A O 1
ATOM 1675 N N . GLU A 1 213 ? -4.522 -5.197 62.964 1.00 16.03 201 GLU A N 1
ATOM 1676 C CA . GLU A 1 213 ? -5.130 -3.887 63.092 1.00 17.39 201 GLU A CA 1
ATOM 1677 C C . GLU A 1 213 ? -5.057 -3.048 61.812 1.00 19.08 201 GLU A C 1
ATOM 1678 O O . GLU A 1 213 ? -5.609 -1.943 61.751 1.00 19.21 201 GLU A O 1
ATOM 1684 N N . PHE A 1 214 ? -4.324 -3.502 60.797 1.00 16.32 202 PHE A N 1
ATOM 1685 C CA . PHE A 1 214 ? -4.334 -2.772 59.540 1.00 14.05 202 PHE A CA 1
ATOM 1686 C C . PHE A 1 214 ? -4.643 -3.588 58.285 1.00 15.43 202 PHE A C 1
ATOM 1687 O O . PHE A 1 214 ? -4.671 -3.033 57.198 1.00 17.60 202 PHE A O 1
ATOM 1695 N N . VAL A 1 215 ? -4.908 -4.893 58.453 1.00 13.70 203 VAL A N 1
ATOM 1696 C CA . VAL A 1 215 ? -5.275 -5.788 57.375 1.00 14.46 203 VAL A CA 1
ATOM 1697 C C . VAL A 1 215 ? -6.582 -6.452 57.673 1.00 15.68 203 VAL A C 1
ATOM 1698 O O . VAL A 1 215 ? -6.770 -6.989 58.771 1.00 16.31 203 VAL A O 1
ATOM 1702 N N . GLU A 1 216 ? -7.500 -6.396 56.736 1.00 16.96 204 GLU A N 1
ATOM 1703 C CA . GLU A 1 216 ? -8.739 -7.175 56.843 1.00 19.77 204 GLU A CA 1
ATOM 1704 C C . GLU A 1 216 ? -8.869 -8.098 55.660 1.00 20.26 204 GLU A C 1
ATOM 1705 O O . GLU A 1 216 ? -8.564 -7.721 54.523 1.00 19.17 204 GLU A O 1
ATOM 1711 N N . TYR A 1 217 ? -9.320 -9.310 55.932 1.00 17.07 205 TYR A N 1
ATOM 1712 C CA . TYR A 1 217 ? -9.469 -10.333 54.924 1.00 21.09 205 TYR A CA 1
ATOM 1713 C C . TYR A 1 217 ? -10.943 -10.529 54.573 1.00 20.89 205 TYR A C 1
ATOM 1714 O O . TYR A 1 217 ? -11.810 -10.374 55.428 1.00 22.01 205 TYR A O 1
ATOM 1732 N N . HIS B 1 9 ? 27.994 -6.501 56.135 1.00 55.75 -3 HIS B N 1
ATOM 1733 C CA . HIS B 1 9 ? 27.724 -5.211 55.442 1.00 55.38 -3 HIS B CA 1
ATOM 1734 C C . HIS B 1 9 ? 27.848 -5.385 53.939 1.00 54.69 -3 HIS B C 1
ATOM 1735 O O . HIS B 1 9 ? 27.680 -4.436 53.178 1.00 57.55 -3 HIS B O 1
ATOM 1737 N N . HIS B 1 10 ? 28.111 -6.614 53.515 1.00 52.45 -2 HIS B N 1
ATOM 1738 C CA . HIS B 1 10 ? 29.008 -6.827 52.391 1.00 48.91 -2 HIS B CA 1
ATOM 1739 C C . HIS B 1 10 ? 28.354 -7.256 51.075 1.00 46.29 -2 HIS B C 1
ATOM 1740 O O . HIS B 1 10 ? 28.855 -6.869 50.019 1.00 46.83 -2 HIS B O 1
ATOM 1742 N N . HIS B 1 11 ? 27.264 -8.034 51.112 1.00 40.23 -1 HIS B N 1
ATOM 1743 C CA . HIS B 1 11 ? 26.606 -8.464 49.858 1.00 37.45 -1 HIS B CA 1
ATOM 1744 C C . HIS B 1 11 ? 25.149 -8.013 49.682 1.00 31.75 -1 HIS B C 1
ATOM 1745 O O . HIS B 1 11 ? 24.426 -8.565 48.775 1.00 27.58 -1 HIS B O 1
ATOM 1747 N N . HIS B 1 12 ? 24.711 -7.006 50.467 1.00 29.03 0 HIS B N 1
ATOM 1748 C CA . HIS B 1 12 ? 23.283 -6.632 50.408 1.00 20.07 0 HIS B CA 1
ATOM 1749 C C . HIS B 1 12 ? 22.930 -6.003 49.083 1.00 19.06 0 HIS B C 1
ATOM 1750 O O . HIS B 1 12 ? 21.819 -6.211 48.615 1.00 17.56 0 HIS B O 1
ATOM 1765 N N . ALA B 1 14 ? 24.023 -6.638 45.985 1.00 17.45 2 ALA B N 1
ATOM 1766 C CA . ALA B 1 14 ? 23.871 -7.597 44.910 1.00 17.90 2 ALA B CA 1
ATOM 1767 C C . ALA B 1 14 ? 22.568 -8.363 45.080 1.00 18.17 2 ALA B C 1
ATOM 1768 O O . ALA B 1 14 ? 21.834 -8.582 44.122 1.00 18.12 2 ALA B O 1
ATOM 1770 N N . GLU B 1 15 ? 22.251 -8.780 46.312 1.00 16.76 3 GLU B N 1
ATOM 1771 C CA . GLU B 1 15 ? 20.974 -9.468 46.548 1.00 16.95 3 GLU B CA 1
ATOM 1772 C C . GLU B 1 15 ? 19.751 -8.623 46.211 1.00 16.39 3 GLU B C 1
ATOM 1773 O O . GLU B 1 15 ? 18.813 -9.082 45.549 1.00 18.90 3 GLU B O 1
ATOM 1779 N N . PHE B 1 16 ? 19.778 -7.370 46.658 1.00 16.90 4 PHE B N 1
ATOM 1780 C CA . PHE B 1 16 ? 18.651 -6.488 46.434 1.00 14.43 4 PHE B CA 1
ATOM 1781 C C . PHE B 1 16 ? 18.496 -6.220 44.932 1.00 12.70 4 PHE B C 1
ATOM 1782 O O . PHE B 1 16 ? 17.374 -6.159 44.396 1.00 15.86 4 PHE B O 1
ATOM 1790 N N . THR B 1 17 ? 19.641 -6.079 44.250 1.00 15.07 5 THR B N 1
ATOM 1791 C CA . THR B 1 17 ? 19.638 -5.809 42.792 1.00 15.00 5 THR B CA 1
ATOM 1792 C C . THR B 1 17 ? 18.961 -6.951 42.056 1.00 14.61 5 THR B C 1
ATOM 1793 O O . THR B 1 17 ? 18.122 -6.737 41.171 1.00 15.40 5 THR B O 1
ATOM 1797 N N A HIS B 1 18 ? 19.283 -8.171 42.453 0.50 15.31 6 HIS B N 1
ATOM 1798 N N B HIS B 1 18 ? 19.292 -8.184 42.438 0.50 15.77 6 HIS B N 1
ATOM 1799 C CA A HIS B 1 18 ? 18.601 -9.326 41.868 0.50 14.34 6 HIS B CA 1
ATOM 1800 C CA B HIS B 1 18 ? 18.598 -9.368 41.874 0.50 15.24 6 HIS B CA 1
ATOM 1801 C C A HIS B 1 18 ? 17.081 -9.312 42.124 0.50 13.18 6 HIS B C 1
ATOM 1802 C C B HIS B 1 18 ? 17.079 -9.323 42.125 0.50 13.64 6 HIS B C 1
ATOM 1803 O O A HIS B 1 18 ? 16.277 -9.547 41.225 0.50 16.54 6 HIS B O 1
ATOM 1804 O O B HIS B 1 18 ? 16.273 -9.549 41.224 0.50 16.88 6 HIS B O 1
ATOM 1817 N N . LEU B 1 19 ? 16.681 -9.022 43.361 1.00 14.89 7 LEU B N 1
ATOM 1818 C CA . LEU B 1 19 ? 15.258 -8.959 43.707 1.00 15.60 7 LEU B CA 1
ATOM 1819 C C . LEU B 1 19 ? 14.559 -7.960 42.784 1.00 15.43 7 LEU B C 1
ATOM 1820 O O . LEU B 1 19 ? 13.484 -8.251 42.228 1.00 16.99 7 LEU B O 1
ATOM 1825 N N . VAL B 1 20 ? 15.130 -6.745 42.682 1.00 14.95 8 VAL B N 1
ATOM 1826 C CA . VAL B 1 20 ? 14.537 -5.684 41.866 1.00 16.56 8 VAL B CA 1
ATOM 1827 C C . VAL B 1 20 ? 14.484 -6.048 40.363 1.00 15.28 8 VAL B C 1
ATOM 1828 O O . VAL B 1 20 ? 13.507 -5.800 39.661 1.00 16.93 8 VAL B O 1
ATOM 1832 N N . ASN B 1 21 ? 15.566 -6.625 39.872 1.00 16.40 9 ASN B N 1
ATOM 1833 C CA . ASN B 1 21 ? 15.576 -7.088 38.485 1.00 18.94 9 ASN B CA 1
ATOM 1834 C C . ASN B 1 21 ? 14.587 -8.161 38.175 1.00 18.10 9 ASN B C 1
ATOM 1835 O O . ASN B 1 21 ? 14.049 -8.199 37.072 1.00 20.70 9 ASN B O 1
ATOM 1840 N N . GLU B 1 22 ? 14.297 -9.019 39.133 1.00 18.08 10 GLU B N 1
ATOM 1841 C CA . GLU B 1 22 ? 13.370 -10.122 38.894 1.00 21.58 10 GLU B CA 1
ATOM 1842 C C . GLU B 1 22 ? 11.875 -9.721 39.006 1.00 21.21 10 GLU B C 1
ATOM 1843 O O . GLU B 1 22 ? 11.032 -10.393 38.419 1.00 19.53 10 GLU B O 1
ATOM 1846 N N . ARG B 1 23 ? 11.574 -8.600 39.664 1.00 18.07 11 ARG B N 1
ATOM 1847 C CA . ARG B 1 23 ? 10.186 -8.134 39.861 1.00 16.42 11 ARG B CA 1
ATOM 1848 C C . ARG B 1 23 ? 9.599 -7.570 38.570 1.00 18.72 11 ARG B C 1
ATOM 1849 O O . ARG B 1 23 ? 10.094 -6.596 38.038 1.00 16.50 11 ARG B O 1
ATOM 1857 N N . ARG B 1 24 ? 8.500 -8.165 38.092 1.00 17.23 12 ARG B N 1
ATOM 1858 C CA . ARG B 1 24 ? 7.790 -7.724 36.887 1.00 18.42 12 ARG B CA 1
ATOM 1859 C C . ARG B 1 24 ? 6.335 -7.570 37.249 1.00 19.69 12 ARG B C 1
ATOM 1860 O O . ARG B 1 24 ? 5.800 -8.402 37.985 1.00 26.20 12 ARG B O 1
ATOM 1868 N N . SER B 1 25 ? 5.684 -6.535 36.747 1.00 17.18 13 SER B N 1
ATOM 1869 C CA . SER B 1 25 ? 4.259 -6.335 36.984 1.00 15.86 13 SER B CA 1
ATOM 1870 C C . SER B 1 25 ? 3.555 -7.412 36.168 1.00 16.44 13 SER B C 1
ATOM 1871 O O . SER B 1 25 ? 3.761 -7.507 34.935 1.00 19.56 13 SER B O 1
ATOM 1874 N N . ALA B 1 26 ? 2.769 -8.258 36.816 1.00 16.09 14 ALA B N 1
ATOM 1875 C CA . ALA B 1 26 ? 2.116 -9.381 36.105 1.00 14.88 14 ALA B CA 1
ATOM 1876 C C . ALA B 1 26 ? 1.055 -8.957 35.110 1.00 16.64 14 ALA B C 1
ATOM 1877 O O . ALA B 1 26 ? 0.224 -8.095 35.396 1.00 16.78 14 ALA B O 1
ATOM 1879 N N . SER B 1 27 ? 1.073 -9.561 33.949 1.00 18.89 15 SER B N 1
ATOM 1880 C CA A SER B 1 27 ? -0.019 -9.323 32.998 0.50 21.10 15 SER B CA 1
ATOM 1881 C CA B SER B 1 27 ? 0.026 -9.381 32.936 0.50 21.14 15 SER B CA 1
ATOM 1882 C C . SER B 1 27 ? -1.097 -10.398 33.068 1.00 23.84 15 SER B C 1
ATOM 1883 O O . SER B 1 27 ? -2.232 -10.129 32.688 1.00 25.85 15 SER B O 1
ATOM 1888 N N A ASN B 1 28 ? -0.726 -11.582 33.547 0.50 20.15 16 ASN B N 1
ATOM 1889 N N B ASN B 1 28 ? -0.784 -11.584 33.573 0.50 19.76 16 ASN B N 1
ATOM 1890 C CA A ASN B 1 28 ? -1.626 -12.717 33.687 0.50 21.84 16 ASN B CA 1
ATOM 1891 C CA B ASN B 1 28 ? -1.749 -12.678 33.655 0.50 21.54 16 ASN B CA 1
ATOM 1892 C C A ASN B 1 28 ? -1.343 -13.351 35.023 0.50 18.65 16 ASN B C 1
ATOM 1893 C C B ASN B 1 28 ? -1.311 -13.575 34.809 0.50 20.61 16 ASN B C 1
ATOM 1894 O O A ASN B 1 28 ? -0.284 -13.102 35.604 0.50 18.19 16 ASN B O 1
ATOM 1895 O O B ASN B 1 28 ? -0.105 -13.782 35.013 0.50 23.24 16 ASN B O 1
ATOM 1904 N N . PHE B 1 29 ? -2.274 -14.166 35.510 1.00 16.58 17 PHE B N 1
ATOM 1905 C CA . PHE B 1 29 ? -1.985 -15.088 36.598 1.00 15.01 17 PHE B CA 1
ATOM 1906 C C . PHE B 1 29 ? -2.498 -16.480 36.229 1.00 19.04 17 PHE B C 1
ATOM 1907 O O . PHE B 1 29 ? -3.449 -16.604 35.448 1.00 19.76 17 PHE B O 1
ATOM 1915 N N . LEU B 1 30 ? -1.864 -17.487 36.827 1.00 17.11 18 LEU B N 1
ATOM 1916 C CA . LEU B 1 30 ? -2.179 -18.892 36.686 1.00 16.19 18 LEU B CA 1
ATOM 1917 C C . LEU B 1 30 ? -3.063 -19.435 37.820 1.00 19.40 18 LEU B C 1
ATOM 1918 O O . LEU B 1 30 ? -2.936 -19.054 38.973 1.00 18.12 18 LEU B O 1
ATOM 1923 N N . SER B 1 31 ? -3.951 -20.372 37.459 1.00 21.24 19 SER B N 1
ATOM 1924 C CA . SER B 1 31 ? -4.802 -21.066 38.441 1.00 16.87 19 SER B CA 1
ATOM 1925 C C . SER B 1 31 ? -3.968 -22.108 39.147 1.00 20.04 19 SER B C 1
ATOM 1926 O O . SER B 1 31 ? -2.899 -22.496 38.639 1.00 19.98 19 SER B O 1
ATOM 1929 N N . GLY B 1 32 ? -4.428 -22.514 40.340 1.00 20.53 20 GLY B N 1
ATOM 1930 C CA . GLY B 1 32 ? -3.792 -23.562 41.114 1.00 19.55 20 GLY B CA 1
ATOM 1931 C C . GLY B 1 32 ? -2.695 -23.118 42.035 1.00 22.37 20 GLY B C 1
ATOM 1932 O O . GLY B 1 32 ? -1.897 -23.961 42.512 1.00 21.41 20 GLY B O 1
ATOM 1933 N N . HIS B 1 33 ? -2.685 -21.816 42.353 1.00 17.26 21 HIS B N 1
ATOM 1934 C CA . HIS B 1 33 ? -1.716 -21.229 43.246 1.00 17.51 21 HIS B CA 1
ATOM 1935 C C . HIS B 1 33 ? -2.412 -20.471 44.368 1.00 15.93 21 HIS B C 1
ATOM 1936 O O . HIS B 1 33 ? -2.276 -19.249 44.525 1.00 17.22 21 HIS B O 1
ATOM 1943 N N . PRO B 1 34 ? -3.145 -21.181 45.204 1.00 16.28 22 PRO B N 1
ATOM 1944 C CA . PRO B 1 34 ? -3.849 -20.474 46.281 1.00 14.05 22 PRO B CA 1
ATOM 1945 C C . PRO B 1 34 ? -2.851 -19.815 47.189 1.00 14.77 22 PRO B C 1
ATOM 1946 O O . PRO B 1 34 ? -1.771 -20.346 47.418 1.00 15.24 22 PRO B O 1
ATOM 1950 N N . ILE B 1 35 ? -3.231 -18.652 47.702 1.00 13.96 23 ILE B N 1
ATOM 1951 C CA . ILE B 1 35 ? -2.452 -17.940 48.713 1.00 16.39 23 ILE B CA 1
ATOM 1952 C C . ILE B 1 35 ? -3.202 -17.925 50.034 1.00 17.87 23 ILE B C 1
ATOM 1953 O O . ILE B 1 35 ? -4.419 -17.822 50.030 1.00 17.65 23 ILE B O 1
ATOM 1958 N N . THR B 1 36 ? -2.474 -18.087 51.146 1.00 17.04 24 THR B N 1
ATOM 1959 C CA . THR B 1 36 ? -3.104 -18.202 52.452 1.00 19.17 24 THR B CA 1
ATOM 1960 C C . THR B 1 36 ? -2.903 -16.925 53.248 1.00 19.45 24 THR B C 1
ATOM 1961 O O . THR B 1 36 ? -2.026 -16.098 52.938 1.00 17.33 24 THR B O 1
ATOM 1965 N N . LYS B 1 37 ? -3.734 -16.758 54.269 1.00 18.74 25 LYS B N 1
ATOM 1966 C CA . LYS B 1 37 ? -3.525 -15.678 55.228 1.00 21.35 25 LYS B CA 1
ATOM 1967 C C . LYS B 1 37 ? -2.122 -15.758 55.839 1.00 21.75 25 LYS B C 1
ATOM 1968 O O . LYS B 1 37 ? -1.502 -14.703 56.106 1.00 22.06 25 LYS B O 1
ATOM 1974 N N . GLU B 1 38 ? -1.580 -16.958 56.057 1.00 18.86 26 GLU B N 1
ATOM 1975 C CA A GLU B 1 38 ? -0.204 -17.102 56.569 0.50 21.75 26 GLU B CA 1
ATOM 1976 C CA B GLU B 1 38 ? -0.227 -17.027 56.579 0.50 21.32 26 GLU B CA 1
ATOM 1977 C C . GLU B 1 38 ? 0.854 -16.526 55.603 1.00 20.20 26 GLU B C 1
ATOM 1978 O O . GLU B 1 38 ? 1.782 -15.832 56.015 1.00 19.35 26 GLU B O 1
ATOM 1989 N N . ASP B 1 39 ? 0.727 -16.848 54.307 1.00 17.88 27 ASP B N 1
ATOM 1990 C CA . ASP B 1 39 ? 1.630 -16.281 53.275 1.00 16.22 27 ASP B CA 1
ATOM 1991 C C . ASP B 1 39 ? 1.621 -14.772 53.357 1.00 15.97 27 ASP B C 1
ATOM 1992 O O . ASP B 1 39 ? 2.667 -14.115 53.316 1.00 16.49 27 ASP B O 1
ATOM 1997 N N . LEU B 1 40 ? 0.428 -14.220 53.423 1.00 14.74 28 LEU B N 1
ATOM 1998 C CA . LEU B 1 40 ? 0.228 -12.794 53.366 1.00 13.14 28 LEU B CA 1
ATOM 1999 C C . LEU B 1 40 ? 0.662 -12.107 54.657 1.00 15.59 28 LEU B C 1
ATOM 2000 O O . LEU B 1 40 ? 1.286 -11.054 54.627 1.00 16.62 28 LEU B O 1
ATOM 2005 N N . ASN B 1 41 ? 0.349 -12.712 55.791 1.00 14.19 29 ASN B N 1
ATOM 2006 C CA . ASN B 1 41 ? 0.751 -12.130 57.051 1.00 15.46 29 ASN B CA 1
ATOM 2007 C C . ASN B 1 41 ? 2.285 -11.963 57.174 1.00 13.22 29 ASN B C 1
ATOM 2008 O O . ASN B 1 41 ? 2.764 -10.957 57.655 1.00 14.90 29 ASN B O 1
ATOM 2013 N N . GLU B 1 42 ? 3.057 -12.873 56.630 1.00 13.52 30 GLU B N 1
ATOM 2014 C CA . GLU B 1 42 ? 4.491 -12.696 56.577 1.00 15.65 30 GLU B CA 1
ATOM 2015 C C . GLU B 1 42 ? 4.942 -11.451 55.778 1.00 14.29 30 GLU B C 1
ATOM 2016 O O . GLU B 1 42 ? 5.807 -10.708 56.228 1.00 14.69 30 GLU B O 1
ATOM 2030 N N . PHE B 1 44 ? 2.986 -8.821 55.334 1.00 13.78 32 PHE B N 1
ATOM 2031 C CA . PHE B 1 44 ? 2.452 -7.669 56.056 1.00 13.84 32 PHE B CA 1
ATOM 2032 C C . PHE B 1 44 ? 3.304 -7.328 57.290 1.00 12.16 32 PHE B C 1
ATOM 2033 O O . PHE B 1 44 ? 3.353 -6.166 57.703 1.00 14.10 32 PHE B O 1
ATOM 2041 N N . GLU B 1 45 ? 3.998 -8.322 57.872 1.00 14.17 33 GLU B N 1
ATOM 2042 C CA . GLU B 1 45 ? 4.949 -8.011 58.963 1.00 15.76 33 GLU B CA 1
ATOM 2043 C C . GLU B 1 45 ? 6.070 -7.083 58.475 1.00 15.22 33 GLU B C 1
ATOM 2044 O O . GLU B 1 45 ? 6.552 -6.223 59.225 1.00 16.41 33 GLU B O 1
ATOM 2050 N N . LEU B 1 46 ? 6.500 -7.263 57.225 1.00 13.86 34 LEU B N 1
ATOM 2051 C CA . LEU B 1 46 ? 7.490 -6.362 56.673 1.00 14.13 34 LEU B CA 1
ATOM 2052 C C . LEU B 1 46 ? 6.894 -5.005 56.343 1.00 15.42 34 LEU B C 1
ATOM 2053 O O . LEU B 1 46 ? 7.510 -3.974 56.578 1.00 13.97 34 LEU B O 1
ATOM 2058 N N . VAL B 1 47 ? 5.707 -5.008 55.730 1.00 14.66 35 VAL B N 1
ATOM 2059 C CA . VAL B 1 47 ? 4.941 -3.763 55.432 1.00 13.72 35 VAL B CA 1
ATOM 2060 C C . VAL B 1 47 ? 4.784 -2.905 56.691 1.00 14.94 35 VAL B C 1
ATOM 2061 O O . VAL B 1 47 ? 4.881 -1.684 56.605 1.00 15.90 35 VAL B O 1
ATOM 2065 N N . ALA B 1 48 ? 4.601 -3.527 57.858 1.00 14.63 36 ALA B N 1
ATOM 2066 C CA . ALA B 1 48 ? 4.435 -2.772 59.094 1.00 14.68 36 ALA B CA 1
ATOM 2067 C C . ALA B 1 48 ? 5.627 -1.887 59.409 1.00 17.51 36 ALA B C 1
ATOM 2068 O O . ALA B 1 48 ? 5.492 -0.897 60.136 1.00 17.55 36 ALA B O 1
ATOM 2070 N N . LEU B 1 49 ? 6.787 -2.276 58.905 1.00 15.97 37 LEU B N 1
ATOM 2071 C CA . LEU B 1 49 ? 8.046 -1.565 59.167 1.00 16.84 37 LEU B CA 1
ATOM 2072 C C . LEU B 1 49 ? 8.369 -0.502 58.140 1.00 16.31 37 LEU B C 1
ATOM 2073 O O . LEU B 1 49 ? 9.467 0.092 58.177 1.00 16.64 37 LEU B O 1
ATOM 2078 N N . ALA B 1 50 ? 7.446 -0.252 57.221 1.00 13.66 38 ALA B N 1
ATOM 2079 C CA . ALA B 1 50 ? 7.612 0.859 56.288 1.00 14.45 38 ALA B CA 1
ATOM 2080 C C . ALA B 1 50 ? 7.631 2.166 57.038 1.00 16.73 38 ALA B C 1
ATOM 2081 O O . ALA B 1 50 ? 6.987 2.286 58.069 1.00 16.20 38 ALA B O 1
ATOM 2083 N N . PRO B 1 51 ? 8.312 3.184 56.486 1.00 15.00 39 PRO B N 1
ATOM 2084 C CA . PRO B 1 51 ? 8.168 4.502 57.114 1.00 14.48 39 PRO B CA 1
ATOM 2085 C C . PRO B 1 51 ? 6.792 5.100 56.798 1.00 14.12 39 PRO B C 1
ATOM 2086 O O . PRO B 1 51 ? 6.188 4.814 55.757 1.00 16.12 39 PRO B O 1
ATOM 2090 N N . SER B 1 52 ? 6.314 5.941 57.729 1.00 14.11 40 SER B N 1
ATOM 2091 C CA . SER B 1 52 ? 5.094 6.721 57.485 1.00 14.24 40 SER B CA 1
ATOM 2092 C C . SER B 1 52 ? 5.241 8.046 58.234 1.00 14.92 40 SER B C 1
ATOM 2093 O O . SER B 1 52 ? 5.896 8.119 59.255 1.00 15.54 40 SER B O 1
ATOM 2096 N N . ALA B 1 53 ? 4.638 9.095 57.668 1.00 16.16 41 ALA B N 1
ATOM 2097 C CA . ALA B 1 53 ? 4.753 10.452 58.217 1.00 14.68 41 ALA B CA 1
ATOM 2098 C C . ALA B 1 53 ? 4.259 10.432 59.657 1.00 15.16 41 ALA B C 1
ATOM 2099 O O . ALA B 1 53 ? 3.187 9.944 59.919 1.00 15.36 41 ALA B O 1
ATOM 2101 N N . PHE B 1 54 ? 5.094 10.928 60.579 1.00 15.86 42 PHE B N 1
ATOM 2102 C CA . PHE B 1 54 ? 4.760 11.019 62.003 1.00 14.95 42 PHE B CA 1
ATOM 2103 C C . PHE B 1 54 ? 4.436 9.674 62.637 1.00 15.09 42 PHE B C 1
ATOM 2104 O O . PHE B 1 54 ? 3.797 9.616 63.696 1.00 16.03 42 PHE B O 1
ATOM 2112 N N . ASN B 1 55 ? 4.848 8.574 61.986 1.00 13.93 43 ASN B N 1
ATOM 2113 C CA . ASN B 1 55 ? 4.509 7.216 62.411 1.00 16.10 43 ASN B CA 1
ATOM 2114 C C . ASN B 1 55 ? 3.007 7.000 62.549 1.00 15.45 43 ASN B C 1
ATOM 2115 O O . ASN B 1 55 ? 2.574 6.246 63.396 1.00 14.46 43 ASN B O 1
ATOM 2120 N N . LEU B 1 56 ? 2.214 7.734 61.756 1.00 14.34 44 LEU B N 1
ATOM 2121 C CA . LEU B 1 56 ? 0.762 7.615 61.819 1.00 15.28 44 LEU B CA 1
ATOM 2122 C C . LEU B 1 56 ? 0.213 6.341 61.169 1.00 16.91 44 LEU B C 1
ATOM 2123 O O . LEU B 1 56 ? -0.940 5.985 61.411 1.00 17.41 44 LEU B O 1
ATOM 2128 N N . GLN B 1 57 ? 1.040 5.645 60.352 1.00 15.20 45 GLN B N 1
ATOM 2129 C CA . GLN B 1 57 ? 0.639 4.324 59.846 1.00 12.49 45 GLN B CA 1
ATOM 2130 C C . GLN B 1 57 ? -0.769 4.413 59.146 1.00 15.51 45 GLN B C 1
ATOM 2131 O O . GLN B 1 57 ? -1.744 3.728 59.498 1.00 17.61 45 GLN B O 1
ATOM 2137 N N . HIS B 1 58 ? -0.799 5.254 58.119 1.00 15.14 46 HIS B N 1
ATOM 2138 C CA . HIS B 1 58 ? -1.973 5.652 57.365 1.00 16.44 46 HIS B CA 1
ATOM 2139 C C . HIS B 1 58 ? -2.667 4.511 56.622 1.00 18.80 46 HIS B C 1
ATOM 2140 O O . HIS B 1 58 ? -3.841 4.629 56.288 1.00 16.90 46 HIS B O 1
ATOM 2147 N N . THR B 1 59 ? -1.925 3.458 56.325 1.00 14.89 47 THR B N 1
ATOM 2148 C CA . THR B 1 59 ? -2.302 2.450 55.346 1.00 14.98 47 THR B CA 1
ATOM 2149 C C . THR B 1 59 ? -3.098 1.326 55.966 1.00 18.71 47 THR B C 1
ATOM 2150 O O . THR B 1 59 ? -2.752 0.798 57.053 1.00 18.98 47 THR B O 1
ATOM 2154 N N . LYS B 1 60 ? -4.170 0.960 55.276 1.00 16.20 48 LYS B N 1
ATOM 2155 C CA . LYS B 1 60 ? -4.910 -0.257 55.543 1.00 18.71 48 LYS B CA 1
ATOM 2156 C C . LYS B 1 60 ? -4.981 -1.090 54.277 1.00 16.89 48 LYS B C 1
ATOM 2157 O O . LYS B 1 60 ? -4.928 -0.547 53.150 1.00 17.33 48 LYS B O 1
ATOM 2163 N N . TYR B 1 61 ? -5.058 -2.398 54.444 1.00 15.53 49 TYR B N 1
ATOM 2164 C CA . TYR B 1 61 ? -5.270 -3.313 53.322 1.00 15.06 49 TYR B CA 1
ATOM 2165 C C . TYR B 1 61 ? -6.551 -4.125 53.487 1.00 17.21 49 TYR B C 1
ATOM 2166 O O . TYR B 1 61 ? -6.798 -4.694 54.575 1.00 18.11 49 TYR B O 1
ATOM 2175 N N . VAL B 1 62 ? -7.393 -4.145 52.455 1.00 14.62 50 VAL B N 1
ATOM 2176 C CA . VAL B 1 62 ? -8.498 -5.079 52.419 1.00 17.12 50 VAL B CA 1
ATOM 2177 C C . VAL B 1 62 ? -8.059 -6.140 51.443 1.00 18.35 50 VAL B C 1
ATOM 2178 O O . VAL B 1 62 ? -7.830 -5.857 50.246 1.00 17.45 50 VAL B O 1
ATOM 2182 N N . THR B 1 63 ? -7.923 -7.353 51.950 1.00 15.20 51 THR B N 1
ATOM 2183 C CA . THR B 1 63 ? -7.355 -8.449 51.178 1.00 17.33 51 THR B CA 1
ATOM 2184 C C . THR B 1 63 ? -8.434 -9.464 50.818 1.00 17.74 51 THR B C 1
ATOM 2185 O O . THR B 1 63 ? -8.991 -10.126 51.708 1.00 18.64 51 THR B O 1
ATOM 2189 N N . VAL B 1 64 ? -8.723 -9.563 49.523 1.00 17.03 52 VAL B N 1
ATOM 2190 C CA . VAL B 1 64 ? -9.844 -10.357 49.035 1.00 15.85 52 VAL B CA 1
ATOM 2191 C C . VAL B 1 64 ? -9.330 -11.682 48.496 1.00 17.39 52 VAL B C 1
ATOM 2192 O O . VAL B 1 64 ? -8.641 -11.732 47.462 1.00 14.52 52 VAL B O 1
ATOM 2196 N N . LEU B 1 65 ? -9.716 -12.757 49.187 1.00 17.24 53 LEU B N 1
ATOM 2197 C CA . LEU B 1 65 ? -9.376 -14.129 48.800 1.00 19.90 53 LEU B CA 1
ATOM 2198 C C . LEU B 1 65 ? -10.602 -14.793 48.193 1.00 21.54 53 LEU B C 1
ATOM 2199 O O . LEU B 1 65 ? -10.515 -15.750 47.409 1.00 20.92 53 LEU B O 1
ATOM 2204 N N . ASP B 1 66 ? -11.769 -14.296 48.567 1.00 23.28 54 ASP B N 1
ATOM 2205 C CA . ASP B 1 66 ? -13.028 -14.899 48.107 1.00 24.13 54 ASP B CA 1
ATOM 2206 C C . ASP B 1 66 ? -13.221 -14.770 46.599 1.00 21.18 54 ASP B C 1
ATOM 2207 O O . ASP B 1 66 ? -13.323 -13.670 46.067 1.00 20.29 54 ASP B O 1
ATOM 2212 N N . GLN B 1 67 ? -13.336 -15.903 45.905 1.00 20.16 55 GLN B N 1
ATOM 2213 C CA . GLN B 1 67 ? -13.403 -15.863 44.469 1.00 19.11 55 GLN B CA 1
ATOM 2214 C C . GLN B 1 67 ? -14.691 -15.200 43.956 1.00 21.15 55 GLN B C 1
ATOM 2215 O O . GLN B 1 67 ? -14.701 -14.525 42.930 1.00 21.56 55 GLN B O 1
ATOM 2221 N N . ASP B 1 68 ? -15.793 -15.352 44.679 1.00 21.13 56 ASP B N 1
ATOM 2222 C CA . ASP B 1 68 ? -17.021 -14.712 44.232 1.00 23.88 56 ASP B CA 1
ATOM 2223 C C . ASP B 1 68 ? -16.869 -13.190 44.273 1.00 22.21 56 ASP B C 1
ATOM 2224 O O . ASP B 1 68 ? -17.325 -12.472 43.377 1.00 23.32 56 ASP B O 1
ATOM 2229 N N . VAL B 1 69 ? -16.247 -12.696 45.331 1.00 19.60 57 VAL B N 1
ATOM 2230 C CA . VAL B 1 69 ? -16.008 -11.256 45.458 1.00 18.44 57 VAL B CA 1
ATOM 2231 C C . VAL B 1 69 ? -15.050 -10.759 44.363 1.00 20.56 57 VAL B C 1
ATOM 2232 O O . VAL B 1 69 ? -15.259 -9.717 43.779 1.00 18.66 57 VAL B O 1
ATOM 2236 N N . LYS B 1 70 ? -14.024 -11.543 44.062 1.00 19.94 58 LYS B N 1
ATOM 2237 C CA . LYS B 1 70 ? -13.090 -11.163 42.986 1.00 17.90 58 LYS B CA 1
ATOM 2238 C C . LYS B 1 70 ? -13.794 -11.079 41.641 1.00 19.58 58 LYS B C 1
ATOM 2239 O O . LYS B 1 70 ? -13.569 -10.141 40.872 1.00 20.16 58 LYS B O 1
ATOM 2245 N N . GLU B 1 71 ? -14.637 -12.068 41.348 1.00 20.88 59 GLU B N 1
ATOM 2246 C CA . GLU B 1 71 ? -15.462 -12.031 40.150 1.00 25.00 59 GLU B CA 1
ATOM 2247 C C . GLU B 1 71 ? -16.254 -10.735 40.114 1.00 25.19 59 GLU B C 1
ATOM 2248 O O . GLU B 1 71 ? -16.285 -10.058 39.075 1.00 24.24 59 GLU B O 1
ATOM 2254 N N . LYS B 1 72 ? -16.862 -10.370 41.249 1.00 25.18 60 LYS B N 1
ATOM 2255 C CA . LYS B 1 72 ? -17.652 -9.141 41.345 1.00 27.37 60 LYS B CA 1
ATOM 2256 C C . LYS B 1 72 ? -16.848 -7.855 41.234 1.00 28.29 60 LYS B C 1
ATOM 2257 O O . LYS B 1 72 ? -17.402 -6.822 40.880 1.00 30.31 60 LYS B O 1
ATOM 2261 N N . LEU B 1 73 ? -15.538 -7.902 41.509 1.00 25.26 61 LEU B N 1
ATOM 2262 C CA . LEU B 1 73 ? -14.693 -6.741 41.353 1.00 23.31 61 LEU B CA 1
ATOM 2263 C C . LEU B 1 73 ? -14.245 -6.525 39.900 1.00 23.83 61 LEU B C 1
ATOM 2264 O O . LEU B 1 73 ? -13.756 -5.455 39.565 1.00 20.06 61 LEU B O 1
ATOM 2269 N N . LYS B 1 74 ? -14.417 -7.517 39.037 1.00 23.75 62 LYS B N 1
ATOM 2270 C CA . LYS B 1 74 ? -13.909 -7.416 37.656 1.00 20.49 62 LYS B CA 1
ATOM 2271 C C . LYS B 1 74 ? -14.469 -6.207 36.928 1.00 19.39 62 LYS B C 1
ATOM 2272 O O . LYS B 1 74 ? -13.701 -5.481 36.270 1.00 20.41 62 LYS B O 1
ATOM 2278 N N . GLN B 1 75 ? -15.792 -6.009 37.003 1.00 19.41 63 GLN B N 1
ATOM 2279 C CA . GLN B 1 75 ? -16.427 -4.860 36.354 1.00 22.01 63 GLN B CA 1
ATOM 2280 C C . GLN B 1 75 ? -15.902 -3.563 36.932 1.00 21.87 63 GLN B C 1
ATOM 2281 O O . GLN B 1 75 ? -15.645 -2.627 36.179 1.00 23.91 63 GLN B O 1
ATOM 2283 N N . ALA B 1 76 ? -15.718 -3.511 38.248 1.00 20.82 64 ALA B N 1
ATOM 2284 C CA . ALA B 1 76 ? -15.234 -2.304 38.929 1.00 20.60 64 ALA B CA 1
ATOM 2285 C C . ALA B 1 76 ? -13.779 -1.982 38.536 1.00 21.34 64 ALA B C 1
ATOM 2286 O O . ALA B 1 76 ? -13.383 -0.814 38.496 1.00 20.83 64 ALA B O 1
ATOM 2288 N N . ALA B 1 77 ? -13.030 -3.030 38.218 1.00 21.79 65 ALA B N 1
ATOM 2289 C CA . ALA B 1 77 ? -11.623 -2.915 37.794 1.00 19.12 65 ALA B CA 1
ATOM 2290 C C . ALA B 1 77 ? -11.472 -2.785 36.298 1.00 19.13 65 ALA B C 1
ATOM 2291 O O . ALA B 1 77 ? -10.575 -3.369 35.694 1.00 17.67 65 ALA B O 1
ATOM 2293 N N . ASN B 1 78 ? -12.378 -2.034 35.675 1.00 20.28 66 ASN B N 1
ATOM 2294 C CA . ASN B 1 78 ? -12.321 -1.725 34.267 1.00 21.96 66 ASN B CA 1
ATOM 2295 C C . ASN B 1 78 ? -12.293 -2.992 33.412 1.00 20.96 66 ASN B C 1
ATOM 2296 O O . ASN B 1 78 ? -11.703 -3.029 32.364 1.00 22.56 66 ASN B O 1
ATOM 2301 N N . GLY B 1 79 ? -12.976 -4.028 33.872 1.00 22.33 67 GLY B N 1
ATOM 2302 C CA . GLY B 1 79 ? -12.991 -5.279 33.168 1.00 19.69 67 GLY B CA 1
ATOM 2303 C C . GLY B 1 79 ? -11.730 -6.130 33.145 1.00 22.37 67 GLY B C 1
ATOM 2304 O O . GLY B 1 79 ? -11.656 -7.089 32.406 1.00 21.83 67 GLY B O 1
ATOM 2305 N N . GLN B 1 80 ? -10.747 -5.817 33.975 1.00 18.51 68 GLN B N 1
ATOM 2306 C CA . GLN B 1 80 ? -9.477 -6.520 33.935 1.00 17.92 68 GLN B CA 1
ATOM 2307 C C . GLN B 1 80 ? -9.583 -7.914 34.548 1.00 16.33 68 GLN B C 1
ATOM 2308 O O . GLN B 1 80 ? -9.785 -8.105 35.751 1.00 16.79 68 GLN B O 1
ATOM 2314 N N . TYR B 1 81 ? -9.391 -8.898 33.682 1.00 15.32 69 TYR B N 1
ATOM 2315 C CA . TYR B 1 81 ? -9.547 -10.285 34.067 1.00 15.25 69 TYR B CA 1
ATOM 2316 C C . TYR B 1 81 ? -8.560 -10.767 35.109 1.00 15.72 69 TYR B C 1
ATOM 2317 O O . TYR B 1 81 ? -8.865 -11.692 35.883 1.00 16.19 69 TYR B O 1
ATOM 2326 N N . LYS B 1 82 ? -7.402 -10.123 35.197 1.00 18.18 70 LYS B N 1
ATOM 2327 C CA . LYS B 1 82 ? -6.440 -10.508 36.242 1.00 16.23 70 LYS B CA 1
ATOM 2328 C C . LYS B 1 82 ? -6.994 -10.431 37.690 1.00 15.77 70 LYS B C 1
ATOM 2329 O O . LYS B 1 82 ? -6.494 -11.131 38.558 1.00 18.33 70 LYS B O 1
ATOM 2335 N N A VAL B 1 83 ? -8.023 -9.617 37.949 0.50 15.82 71 VAL B N 1
ATOM 2336 N N B VAL B 1 83 ? -8.038 -9.635 37.940 0.50 15.39 71 VAL B N 1
ATOM 2337 C CA A VAL B 1 83 ? -8.686 -9.630 39.253 0.50 16.76 71 VAL B CA 1
ATOM 2338 C CA B VAL B 1 83 ? -8.659 -9.626 39.259 0.50 16.29 71 VAL B CA 1
ATOM 2339 C C A VAL B 1 83 ? -9.267 -11.027 39.544 0.50 16.14 71 VAL B C 1
ATOM 2340 C C B VAL B 1 83 ? -9.309 -10.998 39.553 0.50 15.79 71 VAL B C 1
ATOM 2341 O O A VAL B 1 83 ? -9.209 -11.503 40.687 0.50 19.55 71 VAL B O 1
ATOM 2342 O O B VAL B 1 83 ? -9.341 -11.430 40.714 0.50 18.72 71 VAL B O 1
ATOM 2349 N N . VAL B 1 84 ? -9.802 -11.676 38.510 1.00 17.33 72 VAL B N 1
ATOM 2350 C CA . VAL B 1 84 ? -10.384 -13.039 38.635 1.00 17.00 72 VAL B CA 1
ATOM 2351 C C . VAL B 1 84 ? -9.322 -14.137 38.748 1.00 15.26 72 VAL B C 1
ATOM 2352 O O . VAL B 1 84 ? -9.421 -15.012 39.615 1.00 16.21 72 VAL B O 1
ATOM 2356 N N . SER B 1 85 ? -8.308 -14.089 37.886 1.00 14.97 73 SER B N 1
ATOM 2357 C CA . SER B 1 85 ? -7.287 -15.152 37.829 1.00 14.59 73 SER B CA 1
ATOM 2358 C C . SER B 1 85 ? -6.289 -15.075 38.990 1.00 14.85 73 SER B C 1
ATOM 2359 O O . SER B 1 85 ? -5.655 -16.053 39.315 1.00 14.38 73 SER B O 1
ATOM 2362 N N . SER B 1 86 ? -6.103 -13.881 39.555 1.00 14.80 74 SER B N 1
ATOM 2363 C CA . SER B 1 86 ? -5.222 -13.708 40.710 1.00 14.41 74 SER B CA 1
ATOM 2364 C C . SER B 1 86 ? -5.510 -14.618 41.885 1.00 15.86 74 SER B C 1
ATOM 2365 O O . SER B 1 86 ? -6.638 -15.099 42.071 1.00 14.40 74 SER B O 1
ATOM 2368 N N . SER B 1 87 ? -4.488 -14.871 42.681 1.00 15.69 75 SER B N 1
ATOM 2369 C CA . SER B 1 87 ? -4.687 -15.588 43.942 1.00 14.34 75 SER B CA 1
ATOM 2370 C C . SER B 1 87 ? -5.399 -14.758 44.998 1.00 15.32 75 SER B C 1
ATOM 2371 O O . SER B 1 87 ? -6.169 -15.301 45.779 1.00 15.99 75 SER B O 1
ATOM 2374 N N . ALA B 1 88 ? -5.152 -13.449 45.001 1.00 15.77 76 ALA B N 1
ATOM 2375 C CA . ALA B 1 88 ? -5.833 -12.516 45.877 1.00 14.52 76 ALA B CA 1
ATOM 2376 C C . ALA B 1 88 ? -5.804 -11.137 45.223 1.00 15.40 76 ALA B C 1
ATOM 2377 O O . ALA B 1 88 ? -4.941 -10.846 44.371 1.00 13.38 76 ALA B O 1
ATOM 2379 N N . VAL B 1 89 ? -6.774 -10.304 45.584 1.00 13.83 77 VAL B N 1
ATOM 2380 C CA . VAL B 1 89 ? -6.832 -8.900 45.161 1.00 15.00 77 VAL B CA 1
ATOM 2381 C C . VAL B 1 89 ? -6.774 -8.038 46.423 1.00 16.22 77 VAL B C 1
ATOM 2382 O O . VAL B 1 89 ? -7.565 -8.280 47.334 1.00 17.95 77 VAL B O 1
ATOM 2386 N N . LEU B 1 90 ? -5.789 -7.111 46.545 1.00 15.53 78 LEU B N 1
ATOM 2387 C CA . LEU B 1 90 ? -5.694 -6.213 47.712 1.00 14.92 78 LEU B CA 1
ATOM 2388 C C . LEU B 1 90 ? -6.100 -4.825 47.327 1.00 15.50 78 LEU B C 1
ATOM 2389 O O . LEU B 1 90 ? -5.731 -4.332 46.243 1.00 15.76 78 LEU B O 1
ATOM 2394 N N . LEU B 1 91 ? -6.885 -4.184 48.183 1.00 15.69 79 LEU B N 1
ATOM 2395 C CA . LEU B 1 91 ? -7.146 -2.768 48.064 1.00 16.28 79 LEU B CA 1
ATOM 2396 C C . LEU B 1 91 ? -6.299 -2.076 49.079 1.00 14.91 79 LEU B C 1
ATOM 2397 O O . LEU B 1 91 ? -6.370 -2.362 50.266 1.00 16.66 79 LEU B O 1
ATOM 2402 N N . VAL B 1 92 ? -5.466 -1.177 48.595 1.00 15.09 80 VAL B N 1
ATOM 2403 C CA . VAL B 1 92 ? -4.587 -0.415 49.436 1.00 13.70 80 VAL B CA 1
ATOM 2404 C C . VAL B 1 92 ? -5.289 0.903 49.762 1.00 15.92 80 VAL B C 1
ATOM 2405 O O . VAL B 1 92 ? -5.536 1.726 48.894 1.00 16.91 80 VAL B O 1
ATOM 2409 N N . LEU B 1 93 ? -5.624 1.078 51.042 1.00 14.76 81 LEU B N 1
ATOM 2410 C CA . LEU B 1 93 ? -6.352 2.225 51.524 1.00 14.05 81 LEU B CA 1
ATOM 2411 C C . LEU B 1 93 ? -5.420 3.163 52.282 1.00 16.16 81 LEU B C 1
ATOM 2412 O O . LEU B 1 93 ? -4.496 2.725 52.953 1.00 16.12 81 LEU B O 1
ATOM 2417 N N . GLY B 1 94 ? -5.699 4.458 52.172 1.00 15.52 82 GLY B N 1
ATOM 2418 C CA . GLY B 1 94 ? -5.056 5.451 52.985 1.00 15.96 82 GLY B CA 1
ATOM 2419 C C . GLY B 1 94 ? -6.070 6.214 53.815 1.00 14.74 82 GLY B C 1
ATOM 2420 O O . GLY B 1 94 ? -7.032 6.770 53.292 1.00 16.27 82 GLY B O 1
ATOM 2421 N N . ASP B 1 95 ? -5.868 6.234 55.122 1.00 17.22 83 ASP B N 1
ATOM 2422 C CA . ASP B 1 95 ? -6.764 6.987 56.012 1.00 16.77 83 ASP B CA 1
ATOM 2423 C C . ASP B 1 95 ? -6.533 8.493 55.914 1.00 15.10 83 ASP B C 1
ATOM 2424 O O . ASP B 1 95 ? -5.509 9.003 56.348 1.00 17.17 83 ASP B O 1
ATOM 2429 N N . LYS B 1 96 ? -7.537 9.207 55.384 1.00 17.36 84 LYS B N 1
ATOM 2430 C CA . LYS B 1 96 ? -7.516 10.659 55.305 1.00 18.31 84 LYS B CA 1
ATOM 2431 C C . LYS B 1 96 ? -7.619 11.329 56.680 1.00 18.56 84 LYS B C 1
ATOM 2432 O O . LYS B 1 96 ? -7.291 12.509 56.826 1.00 20.36 84 LYS B O 1
ATOM 2438 N N . GLN B 1 97 ? -8.026 10.585 57.687 1.00 17.14 85 GLN B N 1
ATOM 2439 C CA . GLN B 1 97 ? -8.082 11.081 59.091 1.00 19.04 85 GLN B CA 1
ATOM 2440 C C . GLN B 1 97 ? -7.042 10.398 59.992 1.00 19.16 85 GLN B C 1
ATOM 2441 O O . GLN B 1 97 ? -7.225 10.294 61.210 1.00 17.49 85 GLN B O 1
ATOM 2447 N N . ALA B 1 98 ? -5.937 9.922 59.376 1.00 18.73 86 ALA B N 1
ATOM 2448 C CA . ALA B 1 98 ? -4.877 9.188 60.126 1.00 18.94 86 ALA B CA 1
ATOM 2449 C C . ALA B 1 98 ? -4.393 9.966 61.345 1.00 18.03 86 ALA B C 1
ATOM 2450 O O . ALA B 1 98 ? -4.096 9.396 62.380 1.00 18.48 86 ALA B O 1
ATOM 2452 N N . TYR B 1 99 ? -4.334 11.282 61.227 1.00 17.48 87 TYR B N 1
ATOM 2453 C CA . TYR B 1 99 ? -3.755 12.079 62.268 1.00 18.97 87 TYR B CA 1
ATOM 2454 C C . TYR B 1 99 ? -4.529 12.005 63.575 1.00 19.77 87 TYR B C 1
ATOM 2455 O O . TYR B 1 99 ? -3.975 12.258 64.638 1.00 19.10 87 TYR B O 1
ATOM 2464 N N . GLN B 1 100 ? -5.818 11.673 63.486 1.00 18.10 88 GLN B N 1
ATOM 2465 C CA . GLN B 1 100 ? -6.654 11.483 64.697 1.00 21.01 88 GLN B CA 1
ATOM 2466 C C . GLN B 1 100 ? -6.186 10.378 65.605 1.00 20.08 88 GLN B C 1
ATOM 2467 O O . GLN B 1 100 ? -6.599 10.322 66.763 1.00 22.91 88 GLN B O 1
ATOM 2473 N N A GLN B 1 101 ? -5.342 9.471 65.121 0.50 20.34 89 GLN B N 1
ATOM 2474 N N B GLN B 1 101 ? -5.335 9.499 65.082 0.50 18.80 89 GLN B N 1
ATOM 2475 C CA A GLN B 1 101 ? -4.823 8.417 65.997 0.50 21.80 89 GLN B CA 1
ATOM 2476 C CA B GLN B 1 101 ? -4.795 8.395 65.859 0.50 18.54 89 GLN B CA 1
ATOM 2477 C C A GLN B 1 101 ? -3.473 8.764 66.613 0.50 18.66 89 GLN B C 1
ATOM 2478 C C B GLN B 1 101 ? -3.543 8.785 66.646 0.50 16.74 89 GLN B C 1
ATOM 2479 O O A GLN B 1 101 ? -2.840 7.918 67.203 0.50 19.14 89 GLN B O 1
ATOM 2480 O O B GLN B 1 101 ? -3.084 7.993 67.429 0.50 16.23 89 GLN B O 1
ATOM 2491 N N . ALA B 1 102 ? -3.002 9.991 66.443 1.00 17.42 90 ALA B N 1
ATOM 2492 C CA . ALA B 1 102 ? -1.736 10.394 67.079 1.00 18.10 90 ALA B CA 1
ATOM 2493 C C . ALA B 1 102 ? -1.751 10.132 68.604 1.00 17.88 90 ALA B C 1
ATOM 2494 O O . ALA B 1 102 ? -0.831 9.543 69.145 1.00 17.57 90 ALA B O 1
ATOM 2496 N N . ALA B 1 103 ? -2.805 10.552 69.277 1.00 17.74 91 ALA B N 1
ATOM 2497 C CA . ALA B 1 103 ? -2.889 10.388 70.740 1.00 19.64 91 ALA B CA 1
ATOM 2498 C C . ALA B 1 103 ? -2.728 8.922 71.125 1.00 18.57 91 ALA B C 1
ATOM 2499 O O . ALA B 1 103 ? -2.012 8.618 72.068 1.00 19.84 91 ALA B O 1
ATOM 2501 N N . ASP B 1 104 ? -3.396 8.006 70.420 1.00 20.06 92 ASP B N 1
ATOM 2502 C CA . ASP B 1 104 ? -3.243 6.586 70.710 1.00 20.45 92 ASP B CA 1
ATOM 2503 C C . ASP B 1 104 ? -1.892 6.035 70.329 1.00 21.44 92 ASP B C 1
ATOM 2504 O O . ASP B 1 104 ? -1.299 5.269 71.084 1.00 21.48 92 ASP B O 1
ATOM 2509 N N . ILE B 1 105 ? -1.392 6.402 69.146 1.00 18.99 93 ILE B N 1
ATOM 2510 C CA . ILE B 1 105 ? -0.104 5.876 68.692 1.00 18.47 93 ILE B CA 1
ATOM 2511 C C . ILE B 1 105 ? 1.060 6.269 69.613 1.00 17.40 93 ILE B C 1
ATOM 2512 O O . ILE B 1 105 ? 1.933 5.428 69.897 1.00 19.19 93 ILE B O 1
ATOM 2517 N N . TYR B 1 106 ? 1.034 7.490 70.137 1.00 18.34 94 TYR B N 1
ATOM 2518 C CA . TYR B 1 106 ? 2.139 8.045 70.904 1.00 19.19 94 TYR B CA 1
ATOM 2519 C C . TYR B 1 106 ? 2.027 7.725 72.413 1.00 17.84 94 TYR B C 1
ATOM 2520 O O . TYR B 1 106 ? 2.939 7.975 73.167 1.00 19.29 94 TYR B O 1
ATOM 2529 N N . GLU B 1 107 ? 0.925 7.135 72.817 1.00 18.21 95 GLU B N 1
ATOM 2530 C CA . GLU B 1 107 ? 0.633 6.959 74.248 1.00 19.30 95 GLU B CA 1
ATOM 2531 C C . GLU B 1 107 ? 1.655 6.081 74.963 1.00 19.36 95 GLU B C 1
ATOM 2532 O O . GLU B 1 107 ? 2.009 6.346 76.105 1.00 20.11 95 GLU B O 1
ATOM 2538 N N . GLY B 1 108 ? 2.164 5.040 74.306 1.00 19.23 96 GLY B N 1
ATOM 2539 C CA . GLY B 1 108 ? 3.165 4.181 74.968 1.00 22.95 96 GLY B CA 1
ATOM 2540 C C . GLY B 1 108 ? 4.437 4.917 75.389 1.00 19.28 96 GLY B C 1
ATOM 2541 O O . GLY B 1 108 ? 5.094 4.538 76.356 1.00 21.85 96 GLY B O 1
ATOM 2542 N N . LEU B 1 109 ? 4.797 5.957 74.643 1.00 21.26 97 LEU B N 1
ATOM 2543 C CA . LEU B 1 109 ? 5.915 6.855 75.013 1.00 20.73 97 LEU B CA 1
ATOM 2544 C C . LEU B 1 109 ? 5.679 7.469 76.403 1.00 22.94 97 LEU B C 1
ATOM 2545 O O . LEU B 1 109 ? 6.602 7.591 77.170 1.00 22.51 97 LEU B O 1
ATOM 2550 N N . LYS B 1 110 ? 4.436 7.831 76.717 1.00 20.11 98 LYS B N 1
ATOM 2551 C CA . LYS B 1 110 ? 4.117 8.351 78.041 1.00 21.72 98 LYS B CA 1
ATOM 2552 C C . LYS B 1 110 ? 4.128 7.244 79.092 1.00 23.02 98 LYS B C 1
ATOM 2553 O O . LYS B 1 110 ? 4.729 7.393 80.195 1.00 23.11 98 LYS B O 1
ATOM 2559 N N . VAL B 1 111 ? 3.467 6.148 78.779 1.00 20.64 99 VAL B N 1
ATOM 2560 C CA . VAL B 1 111 ? 3.391 5.005 79.717 1.00 23.93 99 VAL B CA 1
ATOM 2561 C C . VAL B 1 111 ? 4.775 4.452 80.071 1.00 25.28 99 VAL B C 1
ATOM 2562 O O . VAL B 1 111 ? 5.039 4.128 81.233 1.00 29.53 99 VAL B O 1
ATOM 2566 N N . LEU B 1 112 ? 5.690 4.424 79.100 1.00 26.39 100 LEU B N 1
ATOM 2567 C CA . LEU B 1 112 ? 7.056 3.931 79.339 1.00 28.57 100 LEU B CA 1
ATOM 2568 C C . LEU B 1 112 ? 7.962 4.958 79.957 1.00 29.97 100 LEU B C 1
ATOM 2569 O O . LEU B 1 112 ? 9.127 4.656 80.237 1.00 34.59 100 LEU B O 1
ATOM 2574 N N . GLY B 1 113 ? 7.466 6.174 80.151 1.00 26.96 101 GLY B N 1
ATOM 2575 C CA . GLY B 1 113 ? 8.241 7.213 80.825 1.00 28.40 101 GLY B CA 1
ATOM 2576 C C . GLY B 1 113 ? 9.263 7.865 79.926 1.00 28.96 101 GLY B C 1
ATOM 2577 O O . GLY B 1 113 ? 10.188 8.520 80.412 1.00 33.16 101 GLY B O 1
ATOM 2578 N N . ILE B 1 114 ? 9.094 7.714 78.613 1.00 27.00 102 ILE B N 1
ATOM 2579 C CA . ILE B 1 114 ? 9.958 8.375 77.653 1.00 28.19 102 ILE B CA 1
ATOM 2580 C C . ILE B 1 114 ? 9.588 9.834 77.515 1.00 29.00 102 ILE B C 1
ATOM 2581 O O . ILE B 1 114 ? 10.470 10.691 77.465 1.00 33.93 102 ILE B O 1
ATOM 2586 N N . LEU B 1 115 ? 8.292 10.129 77.464 1.00 26.71 103 LEU B N 1
ATOM 2587 C CA . LEU B 1 115 ? 7.816 11.508 77.528 1.00 24.12 103 LEU B CA 1
ATOM 2588 C C . LEU B 1 115 ? 6.974 11.682 78.770 1.00 24.20 103 LEU B C 1
ATOM 2589 O O . LEU B 1 115 ? 6.311 10.764 79.214 1.00 22.63 103 LEU B O 1
ATOM 2594 N N . ASN B 1 116 ? 6.994 12.880 79.324 1.00 23.94 104 ASN B N 1
ATOM 2595 C CA . ASN B 1 116 ? 6.056 13.221 80.386 1.00 21.61 104 ASN B CA 1
ATOM 2596 C C . ASN B 1 116 ? 4.749 13.711 79.765 1.00 22.30 104 ASN B C 1
ATOM 2597 O O . ASN B 1 116 ? 4.650 13.816 78.528 1.00 22.26 104 ASN B O 1
ATOM 2602 N N . LYS B 1 117 ? 3.752 13.994 80.609 1.00 22.86 105 LYS B N 1
ATOM 2603 C CA . LYS B 1 117 ? 2.409 14.294 80.116 1.00 22.67 105 LYS B CA 1
ATOM 2604 C C . LYS B 1 117 ? 2.396 15.513 79.202 1.00 23.05 105 LYS B C 1
ATOM 2605 O O . LYS B 1 117 ? 1.773 15.487 78.141 1.00 22.22 105 LYS B O 1
ATOM 2611 N N . GLN B 1 118 ? 3.101 16.565 79.606 1.00 23.00 106 GLN B N 1
ATOM 2612 C CA . GLN B 1 118 ? 3.190 17.774 78.790 1.00 23.04 106 GLN B CA 1
ATOM 2613 C C . GLN B 1 118 ? 3.835 17.535 77.419 1.00 22.91 106 GLN B C 1
ATOM 2614 O O . GLN B 1 118 ? 3.323 18.026 76.397 1.00 25.73 106 GLN B O 1
ATOM 2616 N N . GLU B 1 119 ? 4.954 16.809 77.409 1.00 22.92 107 GLU B N 1
ATOM 2617 C CA . GLU B 1 119 ? 5.692 16.506 76.182 1.00 23.89 107 GLU B CA 1
ATOM 2618 C C . GLU B 1 119 ? 4.813 15.668 75.234 1.00 22.41 107 GLU B C 1
ATOM 2619 O O . GLU B 1 119 ? 4.785 15.894 74.019 1.00 22.81 107 GLU B O 1
ATOM 2625 N N . TYR B 1 120 ? 4.131 14.687 75.789 1.00 18.94 108 TYR B N 1
ATOM 2626 C CA . TYR B 1 120 ? 3.219 13.844 75.016 1.00 18.81 108 TYR B CA 1
ATOM 2627 C C . TYR B 1 120 ? 2.089 14.697 74.467 1.00 19.61 108 TYR B C 1
ATOM 2628 O O . TYR B 1 120 ? 1.769 14.628 73.300 1.00 18.54 108 TYR B O 1
ATOM 2637 N N . ASP B 1 121 ? 1.465 15.530 75.289 1.00 19.73 109 ASP B N 1
ATOM 2638 C CA . ASP B 1 121 ? 0.407 16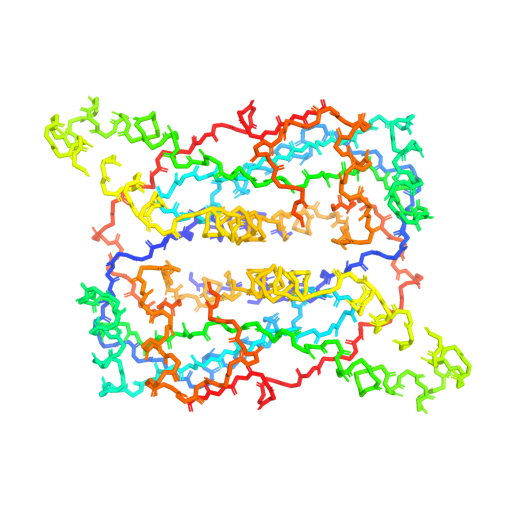.400 74.769 1.00 21.66 109 ASP B CA 1
ATOM 2639 C C . ASP B 1 121 ? 0.898 17.307 73.655 1.00 24.42 109 ASP B C 1
ATOM 2640 O O . ASP B 1 121 ? 0.173 17.536 72.674 1.00 25.12 109 ASP B O 1
ATOM 2645 N N . HIS B 1 122 ? 2.129 17.811 73.802 1.00 24.41 110 HIS B N 1
ATOM 2646 C CA . HIS B 1 122 ? 2.736 18.694 72.818 1.00 27.74 110 HIS B CA 1
ATOM 2647 C C . HIS B 1 122 ? 2.965 17.936 71.496 1.00 25.38 110 HIS B C 1
ATOM 2648 O O . HIS B 1 122 ? 2.706 18.461 70.399 1.00 25.56 110 HIS B O 1
ATOM 2663 N N . VAL B 1 124 ? 1.453 15.170 70.340 1.00 23.91 112 VAL B N 1
ATOM 2664 C CA . VAL B 1 124 ? 0.140 14.926 69.720 1.00 22.30 112 VAL B CA 1
ATOM 2665 C C . VAL B 1 124 ? -0.350 16.220 69.050 1.00 21.64 112 VAL B C 1
ATOM 2666 O O . VAL B 1 124 ? -0.722 16.248 67.858 1.00 21.60 112 VAL B O 1
ATOM 2670 N N . GLN B 1 125 ? -0.269 17.336 69.783 1.00 23.13 113 GLN B N 1
ATOM 2671 C CA . GLN B 1 125 ? -0.684 18.631 69.221 1.00 24.66 113 GLN B CA 1
ATOM 2672 C C . GLN B 1 125 ? 0.096 19.073 67.985 1.00 23.64 113 GLN B C 1
ATOM 2673 O O . GLN B 1 125 ? -0.522 19.565 67.038 1.00 23.32 113 GLN B O 1
ATOM 2679 N N . ASP B 1 126 ? 1.417 18.865 67.956 1.00 25.26 114 ASP B N 1
ATOM 2680 C CA . ASP B 1 126 ? 2.244 19.135 66.775 1.00 27.90 114 ASP B CA 1
ATOM 2681 C C . ASP B 1 126 ? 1.731 18.347 65.557 1.00 25.35 114 ASP B C 1
ATOM 2682 O O . ASP B 1 126 ? 1.543 18.922 64.479 1.00 25.70 114 ASP B O 1
ATOM 2687 N N . THR B 1 127 ? 1.496 17.043 65.729 1.00 22.70 115 THR B N 1
ATOM 2688 C CA . THR B 1 127 ? 1.077 16.185 64.623 1.00 19.73 115 THR B CA 1
ATOM 2689 C C . THR B 1 127 ? -0.316 16.549 64.128 1.00 17.97 115 THR B C 1
ATOM 2690 O O . THR B 1 127 ? -0.539 16.756 62.955 1.00 17.40 115 THR B O 1
ATOM 2694 N N . VAL B 1 128 ? -1.254 16.676 65.049 1.00 18.01 116 VAL B N 1
ATOM 2695 C CA . VAL B 1 128 ? -2.622 17.054 64.687 1.00 18.71 116 VAL B CA 1
ATOM 2696 C C . VAL B 1 128 ? -2.673 18.412 63.986 1.00 19.53 116 VAL B C 1
ATOM 2697 O O . VAL B 1 128 ? -3.292 18.558 62.923 1.00 17.88 116 VAL B O 1
ATOM 2701 N N . SER B 1 129 ? -1.995 19.405 64.555 1.00 20.52 117 SER B N 1
ATOM 2702 C CA . SER B 1 129 ? -2.021 20.704 63.952 1.00 22.20 117 SER B CA 1
ATOM 2703 C C . SER B 1 129 ? -1.288 20.766 62.610 1.00 20.76 117 SER B C 1
ATOM 2704 O O . SER B 1 129 ? -1.694 21.519 61.768 1.00 21.69 117 SER B O 1
ATOM 2707 N N . PHE B 1 130 ? -0.236 19.976 62.422 1.00 20.36 118 PHE B N 1
ATOM 2708 C CA . PHE B 1 130 ? 0.418 19.888 61.110 1.00 19.95 118 PHE B CA 1
ATOM 2709 C C . PHE B 1 130 ? -0.620 19.553 60.013 1.00 19.24 118 PHE B C 1
ATOM 2710 O O . PHE B 1 130 ? -0.683 20.212 58.980 1.00 19.98 118 PHE B O 1
ATOM 2718 N N . TYR B 1 131 ? -1.456 18.552 60.253 1.00 16.85 119 TYR B N 1
ATOM 2719 C CA . TYR B 1 131 ? -2.491 18.172 59.328 1.00 17.69 119 TYR B CA 1
ATOM 2720 C C . TYR B 1 131 ? -3.641 19.177 59.248 1.00 20.84 119 TYR B C 1
ATOM 2721 O O . TYR B 1 131 ? -3.984 19.647 58.181 1.00 18.47 119 TYR B O 1
ATOM 2730 N N . GLU B 1 132 ? -4.207 19.524 60.385 1.00 20.91 120 GLU B N 1
ATOM 2731 C CA . GLU B 1 132 ? -5.340 20.463 60.377 1.00 22.78 120 GLU B CA 1
ATOM 2732 C C . GLU B 1 132 ? -4.966 21.829 59.795 1.00 23.95 120 GLU B C 1
ATOM 2733 O O . GLU B 1 132 ? -5.775 22.423 59.088 1.00 26.03 120 GLU B O 1
ATOM 2739 N N . ASN B 1 133 ? -3.757 22.325 60.078 1.00 23.85 121 ASN B N 1
ATOM 2740 C CA . ASN B 1 133 ? -3.332 23.608 59.517 1.00 24.85 121 ASN B CA 1
ATOM 2741 C C . ASN B 1 133 ? -3.259 23.592 57.988 1.00 22.52 121 ASN B C 1
ATOM 2742 O O . ASN B 1 133 ? -3.497 24.604 57.353 1.00 24.63 121 ASN B O 1
ATOM 2747 N N A ARG B 1 134 ? -2.912 22.445 57.413 0.50 21.33 122 ARG B N 1
ATOM 2748 N N B ARG B 1 134 ? -2.952 22.433 57.414 0.50 20.97 122 ARG B N 1
ATOM 2749 C CA A ARG B 1 134 ? -2.724 22.336 55.976 0.50 22.19 122 ARG B CA 1
ATOM 2750 C CA B ARG B 1 134 ? -2.729 22.302 55.979 0.50 21.56 122 ARG B CA 1
ATOM 2751 C C A ARG B 1 134 ? -4.056 22.075 55.266 0.50 22.31 122 ARG B C 1
ATOM 2752 C C B ARG B 1 134 ? -4.014 21.966 55.222 0.50 22.48 122 ARG B C 1
ATOM 2753 O O A ARG B 1 134 ? -4.265 22.562 54.156 0.50 25.61 122 ARG B O 1
ATOM 2754 O O B ARG B 1 134 ? -4.126 22.240 54.026 0.50 27.00 122 ARG B O 1
ATOM 2769 N N . GLY B 1 135 ? -4.961 21.336 55.902 1.00 20.77 123 GLY B N 1
ATOM 2770 C CA . GLY B 1 135 ? -6.311 21.142 55.348 1.00 21.53 123 GLY B CA 1
ATOM 2771 C C . GLY B 1 135 ? -6.584 19.856 54.601 1.00 23.54 123 GLY B C 1
ATOM 2772 O O . GLY B 1 135 ? -5.801 18.919 54.639 1.00 19.69 123 GLY B O 1
ATOM 2773 N N . GLU B 1 136 ? -7.730 19.812 53.936 1.00 24.45 124 GLU B N 1
ATOM 2774 C CA . GLU B 1 136 ? -8.284 18.568 53.413 1.00 23.92 124 GLU B CA 1
ATOM 2775 C C . GLU B 1 136 ? -7.459 17.995 52.282 1.00 24.48 124 GLU B C 1
ATOM 2776 O O . GLU B 1 136 ? -7.258 16.764 52.209 1.00 21.57 124 GLU B O 1
ATOM 2782 N N . GLN B 1 137 ? -7.015 18.858 51.370 1.00 21.99 125 GLN B N 1
ATOM 2783 C CA . GLN B 1 137 ? -6.188 18.383 50.262 1.00 21.11 125 GLN B CA 1
ATOM 2784 C C . GLN B 1 137 ? -4.936 17.683 50.814 1.00 21.00 125 GLN B C 1
ATOM 2785 O O . GLN B 1 137 ? -4.583 16.609 50.330 1.00 18.82 125 GLN B O 1
ATOM 2791 N N . PHE B 1 138 ? -4.268 18.317 51.777 1.00 18.95 126 PHE B N 1
ATOM 2792 C CA . PHE B 1 138 ? -3.071 17.747 52.379 1.00 19.25 126 PHE B CA 1
ATOM 2793 C C . PHE B 1 138 ? -3.361 16.371 53.025 1.00 17.73 126 PHE B C 1
ATOM 2794 O O . PHE B 1 138 ? -2.584 15.437 52.868 1.00 16.35 126 PHE B O 1
ATOM 2802 N N . LYS B 1 139 ? -4.457 16.250 53.764 1.00 16.46 127 LYS B N 1
ATOM 2803 C CA . LYS B 1 139 ? -4.876 15.001 54.379 1.00 16.83 127 LYS B CA 1
ATOM 2804 C C . LYS B 1 139 ? -5.014 13.897 53.354 1.00 16.77 127 LYS B C 1
ATOM 2805 O O . LYS B 1 139 ? -4.617 12.765 53.589 1.00 16.50 127 LYS B O 1
ATOM 2811 N N . ARG B 1 140 ? -5.579 14.240 52.192 1.00 18.25 128 ARG B N 1
ATOM 2812 C CA . ARG B 1 140 ? -5.738 13.264 51.123 1.00 16.69 128 ARG B CA 1
ATOM 2813 C C . ARG B 1 140 ? -4.401 12.956 50.442 1.00 16.92 128 ARG B C 1
ATOM 2814 O O . ARG B 1 140 ? -4.143 11.790 50.101 1.00 17.88 128 ARG B O 1
ATOM 2822 N N . ASP B 1 141 ? -3.599 13.987 50.199 1.00 15.49 129 ASP B N 1
ATOM 2823 C CA . ASP B 1 141 ? -2.248 13.795 49.659 1.00 15.21 129 ASP B CA 1
ATOM 2824 C C . ASP B 1 141 ? -1.472 12.793 50.535 1.00 15.31 129 ASP B C 1
ATOM 2825 O O . ASP B 1 141 ? -0.763 11.923 50.005 1.00 16.62 129 ASP B O 1
ATOM 2830 N N . GLU B 1 142 ? -1.608 12.961 51.849 1.00 14.48 130 GLU B N 1
ATOM 2831 C CA . GLU B 1 142 ? -0.904 12.136 52.831 1.00 17.39 130 GLU B CA 1
ATOM 2832 C C . GLU B 1 142 ? -1.385 10.706 52.795 1.00 16.74 130 GLU B C 1
ATOM 2833 O O . GLU B 1 142 ? -0.578 9.762 52.884 1.00 16.56 130 GLU B O 1
ATOM 2839 N N . ALA B 1 143 ? -2.679 10.530 52.590 1.00 14.04 131 ALA B N 1
ATOM 2840 C CA . ALA B 1 143 ? -3.279 9.198 52.410 1.00 15.72 131 ALA B CA 1
ATOM 2841 C C . ALA B 1 143 ? -2.630 8.497 51.214 1.00 15.13 131 ALA B C 1
ATOM 2842 O O . ALA B 1 143 ? -2.238 7.334 51.313 1.00 15.99 131 ALA B O 1
ATOM 2844 N N . ILE B 1 144 ? -2.546 9.196 50.084 1.00 15.15 132 ILE B N 1
ATOM 2845 C CA . ILE B 1 144 ? -1.977 8.642 48.856 1.00 12.52 132 ILE B CA 1
ATOM 2846 C C . ILE B 1 144 ? -0.493 8.373 49.014 1.00 13.17 132 ILE B C 1
ATOM 2847 O O . ILE B 1 144 ? -0.005 7.286 48.697 1.00 14.49 132 ILE B O 1
ATOM 2852 N N . ARG B 1 145 ? 0.233 9.338 49.579 1.00 13.98 133 ARG B N 1
ATOM 2853 C CA . ARG B 1 145 ? 1.697 9.246 49.692 1.00 13.18 133 ARG B CA 1
ATOM 2854 C C . ARG B 1 145 ? 2.113 8.094 50.597 1.00 14.57 133 ARG B C 1
ATOM 2855 O O . ARG B 1 145 ? 2.931 7.261 50.235 1.00 14.66 133 ARG B O 1
ATOM 2863 N N . ASN B 1 146 ? 1.566 8.056 51.785 1.00 14.93 134 ASN B N 1
ATOM 2864 C CA . ASN B 1 146 ? 1.981 7.063 52.752 1.00 14.30 134 ASN B CA 1
ATOM 2865 C C . ASN B 1 146 ? 1.528 5.653 52.319 1.00 13.98 134 ASN B C 1
ATOM 2866 O O . ASN B 1 146 ? 2.283 4.662 52.465 1.00 15.94 134 ASN B O 1
ATOM 2871 N N . ALA B 1 147 ? 0.299 5.519 51.765 1.00 13.23 135 ALA B N 1
ATOM 2872 C CA . ALA B 1 147 ? -0.175 4.212 51.303 1.00 14.81 135 ALA B CA 1
ATOM 2873 C C . ALA B 1 147 ? 0.686 3.717 50.128 1.00 15.72 135 ALA B C 1
ATOM 2874 O O . ALA B 1 147 ? 0.894 2.528 49.937 1.00 15.60 135 ALA B O 1
ATOM 2876 N N . SER B 1 148 ? 1.200 4.627 49.309 1.00 15.72 136 SER B N 1
ATOM 2877 C CA . SER B 1 148 ? 1.998 4.219 48.150 1.00 15.95 136 SER B CA 1
ATOM 2878 C C . SER B 1 148 ? 3.398 3.744 48.546 1.00 16.03 136 SER B C 1
ATOM 2879 O O . SER B 1 148 ? 3.914 2.794 47.974 1.00 15.77 136 SER B O 1
ATOM 2882 N N . LEU B 1 149 ? 4.023 4.412 49.519 1.00 16.07 137 LEU B N 1
ATOM 2883 C CA . LEU B 1 149 ? 5.252 3.907 50.136 1.00 13.24 137 LEU B CA 1
ATOM 2884 C C . LEU B 1 149 ? 5.000 2.454 50.627 1.00 16.10 137 LEU B C 1
ATOM 2885 O O . LEU B 1 149 ? 5.821 1.570 50.417 1.00 16.55 137 LEU B O 1
ATOM 2890 N N . SER B 1 150 ? 3.897 2.260 51.347 1.00 14.81 138 SER B N 1
ATOM 2891 C CA . SER B 1 150 ? 3.546 0.963 51.916 1.00 14.19 138 SER B CA 1
ATOM 2892 C C . SER B 1 150 ? 3.375 -0.064 50.795 1.00 16.33 138 SER B C 1
ATOM 2893 O O . SER B 1 150 ? 3.877 -1.191 50.880 1.00 16.47 138 SER B O 1
ATOM 2896 N N . ALA B 1 151 ? 2.686 0.340 49.729 1.00 15.43 139 ALA B N 1
ATOM 2897 C CA . ALA B 1 151 ? 2.408 -0.566 48.616 1.00 13.73 139 ALA B CA 1
ATOM 2898 C C . ALA B 1 151 ? 3.692 -1.052 47.962 1.00 12.44 139 ALA B C 1
ATOM 2899 O O . ALA B 1 151 ? 3.788 -2.196 47.530 1.00 15.07 139 ALA B O 1
ATOM 2922 N N . PHE B 1 154 ? 5.050 -3.636 50.095 1.00 13.68 142 PHE B N 1
ATOM 2923 C CA . PHE B 1 154 ? 4.278 -4.893 49.893 1.00 13.26 142 PHE B CA 1
ATOM 2924 C C . PHE B 1 154 ? 4.774 -5.675 48.665 1.00 14.09 142 PHE B C 1
ATOM 2925 O O . PHE B 1 154 ? 5.005 -6.877 48.731 1.00 14.36 142 PHE B O 1
ATOM 2941 N N . LEU B 1 156 ? 7.655 -5.582 47.004 1.00 14.20 144 LEU B N 1
ATOM 2942 C CA . LEU B 1 156 ? 8.996 -6.151 47.177 1.00 14.54 144 LEU B CA 1
ATOM 2943 C C . LEU B 1 156 ? 8.990 -7.332 48.161 1.00 13.65 144 LEU B C 1
ATOM 2944 O O . LEU B 1 156 ? 9.692 -8.319 47.923 1.00 13.40 144 LEU B O 1
ATOM 2949 N N . SER B 1 157 ? 8.149 -7.253 49.199 1.00 13.24 145 SER B N 1
ATOM 2950 C CA . SER B 1 157 ? 7.961 -8.402 50.108 1.00 13.46 145 SER B CA 1
ATOM 2951 C C . SER B 1 157 ? 7.407 -9.625 49.363 1.00 14.03 145 SER B C 1
ATOM 2952 O O . SER B 1 157 ? 7.869 -10.739 49.512 1.00 14.62 145 SER B O 1
ATOM 2955 N N . ALA B 1 158 ? 6.380 -9.396 48.545 1.00 13.30 146 ALA B N 1
ATOM 2956 C CA . ALA B 1 158 ? 5.803 -10.446 47.731 1.00 12.45 146 ALA B CA 1
ATOM 2957 C C . ALA B 1 158 ? 6.811 -11.092 46.816 1.00 13.97 146 ALA B C 1
ATOM 2958 O O . ALA B 1 158 ? 6.930 -12.304 46.742 1.00 14.58 146 ALA B O 1
ATOM 2960 N N . ALA B 1 159 ? 7.622 -10.261 46.188 1.00 13.85 147 ALA B N 1
ATOM 2961 C CA . ALA B 1 159 ? 8.669 -10.720 45.286 1.00 14.36 147 ALA B CA 1
ATOM 2962 C C . ALA B 1 159 ? 9.694 -11.560 46.020 1.00 13.47 147 ALA B C 1
ATOM 2963 O O . ALA B 1 159 ? 10.103 -12.623 45.550 1.00 14.28 147 ALA B O 1
ATOM 2965 N N . ALA B 1 160 ? 10.063 -11.107 47.208 1.00 14.43 148 ALA B N 1
ATOM 2966 C CA . ALA B 1 160 ? 11.003 -11.822 48.021 1.00 13.50 148 ALA B CA 1
ATOM 2967 C C . ALA B 1 160 ? 10.456 -13.174 48.446 1.00 13.97 148 ALA B C 1
ATOM 2968 O O . ALA B 1 160 ? 11.238 -14.158 48.655 1.00 16.46 148 ALA B O 1
ATOM 2970 N N . ALA B 1 161 ? 9.137 -13.255 48.558 1.00 15.35 149 ALA B N 1
ATOM 2971 C CA . ALA B 1 161 ? 8.469 -14.487 48.973 1.00 14.83 149 ALA B CA 1
ATOM 2972 C C . ALA B 1 161 ? 8.174 -15.404 47.821 1.00 14.56 149 ALA B C 1
ATOM 2973 O O . ALA B 1 161 ? 7.765 -16.551 48.056 1.00 17.71 149 ALA B O 1
ATOM 2975 N N . GLY B 1 162 ? 8.503 -14.977 46.612 1.00 15.62 150 GLY B N 1
ATOM 2976 C CA . GLY B 1 162 ? 8.322 -15.784 45.431 1.00 15.16 150 GLY B CA 1
ATOM 2977 C C . GLY B 1 162 ? 6.998 -15.622 44.709 1.00 16.42 150 GLY B C 1
ATOM 2978 O O . GLY B 1 162 ? 6.676 -16.441 43.816 1.00 18.76 150 GLY B O 1
ATOM 2979 N N . TRP B 1 163 ? 6.284 -14.542 44.997 1.00 15.64 151 TRP B N 1
ATOM 2980 C CA . TRP B 1 163 ? 5.004 -14.272 44.346 1.00 13.31 151 TRP B CA 1
ATOM 2981 C C . TRP B 1 163 ? 5.142 -13.125 43.333 1.00 17.70 151 TRP B C 1
ATOM 2982 O O . TRP B 1 163 ? 5.992 -12.220 43.484 1.00 18.47 151 TRP B O 1
ATOM 2993 N N . ASP B 1 164 ? 4.249 -13.113 42.355 1.00 14.10 152 ASP B N 1
ATOM 2994 C CA . ASP B 1 164 ? 4.132 -12.000 41.408 1.00 12.95 152 ASP B CA 1
ATOM 2995 C C . ASP B 1 164 ? 2.993 -11.067 41.802 1.00 13.72 152 ASP B C 1
ATOM 2996 O O . ASP B 1 164 ? 2.007 -11.486 42.377 1.00 13.62 152 ASP B O 1
ATOM 3001 N N . THR B 1 165 ? 3.133 -9.790 41.472 1.00 15.06 153 THR B N 1
ATOM 3002 C CA . THR B 1 165 ? 2.068 -8.794 41.745 1.00 14.25 153 THR B CA 1
ATOM 3003 C C . THR B 1 165 ? 1.904 -7.894 40.535 1.00 14.64 153 THR B C 1
ATOM 3004 O O . THR B 1 165 ? 2.746 -7.910 39.626 1.00 13.84 153 THR B O 1
ATOM 3008 N N . CYS B 1 166 ? 0.748 -7.235 40.460 1.00 15.18 154 CYS B N 1
ATOM 3009 C CA . CYS B 1 166 ? 0.507 -6.155 39.491 1.00 13.12 154 CYS B CA 1
ATOM 3010 C C . CYS B 1 166 ? -0.176 -5.040 40.251 1.00 15.52 154 CYS B C 1
ATOM 3011 O O . CYS B 1 166 ? -1.275 -5.238 40.736 1.00 15.35 154 CYS B O 1
ATOM 3014 N N . PRO B 1 167 ? 0.451 -3.870 40.374 1.00 14.04 155 PRO B N 1
ATOM 3015 C CA . PRO B 1 167 ? -0.204 -2.684 40.911 1.00 13.45 155 PRO B CA 1
ATOM 3016 C C . PRO B 1 167 ? -1.153 -2.173 39.864 1.00 15.52 155 PRO B C 1
ATOM 3017 O O . PRO B 1 167 ? -0.879 -2.305 38.660 1.00 16.93 155 PRO B O 1
ATOM 3029 N N . ILE B 1 169 ? -4.309 0.920 38.916 1.00 15.57 157 ILE B N 1
ATOM 3030 C CA . ILE B 1 169 ? -5.120 2.114 39.135 1.00 13.32 157 ILE B CA 1
ATOM 3031 C C . ILE B 1 169 ? -6.320 2.128 38.200 1.00 14.50 157 ILE B C 1
ATOM 3032 O O . ILE B 1 169 ? -7.188 2.999 38.298 1.00 15.27 157 ILE B O 1
ATOM 3037 N N . GLY B 1 170 ? -6.388 1.152 37.301 1.00 15.15 158 GLY B N 1
ATOM 3038 C CA . GLY B 1 170 ? -7.493 0.988 36.387 1.00 15.55 158 GLY B CA 1
ATOM 3039 C C . GLY B 1 170 ? -8.758 0.423 36.986 1.00 17.65 158 GLY B C 1
ATOM 3040 O O . GLY B 1 170 ? -9.141 -0.661 36.681 1.00 18.30 158 GLY B O 1
ATOM 3041 N N . PHE B 1 171 ? -9.362 1.162 37.900 1.00 16.05 159 PHE B N 1
ATOM 3042 C CA . PHE B 1 171 ? -10.592 0.768 38.604 1.00 17.31 159 PHE B CA 1
ATOM 3043 C C . PHE B 1 171 ? -11.412 1.972 38.981 1.00 19.40 159 PHE B C 1
ATOM 3044 O O . PHE B 1 171 ? -10.884 3.083 39.089 1.00 18.49 159 PHE B O 1
ATOM 3052 N N . ASP B 1 172 ? -12.711 1.725 39.200 1.00 18.18 160 ASP B N 1
ATOM 3053 C CA . ASP B 1 172 ? -13.657 2.743 39.653 1.00 19.96 160 ASP B CA 1
ATOM 3054 C C . ASP B 1 172 ? -13.674 2.697 41.186 1.00 18.43 160 ASP B C 1
ATOM 3055 O O . ASP B 1 172 ? -14.222 1.778 41.786 1.00 18.83 160 ASP B O 1
ATOM 3060 N N . ALA B 1 173 ? -13.046 3.683 41.825 1.00 20.94 161 ALA B N 1
ATOM 3061 C CA . ALA B 1 173 ? -12.860 3.709 43.283 1.00 21.08 161 ALA B CA 1
ATOM 3062 C C . ALA B 1 173 ? -14.182 3.682 44.026 1.00 21.34 161 ALA B C 1
ATOM 3063 O O . ALA B 1 173 ? -14.339 2.943 44.994 1.00 19.52 161 ALA B O 1
ATOM 3065 N N . GLU B 1 174 ? -15.121 4.485 43.557 1.00 21.49 162 GLU B N 1
ATOM 3066 C CA . GLU B 1 174 ? -16.470 4.519 44.124 1.00 23.75 162 GLU B CA 1
ATOM 3067 C C . GLU B 1 174 ? -17.165 3.163 44.094 1.00 22.88 162 GLU B C 1
ATOM 3068 O O . GLU B 1 174 ? -17.768 2.755 45.074 1.00 20.68 162 GLU B O 1
ATOM 3074 N N . ALA B 1 175 ? -17.084 2.488 42.958 1.00 19.67 163 ALA B N 1
ATOM 3075 C CA . ALA B 1 175 ? -17.659 1.165 42.823 1.00 20.03 163 ALA B CA 1
ATOM 3076 C C . ALA B 1 175 ? -17.022 0.167 43.787 1.00 19.73 163 ALA B C 1
ATOM 3077 O O . ALA B 1 175 ? -17.715 -0.672 44.418 1.00 20.09 163 ALA B O 1
ATOM 3079 N N . VAL B 1 176 ? -15.689 0.216 43.869 1.00 18.85 164 VAL B N 1
ATOM 3080 C CA . VAL B 1 176 ? -14.960 -0.648 44.777 1.00 17.48 164 VAL B CA 1
ATOM 3081 C C . VAL B 1 176 ? -15.405 -0.380 46.192 1.00 17.48 164 VAL B C 1
ATOM 3082 O O . VAL B 1 176 ? -15.608 -1.306 46.978 1.00 17.71 164 VAL B O 1
ATOM 3086 N N . LYS B 1 177 ? -15.555 0.898 46.554 1.00 16.66 165 LYS B N 1
ATOM 3087 C CA . LYS B 1 177 ? -15.975 1.196 47.928 1.00 19.04 165 LYS B CA 1
ATOM 3088 C C . LYS B 1 177 ? -17.382 0.637 48.189 1.00 19.03 165 LYS B C 1
ATOM 3089 O O . LYS B 1 177 ? -17.659 0.106 49.295 1.00 22.41 165 LYS B O 1
ATOM 3095 N N . ARG B 1 178 ? -18.286 0.753 47.217 1.00 18.70 166 ARG B N 1
ATOM 3096 C CA . ARG B 1 178 ? -19.639 0.213 47.424 1.00 19.89 166 ARG B CA 1
ATOM 3097 C C . ARG B 1 178 ? -19.615 -1.309 47.538 1.00 21.98 166 ARG B C 1
ATOM 3098 O O . ARG B 1 178 ? -20.318 -1.895 48.339 1.00 23.68 166 ARG B O 1
ATOM 3106 N N . ILE B 1 179 ? -18.856 -1.965 46.680 1.00 20.55 167 ILE B N 1
ATOM 3107 C CA . ILE B 1 179 ? -18.806 -3.423 46.708 1.00 20.28 167 ILE B CA 1
ATOM 3108 C C . ILE B 1 179 ? -18.216 -3.957 47.987 1.00 21.83 167 ILE B C 1
ATOM 3109 O O . ILE B 1 179 ? -18.695 -4.963 48.509 1.00 21.98 167 ILE B O 1
ATOM 3114 N N . LEU B 1 180 ? -17.169 -3.309 48.491 1.00 20.86 168 LEU B N 1
ATOM 3115 C CA . LEU B 1 180 ? -16.427 -3.800 49.659 1.00 20.58 168 LEU B CA 1
ATOM 3116 C C . LEU B 1 180 ? -16.800 -3.111 50.956 1.00 21.15 168 LEU B C 1
ATOM 3117 O O . LEU B 1 180 ? -16.189 -3.397 51.972 1.00 23.00 168 LEU B O 1
ATOM 3122 N N . ASN B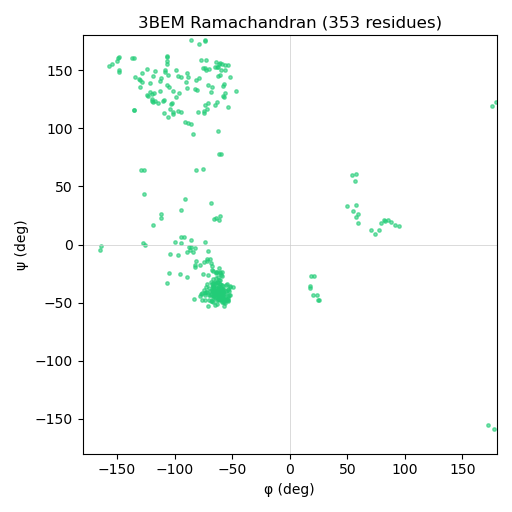 1 181 ? -17.762 -2.196 50.933 1.00 20.56 169 ASN B N 1
ATOM 3123 C CA . ASN B 1 181 ? -18.169 -1.475 52.120 1.00 22.59 169 ASN B CA 1
ATOM 3124 C C . ASN B 1 181 ? -17.035 -0.727 52.823 1.00 24.36 169 ASN B C 1
ATOM 3125 O O . ASN B 1 181 ? -16.817 -0.877 54.028 1.00 25.97 169 ASN B O 1
ATOM 3130 N N . ILE B 1 182 ? -16.344 0.121 52.079 1.00 20.99 170 ILE B N 1
ATOM 3131 C CA . ILE B 1 182 ? -15.225 0.852 52.620 1.00 21.43 170 ILE B CA 1
ATOM 3132 C C . ILE B 1 182 ? -15.686 2.230 53.068 1.00 22.04 170 ILE B C 1
ATOM 3133 O O . ILE B 1 182 ? -16.334 2.931 52.312 1.00 22.55 170 ILE B O 1
ATOM 3138 N N . ASP B 1 183 ? -15.340 2.631 54.307 1.00 26.26 171 ASP B N 1
ATOM 3139 C CA . ASP B 1 183 ? -15.784 3.918 54.870 1.00 27.56 171 ASP B CA 1
ATOM 3140 C C . ASP B 1 183 ? -15.234 5.113 54.095 1.00 27.95 171 ASP B C 1
ATOM 3141 O O . ASP B 1 183 ? -14.169 5.009 53.459 1.00 22.05 171 ASP B O 1
ATOM 3146 N N . ASP B 1 184 ? -15.914 6.262 54.207 1.00 26.99 172 ASP B N 1
ATOM 3147 C CA . ASP B 1 184 ? -15.554 7.480 53.480 1.00 26.21 172 ASP B CA 1
ATOM 3148 C C . ASP B 1 184 ? -14.185 8.034 53.810 1.00 20.97 172 ASP B C 1
ATOM 3149 O O . ASP B 1 184 ? -13.574 8.701 52.961 1.00 24.91 172 ASP B O 1
ATOM 3154 N N . GLN B 1 185 ? -13.714 7.786 55.022 1.00 20.12 173 GLN B N 1
ATOM 3155 C CA . GLN B 1 185 ? -12.456 8.372 55.433 1.00 18.92 173 GLN B CA 1
ATOM 3156 C C . GLN B 1 185 ? -11.247 7.740 54.727 1.00 17.94 173 GLN B C 1
ATOM 3157 O O . GLN B 1 185 ? -10.183 8.268 54.822 1.00 17.83 173 GLN B O 1
ATOM 3163 N N . PHE B 1 186 ? -11.439 6.618 54.055 1.00 17.61 174 PHE B N 1
ATOM 3164 C CA . PHE B 1 186 ? -10.364 5.933 53.359 1.00 17.51 174 PHE B CA 1
ATOM 3165 C C . PHE B 1 186 ? -10.363 6.261 51.896 1.00 19.03 174 PHE B C 1
ATOM 3166 O O . PHE B 1 186 ? -11.396 6.147 51.244 1.00 21.79 174 PHE B O 1
ATOM 3174 N N . GLU B 1 187 ? -9.213 6.697 51.405 1.00 15.74 175 GLU B N 1
ATOM 3175 C CA . GLU B 1 187 ? -8.948 6.759 49.995 1.00 15.39 175 GLU B CA 1
ATOM 3176 C C . GLU B 1 187 ? -8.547 5.388 49.466 1.00 15.53 175 GLU B C 1
ATOM 3177 O O . GLU B 1 187 ? -7.722 4.730 50.098 1.00 15.83 175 GLU B O 1
ATOM 3183 N N . VAL B 1 188 ? -9.128 4.945 48.341 1.00 16.80 176 VAL B N 1
ATOM 3184 C CA . VAL B 1 188 ? -8.685 3.730 47.688 1.00 16.99 176 VAL B CA 1
ATOM 3185 C C . VAL B 1 188 ? -7.484 4.103 46.790 1.00 17.67 176 VAL B C 1
ATOM 3186 O O . VAL B 1 188 ? -7.639 4.632 45.685 1.00 19.46 176 VAL B O 1
ATOM 3190 N N . VAL B 1 189 ? -6.289 3.923 47.328 1.00 14.90 177 VAL B N 1
ATOM 3191 C CA . VAL B 1 189 ? -5.065 4.448 46.723 1.00 13.54 177 VAL B CA 1
ATOM 3192 C C . VAL B 1 189 ? -4.586 3.594 45.536 1.00 14.14 177 VAL B C 1
ATOM 3193 O O . VAL B 1 189 ? -4.160 4.125 44.539 1.00 16.94 177 VAL B O 1
ATOM 3218 N N . ILE B 1 192 ? -3.792 -4.079 44.165 1.00 14.13 180 ILE B N 1
ATOM 3219 C CA . ILE B 1 192 ? -2.673 -4.948 43.834 1.00 13.50 180 ILE B CA 1
ATOM 3220 C C . ILE B 1 192 ? -3.187 -6.348 43.715 1.00 14.26 180 ILE B C 1
ATOM 3221 O O . ILE B 1 192 ? -3.736 -6.878 44.694 1.00 16.08 180 ILE B O 1
ATOM 3226 N N . THR B 1 193 ? -2.976 -6.951 42.557 1.00 12.33 181 THR B N 1
ATOM 3227 C CA . THR B 1 193 ? -3.210 -8.386 42.417 1.00 12.31 181 THR B CA 1
ATOM 3228 C C . THR B 1 193 ? -1.946 -9.125 42.756 1.00 12.80 181 THR B C 1
ATOM 3229 O O . THR B 1 193 ? -0.835 -8.654 42.480 1.00 13.91 181 THR B O 1
ATOM 3233 N N . ILE B 1 194 ? -2.102 -10.331 43.319 1.00 12.58 182 ILE B N 1
ATOM 3234 C CA . ILE B 1 194 ? -0.978 -11.186 43.657 1.00 11.80 182 ILE B CA 1
ATOM 3235 C C . ILE B 1 194 ? -1.284 -12.605 43.179 1.00 12.86 182 ILE B C 1
ATOM 3236 O O . ILE B 1 194 ? -2.431 -13.051 43.201 1.00 14.64 182 ILE B O 1
ATOM 3241 N N . GLY B 1 195 ? -0.254 -13.325 42.719 1.00 11.73 183 GLY B N 1
ATOM 3242 C CA . GLY B 1 195 ? -0.403 -14.653 42.239 1.00 12.24 183 GLY B CA 1
ATOM 3243 C C . GLY B 1 195 ? 0.859 -15.151 41.617 1.00 14.13 183 GLY B C 1
ATOM 3244 O O . GLY B 1 195 ? 1.928 -14.671 41.964 1.00 14.58 183 GLY B O 1
ATOM 3245 N N . LYS B 1 196 ? 0.738 -16.128 40.713 1.00 12.96 184 LYS B N 1
ATOM 3246 C CA . LYS B 1 196 ? 1.895 -16.692 39.998 1.00 14.74 184 LYS B CA 1
ATOM 3247 C C . LYS B 1 196 ? 1.647 -16.446 38.519 1.00 17.92 184 LYS B C 1
ATOM 3248 O O . LYS B 1 196 ? 0.595 -16.859 37.969 1.00 16.71 184 LYS B O 1
ATOM 3254 N N . GLU B 1 197 ? 2.591 -15.770 37.876 1.00 16.21 185 GLU B N 1
ATOM 3255 C CA . GLU B 1 197 ? 2.523 -15.521 36.437 1.00 20.10 185 GLU B CA 1
ATOM 3256 C C . GLU B 1 197 ? 3.302 -16.603 35.698 1.00 23.22 185 GLU B C 1
ATOM 3257 O O . GLU B 1 197 ? 4.336 -17.023 36.177 1.00 24.09 185 GLU B O 1
ATOM 3263 N N . LYS B 1 198 ? 2.842 -17.025 34.525 1.00 27.37 186 LYS B N 1
ATOM 3264 C CA . LYS B 1 198 ? 3.684 -17.901 33.683 1.00 31.42 186 LYS B CA 1
ATOM 3265 C C . LYS B 1 198 ? 4.848 -17.096 33.084 1.00 33.26 186 LYS B C 1
ATOM 3266 O O . LYS B 1 198 ? 4.624 -16.176 32.316 1.00 33.05 186 LYS B O 1
ATOM 3272 N N . THR B 1 199 ? 6.072 -17.456 33.451 1.00 36.73 187 THR B N 1
ATOM 3273 C CA . THR B 1 199 ? 7.249 -16.678 33.097 1.00 41.99 187 THR B CA 1
ATOM 3274 C C . THR B 1 199 ? 7.609 -16.797 31.623 1.00 43.83 187 THR B C 1
ATOM 3275 O O . THR B 1 199 ? 8.063 -15.830 31.019 1.00 43.43 187 THR B O 1
ATOM 3279 N N . GLU B 1 200 ? 7.418 -17.985 31.058 1.00 44.74 188 GLU B N 1
ATOM 3280 C CA . GLU B 1 200 ? 7.709 -18.214 29.655 1.00 46.82 188 GLU B CA 1
ATOM 3281 C C . GLU B 1 200 ? 6.886 -17.272 28.766 1.00 46.60 188 GLU B C 1
ATOM 3282 O O . GLU B 1 200 ? 7.311 -16.921 27.672 1.00 47.65 188 GLU B O 1
ATOM 3284 N N . SER B 1 201 ? 5.726 -16.844 29.242 1.00 46.72 189 SER B N 1
ATOM 3285 C CA . SER B 1 201 ? 4.828 -16.019 28.430 1.00 48.03 189 SER B CA 1
ATOM 3286 C C . SER B 1 201 ? 4.971 -14.475 28.636 1.00 49.12 189 SER B C 1
ATOM 3287 O O . SER B 1 201 ? 4.236 -13.701 28.009 1.00 49.27 189 SER B O 1
ATOM 3289 N N . ARG B 1 202 ? 5.898 -14.040 29.504 1.00 46.76 190 ARG B N 1
ATOM 3290 C CA . ARG B 1 202 ? 6.149 -12.607 29.737 1.00 44.35 190 ARG B CA 1
ATOM 3291 C C . ARG B 1 202 ? 6.776 -11.860 28.574 1.00 42.58 190 ARG B C 1
ATOM 3292 O O . ARG B 1 202 ? 7.811 -12.275 28.056 1.00 41.88 190 ARG B O 1
ATOM 3300 N N . ARG B 1 203 ? 6.201 -10.710 28.237 1.00 41.42 191 ARG B N 1
ATOM 3301 C CA . ARG B 1 203 ? 6.876 -9.740 27.376 1.00 39.27 191 ARG B CA 1
ATOM 3302 C C . ARG B 1 203 ? 8.042 -9.099 28.132 1.00 36.93 191 ARG B C 1
ATOM 3303 O O . ARG B 1 203 ? 8.014 -8.992 29.368 1.00 29.81 191 ARG B O 1
ATOM 3305 N N . PRO B 1 204 ? 9.088 -8.686 27.403 1.00 33.45 192 PRO B N 1
ATOM 3306 C CA . PRO B 1 204 ? 10.194 -7.950 28.011 1.00 32.11 192 PRO B CA 1
ATOM 3307 C C . PRO B 1 204 ? 9.741 -6.664 28.684 1.00 27.93 192 PRO B C 1
ATOM 3308 O O . PRO B 1 204 ? 8.711 -6.067 28.329 1.00 25.80 192 PRO B O 1
ATOM 3312 N N . ARG B 1 205 ? 10.543 -6.253 29.635 1.00 26.62 193 ARG B N 1
ATOM 3313 C CA . ARG B 1 205 ? 10.272 -5.059 30.405 1.00 26.59 193 ARG B CA 1
ATOM 3314 C C . ARG B 1 205 ? 10.135 -3.846 29.490 1.00 23.09 193 ARG B C 1
ATOM 3315 O O . ARG B 1 205 ? 10.915 -3.677 28.570 1.00 23.36 193 ARG B O 1
ATOM 3323 N N . GLY B 1 206 ? 9.161 -2.998 29.762 1.00 23.53 194 GLY B N 1
ATOM 3324 C CA . GLY B 1 206 ? 8.955 -1.803 28.965 1.00 24.82 194 GLY B CA 1
ATOM 3325 C C . GLY B 1 206 ? 10.145 -0.859 29.037 1.00 23.67 194 GLY B C 1
ATOM 3326 O O . GLY B 1 206 ? 10.888 -0.835 30.050 1.00 23.85 194 GLY B O 1
ATOM 3327 N N . TYR B 1 207 ? 10.314 -0.074 27.977 1.00 19.08 195 TYR B N 1
ATOM 3328 C CA . TYR B 1 207 ? 11.372 0.916 27.894 1.00 17.56 195 TYR B CA 1
ATOM 3329 C C . TYR B 1 207 ? 11.495 1.757 29.152 1.00 16.92 195 TYR B C 1
ATOM 3330 O O . TYR B 1 207 ? 10.507 2.293 29.610 1.00 17.47 195 TYR B O 1
ATOM 3339 N N . ARG B 1 208 ? 12.728 1.906 29.649 1.00 15.90 196 ARG B N 1
ATOM 3340 C CA . ARG B 1 208 ? 13.058 2.831 30.743 1.00 14.77 196 ARG B CA 1
ATOM 3341 C C . ARG B 1 208 ? 13.940 3.996 30.360 1.00 15.85 196 ARG B C 1
ATOM 3342 O O . ARG B 1 208 ? 14.985 3.831 29.721 1.00 18.15 196 ARG B O 1
ATOM 3350 N N . LYS B 1 209 ? 13.528 5.188 30.787 1.00 15.31 197 LYS B N 1
ATOM 3351 C CA . LYS B 1 209 ? 14.349 6.366 30.674 1.00 17.80 197 LYS B CA 1
ATOM 3352 C C . LYS B 1 209 ? 15.663 6.094 31.417 1.00 19.56 197 LYS B C 1
ATOM 3353 O O . LYS B 1 209 ? 15.644 5.601 32.531 1.00 19.50 197 LYS B O 1
ATOM 3359 N N . PRO B 1 210 ? 16.805 6.473 30.826 1.00 16.93 198 PRO B N 1
ATOM 3360 C CA . PRO B 1 210 ? 18.085 6.466 31.540 1.00 17.06 198 PRO B CA 1
ATOM 3361 C C . PRO B 1 210 ? 18.078 7.364 32.737 1.00 15.74 198 PRO B C 1
ATOM 3362 O O . PRO B 1 210 ? 17.349 8.365 32.773 1.00 17.31 198 PRO B O 1
ATOM 3366 N N . VAL B 1 211 ? 18.960 7.074 33.683 1.00 16.11 199 VAL B N 1
ATOM 3367 C CA . VAL B 1 211 ? 19.076 7.845 34.897 1.00 15.41 199 VAL B CA 1
ATOM 3368 C C . VAL B 1 211 ? 19.303 9.327 34.608 1.00 17.33 199 VAL B C 1
ATOM 3369 O O . VAL B 1 211 ? 18.730 10.197 35.312 1.00 17.00 199 VAL B O 1
ATOM 3373 N N . ASN B 1 212 ? 20.122 9.635 33.591 1.00 16.66 200 ASN B N 1
ATOM 3374 C CA . ASN B 1 212 ? 20.409 11.009 33.289 1.00 20.71 200 ASN B CA 1
ATOM 3375 C C . ASN B 1 212 ? 19.246 11.790 32.670 1.00 19.81 200 ASN B C 1
ATOM 3376 O O . ASN B 1 212 ? 19.329 13.011 32.533 1.00 21.98 200 ASN B O 1
ATOM 3381 N N . GLU B 1 213 ? 18.147 11.112 32.372 1.00 19.11 201 GLU B N 1
ATOM 3382 C CA . GLU B 1 213 ? 16.900 11.781 31.990 1.00 19.98 201 GLU B CA 1
ATOM 3383 C C . GLU B 1 213 ? 15.885 11.970 33.126 1.00 20.40 201 GLU B C 1
ATOM 3384 O O . GLU B 1 213 ? 14.853 12.616 32.924 1.00 23.00 201 GLU B O 1
ATOM 3390 N N . PHE B 1 214 ? 16.122 11.370 34.285 1.00 15.56 202 PHE B N 1
ATOM 3391 C CA . PHE B 1 214 ? 15.250 11.640 35.422 1.00 15.56 202 PHE B CA 1
ATOM 3392 C C . PHE B 1 214 ? 15.890 12.103 36.714 1.00 14.44 202 PHE B C 1
ATOM 3393 O O . PHE B 1 214 ? 15.166 12.371 37.674 1.00 15.69 202 PHE B O 1
ATOM 3401 N N . VAL B 1 215 ? 17.218 12.226 36.739 1.00 14.04 203 VAL B N 1
ATOM 3402 C CA . VAL B 1 215 ? 17.913 12.750 37.887 1.00 14.61 203 VAL B CA 1
ATOM 3403 C C . VAL B 1 215 ? 18.738 13.954 37.467 1.00 15.82 203 VAL B C 1
ATOM 3404 O O . VAL B 1 215 ? 19.449 13.904 36.459 1.00 17.85 203 VAL B O 1
ATOM 3408 N N . GLU B 1 216 ? 18.554 15.050 38.180 1.00 16.00 204 GLU B N 1
ATOM 3409 C CA . GLU B 1 216 ? 19.336 16.279 38.072 1.00 19.01 204 GLU B CA 1
ATOM 3410 C C . GLU B 1 216 ? 20.197 16.413 39.329 1.00 19.08 204 GLU B C 1
ATOM 3411 O O . GLU B 1 216 ? 19.673 16.369 40.456 1.00 19.48 204 GLU B O 1
ATOM 3417 N N . TYR B 1 217 ? 21.515 16.548 39.149 1.00 19.81 205 TYR B N 1
ATOM 3418 C CA . TYR B 1 217 ? 22.407 16.838 40.276 1.00 19.10 205 TYR B CA 1
ATOM 3419 C C . TYR B 1 217 ? 22.687 18.323 40.395 1.00 21.92 205 TYR B C 1
ATOM 3420 O O . TYR B 1 217 ? 22.911 18.989 39.402 1.00 21.72 205 TYR B O 1
#

Organism: Bacillus subtilis (strain 168) (NCBI:txid224308)

Secondary structure (DSSP, 8-state):
--HHHHHHHH----S---SS----HHHHH--TTGGGS--GGG---EEEEEE--HHHHHHHHHTTTT-THHHHSSEEEEEEEETTGGGGHHHHHHHHHHTTSS-HHHHH--HHHHHHHHHH-HHHHHHHHHHHHHHH---HHHHTT-EEE---S-HHHHHHHHT--TTEEE--EEE---GGG-PPPPP---GGGTEE-/-----HHHHHHHH--B-S---SS----HHHHH--TTGGGS--GGG---EEEEEE--HHHHHHHHHHTTT-THHHHSSEEEEEEEETTGGGGHHHHHHHHHHTTSS-HHHHH--HHHHHHHHHH-HHHHHHHHHHHHHHH---HHHHHT-EEE---S-HHHHHHHHT--TTEEE--EEE---GGGPPPPPP---GGGTEE-

CATH classification: 3.40.109.10

Solvent-accessible surface area: 17947 Å² total

InterPro domains:
  IPR000415 Nitroreductase-like [G3DSA:3.40.109.10] (1-206)
  IPR000415 Nitroreductase-like [SSF55469] (2-205)
  IPR029479 Nitroreductase [PF00881] (9-184)

Sequence (397 aa):
HAEFTHLVNEERRSASNFLSGHPITKEDLNEFELVALAPSAFNLQHTKYVTVLLDQDDVKEKLKQAANGQYKVVSSSAVLLVLGDKQAYQQQAADIYEGLKVLGILNKQEYDHVQDTVSFYENRRGEQFKRDEAIRNASLSAFLSAAAAGWDTCPIGFDAEAVKKRILNNIDDQFEVVITIGKEKTESRRPRGYRRKPVNEFVEYHHHHAEFTHHLVNERRSASSNNFLSGHPITKEEDLNEFELVALAPSAFNLQHTKYVTVLDQDVKEKLKQAANGQYKVVVSSSAVLLVLGDKQAYQQQAADIYEGLKVLGILNKQEYDHVQDTVSFYENRRGEQFKRDEAIRNASLSAFLSAAAAGWDTCPIGFDAEAVKRILNIDDQFEVVITIGKEKTESRRPRGYRKPVNEFVEY

Nearest PDB structures (foldseek):
  3bem-assembly1_A  TM=1.000E+00  e=3.760E-34  Bacillus subtilis
  2b67-assembly2_C  TM=8.644E-01  e=5.068E-13  Streptococcus pneumoniae TIGR4
  1nox-assembly1_A-2  TM=8.755E-01  e=7.516E-12  Thermus thermophilus HB8
  3gag-assembly2_D  TM=8.831E-01  e=1.123E-11  Streptococcus mutans
  3eof-assembly1_B  TM=7.713E-01  e=4.878E-08  Bacteroides fragilis NCTC 9343

B-factor: mean 23.04, std 9.7, range [8.69, 68.48]